Protein AF-A0A2D9CAM8-F1 (afdb_monomer_lite)

Radius of gyration: 28.85 Å; chains: 1; bounding box: 96×47×72 Å

Structure (mmCIF, N/CA/C/O backbone):
data_AF-A0A2D9CAM8-F1
#
_entry.id   AF-A0A2D9CAM8-F1
#
loop_
_atom_site.group_PDB
_atom_site.id
_atom_site.type_symbol
_atom_site.label_atom_id
_atom_site.label_alt_id
_atom_site.label_comp_id
_atom_site.label_asym_id
_atom_site.label_entity_id
_atom_site.label_seq_id
_atom_site.pdbx_PDB_ins_code
_atom_site.Cartn_x
_atom_site.Cartn_y
_atom_site.Cartn_z
_atom_site.occupancy
_atom_site.B_iso_or_equiv
_atom_site.auth_seq_id
_atom_site.auth_comp_id
_atom_site.auth_asym_id
_atom_site.auth_atom_id
_atom_site.pdbx_PDB_model_num
ATOM 1 N N . MET A 1 1 ? 64.393 22.269 -34.298 1.00 49.41 1 MET A N 1
ATOM 2 C CA . MET A 1 1 ? 63.301 21.479 -34.924 1.00 49.41 1 MET A CA 1
ATOM 3 C C . MET A 1 1 ? 62.735 20.365 -34.034 1.00 49.41 1 MET A C 1
ATOM 5 O O . MET A 1 1 ? 61.559 20.071 -34.178 1.00 49.41 1 MET A O 1
ATOM 9 N N . MET A 1 2 ? 63.486 19.793 -33.080 1.00 46.75 2 MET A N 1
ATOM 10 C CA . MET A 1 2 ? 62.991 18.720 -32.189 1.00 46.75 2 MET A CA 1
ATOM 11 C C . MET A 1 2 ? 61.914 19.136 -31.164 1.00 46.75 2 MET A C 1
ATOM 13 O O . MET A 1 2 ? 61.125 18.296 -30.751 1.00 46.75 2 MET A O 1
ATOM 17 N N . ILE A 1 3 ? 61.805 20.421 -30.805 1.00 45.69 3 ILE A N 1
ATOM 18 C CA . ILE A 1 3 ? 60.837 20.888 -29.790 1.00 45.69 3 ILE A CA 1
ATOM 19 C C . ILE A 1 3 ? 59.393 20.953 -30.338 1.00 45.69 3 ILE A C 1
ATOM 21 O O . ILE A 1 3 ? 58.445 20.751 -29.591 1.00 45.69 3 ILE A O 1
ATOM 25 N N . ARG A 1 4 ? 59.194 21.122 -31.656 1.00 45.12 4 ARG A N 1
ATOM 26 C CA . ARG A 1 4 ? 57.844 21.169 -32.261 1.00 45.12 4 ARG A CA 1
ATOM 27 C C . ARG A 1 4 ? 57.192 19.788 -32.444 1.00 45.12 4 ARG A C 1
ATOM 29 O O . ARG A 1 4 ? 55.976 19.712 -32.562 1.00 45.12 4 ARG A O 1
ATOM 36 N N . ALA A 1 5 ? 57.971 18.703 -32.432 1.00 48.00 5 ALA A N 1
ATOM 37 C CA . ALA A 1 5 ? 57.456 17.338 -32.597 1.00 48.00 5 ALA A CA 1
ATOM 38 C C . ALA A 1 5 ? 56.984 16.696 -31.276 1.00 48.00 5 ALA A C 1
ATOM 40 O O . ALA A 1 5 ? 56.148 15.797 -31.304 1.00 48.00 5 ALA A O 1
ATOM 41 N N . ALA A 1 6 ? 57.490 17.158 -30.126 1.00 47.38 6 ALA A N 1
ATOM 42 C CA . ALA A 1 6 ? 57.076 16.664 -28.811 1.00 47.38 6 ALA A CA 1
ATOM 43 C C . ALA A 1 6 ? 55.697 17.211 -28.390 1.00 47.38 6 ALA A C 1
ATOM 45 O O . ALA A 1 6 ? 54.882 16.473 -27.842 1.00 47.38 6 ALA A O 1
ATOM 46 N N . SER A 1 7 ? 55.388 18.469 -28.725 1.00 46.47 7 SER A N 1
ATOM 47 C CA . SER A 1 7 ? 54.111 19.108 -28.367 1.00 46.47 7 SER A CA 1
ATOM 48 C C . SER A 1 7 ? 52.905 18.561 -29.143 1.00 46.47 7 SER A C 1
ATOM 50 O O . SER A 1 7 ? 51.819 18.471 -28.581 1.00 46.47 7 SER A O 1
ATOM 52 N N . ALA A 1 8 ? 53.082 18.127 -30.396 1.00 50.31 8 ALA A N 1
ATOM 53 C CA . ALA A 1 8 ? 52.003 17.510 -31.178 1.00 50.31 8 ALA A CA 1
ATOM 54 C C . ALA A 1 8 ? 51.628 16.102 -30.671 1.00 50.31 8 ALA A C 1
ATOM 56 O O . ALA A 1 8 ? 50.484 15.681 -30.812 1.00 50.31 8 ALA A O 1
ATOM 57 N N . PHE A 1 9 ? 52.573 15.386 -30.048 1.00 50.69 9 PHE A N 1
ATOM 58 C CA . PHE A 1 9 ? 52.334 14.040 -29.522 1.00 50.69 9 PHE A CA 1
ATOM 59 C C . PHE A 1 9 ? 51.557 14.071 -28.197 1.00 50.69 9 PHE A C 1
ATOM 61 O O . PHE A 1 9 ? 50.652 13.265 -28.034 1.00 50.69 9 PHE A O 1
ATOM 68 N N . CYS A 1 10 ? 51.829 15.034 -27.303 1.00 50.12 10 CYS A N 1
ATOM 69 C CA . CYS A 1 10 ? 51.067 15.202 -26.054 1.00 50.12 10 CYS A CA 1
ATOM 70 C C . CYS A 1 10 ? 49.623 15.682 -26.271 1.00 50.12 10 CYS A C 1
ATOM 72 O O . CYS A 1 10 ? 48.741 15.307 -25.508 1.00 50.12 10 CYS A O 1
ATOM 74 N N . ILE A 1 11 ? 49.355 16.487 -27.306 1.00 51.56 11 ILE A N 1
ATOM 75 C CA . ILE A 1 11 ? 47.986 16.941 -27.610 1.00 51.56 11 ILE A CA 1
ATOM 76 C C . ILE A 1 11 ? 47.146 15.787 -28.186 1.00 51.56 11 ILE A C 1
ATOM 78 O O . ILE A 1 11 ? 45.967 15.669 -27.864 1.00 51.56 11 ILE A O 1
ATOM 82 N N . LEU A 1 12 ? 47.749 14.878 -28.962 1.00 49.72 12 LEU A N 1
ATOM 83 C CA . LEU A 1 12 ? 47.036 13.727 -29.524 1.00 49.72 12 LEU A CA 1
ATOM 84 C C . LEU A 1 12 ? 46.731 12.643 -28.471 1.00 49.72 12 LEU A C 1
ATOM 86 O O . LEU A 1 12 ? 45.663 12.041 -28.519 1.00 49.72 12 LEU A O 1
ATOM 90 N N . SER A 1 13 ? 47.612 12.416 -27.488 1.00 51.41 13 SER A N 1
ATOM 91 C CA . SER A 1 13 ? 47.347 11.459 -26.400 1.00 51.41 13 SER A CA 1
ATOM 92 C C . SER A 1 13 ? 46.344 11.968 -25.361 1.00 51.41 13 SER A C 1
ATOM 94 O O . SER A 1 13 ? 45.618 11.156 -24.796 1.00 51.41 13 SER A O 1
ATOM 96 N N . VAL A 1 14 ? 46.226 13.284 -25.148 1.00 51.97 14 VAL A N 1
ATOM 97 C CA . VAL A 1 14 ? 45.169 13.847 -24.285 1.00 51.97 14 VAL A CA 1
ATOM 98 C C . VAL A 1 14 ? 43.792 13.782 -24.964 1.00 51.97 14 VAL A C 1
ATOM 100 O O . VAL A 1 14 ? 42.801 13.521 -24.289 1.00 51.97 14 VAL A O 1
ATOM 103 N N . LEU A 1 15 ? 43.717 13.916 -26.294 1.00 51.22 15 LEU A N 1
ATOM 104 C CA . LEU A 1 15 ? 42.445 13.839 -27.029 1.00 51.22 15 LEU A CA 1
ATOM 105 C C . LEU A 1 15 ? 41.887 12.409 -27.158 1.00 51.22 15 LEU A C 1
ATOM 107 O O . LEU A 1 15 ? 40.673 12.247 -27.166 1.00 51.22 15 LEU A O 1
ATOM 111 N N . VAL A 1 16 ? 42.729 11.368 -27.194 1.00 52.03 16 VAL A N 1
ATOM 112 C CA . VAL A 1 16 ? 42.258 9.965 -27.286 1.00 52.03 16 VAL A CA 1
ATOM 113 C C . VAL A 1 16 ? 41.783 9.413 -25.932 1.00 52.03 16 VAL A C 1
ATOM 115 O O . VAL A 1 16 ? 40.911 8.549 -25.894 1.00 52.03 16 VAL A O 1
ATOM 118 N N . VAL A 1 17 ? 42.287 9.931 -24.805 1.00 52.22 17 VAL A N 1
ATOM 119 C CA . VAL A 1 17 ? 41.856 9.484 -23.464 1.00 52.22 17 VAL A CA 1
ATOM 120 C C . VAL A 1 17 ? 40.510 10.100 -23.055 1.00 52.22 17 VAL A C 1
ATOM 122 O O . VAL A 1 17 ? 39.760 9.471 -22.310 1.00 52.22 17 VAL A O 1
ATOM 125 N N . GLN A 1 18 ? 40.148 11.277 -23.578 1.00 50.28 18 GLN A N 1
ATOM 126 C CA . GLN A 1 18 ? 38.864 11.912 -23.245 1.00 50.28 18 GLN A CA 1
ATOM 127 C C . GLN A 1 18 ? 37.653 11.342 -23.999 1.00 50.28 18 GLN A C 1
ATOM 129 O O . GLN A 1 18 ? 36.524 11.602 -23.600 1.00 50.28 18 GLN A O 1
ATOM 134 N N . SER A 1 19 ? 37.857 10.510 -25.025 1.00 51.16 19 SER A N 1
ATOM 135 C CA . SER A 1 19 ? 36.758 9.857 -25.756 1.00 51.16 19 SER A CA 1
ATOM 136 C C . SER A 1 19 ? 36.404 8.457 -25.240 1.00 51.16 19 SER A C 1
ATOM 138 O O . SER A 1 19 ? 35.439 7.873 -25.717 1.00 51.16 19 SER A O 1
ATOM 140 N N . ALA A 1 20 ? 37.168 7.891 -24.297 1.00 50.09 20 ALA A N 1
ATOM 141 C CA . ALA A 1 20 ? 37.069 6.464 -23.964 1.00 50.09 20 ALA A CA 1
ATOM 142 C C . ALA A 1 20 ? 36.362 6.134 -22.635 1.00 50.09 20 ALA A C 1
ATOM 144 O O . ALA A 1 20 ? 36.172 4.958 -22.353 1.00 50.09 20 ALA A O 1
ATOM 145 N N . ASN A 1 21 ? 35.960 7.120 -21.821 1.00 46.91 21 ASN A N 1
ATOM 146 C CA . ASN A 1 21 ? 35.370 6.857 -20.491 1.00 46.91 21 ASN A CA 1
ATOM 147 C C . ASN A 1 21 ? 34.093 7.656 -20.166 1.00 46.91 21 ASN A C 1
ATOM 149 O O . ASN A 1 21 ? 33.600 7.576 -19.044 1.00 46.91 21 ASN A O 1
ATOM 153 N N . ALA A 1 22 ? 33.542 8.412 -21.121 1.00 43.28 22 ALA A N 1
ATOM 154 C CA . ALA A 1 22 ? 32.345 9.230 -20.894 1.00 43.28 22 ALA A CA 1
ATOM 155 C C . ALA A 1 22 ? 31.028 8.601 -21.398 1.00 43.28 22 ALA A C 1
ATOM 157 O O . ALA A 1 22 ? 29.986 9.229 -21.255 1.00 43.28 22 ALA A O 1
ATOM 158 N N . CYS A 1 23 ? 31.035 7.389 -21.975 1.00 44.12 23 CYS A N 1
ATOM 159 C CA . CYS A 1 23 ? 29.840 6.837 -22.646 1.00 44.12 23 CYS A CA 1
ATOM 160 C C . CYS A 1 23 ? 29.403 5.425 -22.213 1.00 44.12 23 CYS A C 1
ATOM 162 O O . CYS A 1 23 ? 28.539 4.859 -22.864 1.00 44.12 23 CYS A O 1
ATOM 164 N N . LEU A 1 24 ? 29.951 4.847 -21.139 1.00 45.38 24 LEU A N 1
ATOM 165 C CA . LEU A 1 24 ? 29.540 3.518 -20.641 1.00 45.38 24 LEU A CA 1
ATOM 166 C C . LEU A 1 24 ? 29.319 3.527 -19.122 1.00 45.38 24 LEU A C 1
ATOM 168 O O . LEU A 1 24 ? 29.818 2.683 -18.386 1.00 45.38 24 LEU A O 1
ATOM 172 N N . TRP A 1 25 ? 28.574 4.527 -18.654 1.00 47.81 25 TRP A N 1
ATOM 173 C CA . TRP A 1 25 ? 27.952 4.524 -17.327 1.00 47.81 25 TRP A CA 1
ATOM 174 C C . TRP A 1 25 ? 26.535 3.962 -17.438 1.00 47.81 25 TRP A C 1
ATOM 176 O O . TRP A 1 25 ? 25.585 4.575 -16.968 1.00 47.81 25 TRP A O 1
ATOM 186 N N . ASP A 1 26 ? 26.399 2.818 -18.106 1.00 55.91 26 ASP A N 1
ATOM 187 C CA . ASP A 1 26 ? 25.150 2.065 -18.119 1.00 55.91 26 ASP A CA 1
ATOM 188 C C . ASP A 1 26 ? 25.046 1.332 -16.776 1.00 55.91 26 ASP A C 1
ATOM 190 O O . ASP A 1 26 ? 25.515 0.207 -16.602 1.00 55.91 26 ASP A O 1
ATOM 194 N N . ARG A 1 27 ? 24.610 2.096 -15.772 1.00 54.41 27 ARG A N 1
ATOM 195 C CA . ARG A 1 27 ? 24.403 1.683 -14.380 1.00 54.41 27 ARG A CA 1
ATOM 196 C C . ARG A 1 27 ? 22.946 1.292 -14.122 1.00 54.41 27 ARG A C 1
ATOM 198 O O . ARG A 1 27 ? 22.591 1.009 -12.982 1.00 54.41 27 ARG A O 1
ATOM 205 N N . ASP A 1 28 ? 22.138 1.230 -15.175 1.00 67.88 28 ASP A N 1
ATOM 206 C CA . ASP A 1 28 ? 20.698 1.009 -15.114 1.00 67.88 28 ASP A CA 1
ATOM 207 C C . ASP A 1 28 ? 20.430 -0.507 -15.146 1.00 67.88 28 ASP A C 1
ATOM 209 O O . ASP A 1 28 ? 19.824 -1.052 -16.067 1.00 67.88 28 ASP A O 1
ATOM 213 N N . THR A 1 29 ? 20.987 -1.232 -14.169 1.00 85.44 29 THR A N 1
ATOM 214 C CA . THR A 1 29 ? 20.644 -2.646 -13.949 1.00 85.44 29 THR A CA 1
ATOM 215 C C . THR A 1 29 ? 19.586 -2.743 -12.867 1.00 85.44 29 THR A C 1
ATOM 217 O O . THR A 1 29 ? 19.612 -1.972 -11.908 1.00 85.44 29 THR A O 1
ATOM 220 N N . LEU A 1 30 ? 18.710 -3.747 -12.970 1.00 87.88 30 LEU A N 1
ATOM 221 C CA . LEU A 1 30 ? 17.675 -3.987 -11.963 1.00 87.88 30 LEU A CA 1
ATOM 222 C C . LEU A 1 30 ? 18.257 -4.077 -10.543 1.00 87.88 30 LEU A C 1
ATOM 224 O O . LEU A 1 30 ? 17.691 -3.527 -9.606 1.00 87.88 30 LEU A O 1
ATOM 228 N N . ALA A 1 31 ? 19.411 -4.734 -10.395 1.00 90.44 31 ALA A N 1
ATOM 229 C CA . ALA A 1 31 ? 20.080 -4.882 -9.107 1.00 90.44 31 ALA A CA 1
ATOM 230 C C . ALA A 1 31 ? 20.445 -3.535 -8.473 1.00 90.44 31 ALA A C 1
ATOM 232 O O . ALA A 1 31 ? 20.197 -3.336 -7.292 1.00 90.44 31 ALA A O 1
ATOM 233 N N . MET A 1 32 ? 21.007 -2.617 -9.262 1.00 89.44 32 MET A N 1
ATOM 234 C CA . MET A 1 32 ? 21.445 -1.311 -8.771 1.00 89.44 32 MET A CA 1
ATOM 235 C C . MET A 1 32 ? 20.269 -0.391 -8.453 1.00 89.44 32 MET A C 1
ATOM 237 O O . MET A 1 32 ? 20.281 0.267 -7.421 1.00 89.44 32 MET A O 1
ATOM 241 N N . GLU A 1 33 ? 19.247 -0.355 -9.310 1.00 91.31 33 GLU A N 1
ATOM 242 C CA . GLU A 1 33 ? 18.053 0.459 -9.050 1.00 91.31 33 GLU A CA 1
ATOM 243 C C . GLU A 1 33 ? 17.307 -0.036 -7.796 1.00 91.31 33 GLU A C 1
ATOM 245 O O . GLU A 1 33 ? 16.869 0.762 -6.969 1.00 91.31 33 GLU A O 1
ATOM 250 N N . ALA A 1 34 ? 17.222 -1.357 -7.591 1.00 93.44 34 ALA A N 1
ATOM 251 C CA . ALA A 1 34 ? 16.580 -1.943 -6.413 1.00 93.44 34 ALA A CA 1
ATOM 252 C C . ALA A 1 34 ? 17.290 -1.598 -5.086 1.00 93.44 34 ALA A C 1
ATOM 254 O O . ALA A 1 34 ? 16.644 -1.597 -4.038 1.00 93.44 34 ALA A O 1
ATOM 255 N N . GLU A 1 35 ? 18.587 -1.256 -5.100 1.00 92.81 35 GLU A N 1
ATOM 256 C CA . GLU A 1 35 ? 19.303 -0.797 -3.897 1.00 92.81 35 GLU A CA 1
ATOM 257 C C . GLU A 1 35 ? 18.756 0.539 -3.362 1.00 92.81 35 GLU A C 1
ATOM 259 O O . GLU A 1 35 ? 18.853 0.800 -2.161 1.00 92.81 35 GLU A O 1
ATOM 264 N N . HIS A 1 36 ? 18.156 1.376 -4.218 1.00 91.81 36 HIS A N 1
ATOM 265 C CA . HIS A 1 36 ? 17.555 2.649 -3.806 1.00 91.81 36 HIS A CA 1
ATOM 266 C C . HIS A 1 36 ? 16.250 2.460 -3.017 1.00 91.81 36 HIS A C 1
ATOM 268 O O . HIS A 1 36 ? 15.918 3.289 -2.166 1.00 91.81 36 HIS A O 1
ATOM 274 N N . PHE A 1 37 ? 15.527 1.363 -3.270 1.00 94.38 37 PHE A N 1
ATOM 275 C CA . PHE A 1 37 ? 14.205 1.097 -2.704 1.00 94.38 37 PHE A CA 1
ATOM 276 C C . PHE A 1 37 ? 14.120 -0.337 -2.160 1.00 94.38 37 PHE A C 1
ATOM 278 O O . PHE A 1 37 ? 13.608 -1.235 -2.836 1.00 94.38 37 PHE A O 1
ATOM 285 N N . PRO A 1 38 ? 14.594 -0.582 -0.924 1.00 94.06 38 PRO A N 1
ATOM 286 C CA .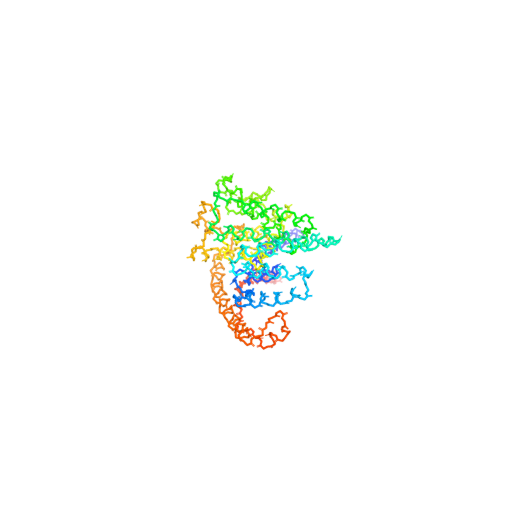 PRO A 1 38 ? 14.523 -1.905 -0.314 1.00 94.06 38 PRO A CA 1
ATOM 287 C C . PRO A 1 38 ? 13.097 -2.475 -0.346 1.00 94.06 38 PRO A C 1
ATOM 289 O O . PRO A 1 38 ? 12.151 -1.823 0.095 1.00 94.06 38 PRO A O 1
ATOM 292 N N . GLY A 1 39 ? 12.943 -3.694 -0.868 1.00 95.56 39 GLY A N 1
ATOM 293 C CA . GLY A 1 39 ? 11.651 -4.381 -0.961 1.00 95.56 39 GLY A CA 1
ATOM 294 C C . GLY A 1 39 ? 10.794 -4.013 -2.179 1.00 95.56 39 GLY A C 1
ATOM 295 O O . GLY A 1 39 ? 9.697 -4.551 -2.328 1.00 95.56 39 GLY A O 1
ATOM 296 N N . ILE A 1 40 ? 11.230 -3.105 -3.063 1.00 97.50 40 ILE A N 1
ATOM 297 C CA . ILE A 1 40 ? 10.395 -2.683 -4.200 1.00 97.50 40 ILE A CA 1
ATOM 298 C C . ILE A 1 40 ? 10.101 -3.829 -5.167 1.00 97.50 40 ILE A C 1
ATOM 300 O O . ILE A 1 40 ? 8.983 -3.953 -5.664 1.00 97.50 40 ILE A O 1
ATOM 304 N N . THR A 1 41 ? 11.075 -4.705 -5.407 1.00 97.88 41 THR A N 1
ATOM 305 C CA . THR A 1 41 ? 10.903 -5.853 -6.298 1.00 97.88 41 THR A CA 1
ATOM 306 C C . THR A 1 41 ? 9.894 -6.843 -5.739 1.00 97.88 41 THR A C 1
ATOM 308 O O . THR A 1 41 ? 9.063 -7.363 -6.479 1.00 97.88 41 THR A O 1
ATOM 311 N N . GLU A 1 42 ? 9.899 -7.045 -4.429 1.00 98.06 42 GLU A N 1
ATOM 312 C CA . GLU A 1 42 ? 8.947 -7.847 -3.680 1.00 98.06 42 GLU A CA 1
ATOM 313 C C . GLU A 1 42 ? 7.546 -7.233 -3.771 1.00 98.06 42 GLU A C 1
ATOM 315 O O . GLU A 1 42 ? 6.590 -7.926 -4.101 1.00 98.06 42 GLU A O 1
ATOM 320 N N . ILE A 1 43 ? 7.417 -5.917 -3.604 1.00 98.00 43 ILE A N 1
ATOM 321 C CA . ILE A 1 43 ? 6.141 -5.195 -3.731 1.00 98.00 43 ILE A CA 1
ATOM 322 C C . ILE A 1 43 ? 5.573 -5.271 -5.156 1.00 98.00 43 ILE A C 1
ATOM 324 O O . ILE A 1 43 ? 4.391 -5.578 -5.339 1.00 98.00 43 ILE A O 1
ATOM 328 N N . ILE A 1 44 ? 6.399 -5.043 -6.181 1.00 98.44 44 ILE A N 1
ATOM 329 C CA . ILE A 1 44 ? 5.977 -5.123 -7.589 1.00 98.44 44 ILE A CA 1
ATOM 330 C C . ILE A 1 44 ? 5.576 -6.550 -7.959 1.00 98.44 44 ILE A C 1
ATOM 332 O O . ILE A 1 44 ? 4.596 -6.762 -8.674 1.00 98.44 44 ILE A O 1
ATOM 336 N N . THR A 1 45 ? 6.310 -7.540 -7.450 1.00 98.25 45 THR A N 1
ATOM 337 C CA . THR A 1 45 ? 6.035 -8.951 -7.729 1.00 98.25 45 THR A CA 1
ATOM 338 C C . THR A 1 45 ? 4.994 -9.565 -6.794 1.00 98.25 45 THR A C 1
ATOM 340 O O . THR A 1 45 ? 4.652 -10.732 -6.966 1.00 98.25 45 THR A O 1
ATOM 343 N N . GLY A 1 46 ? 4.457 -8.829 -5.821 1.00 97.31 46 GLY A N 1
ATOM 344 C CA . GLY A 1 46 ? 3.445 -9.325 -4.881 1.00 97.31 46 GLY A CA 1
ATOM 345 C C . GLY A 1 46 ? 3.974 -10.214 -3.746 1.00 97.31 46 GLY A C 1
ATOM 346 O O . GLY A 1 46 ? 3.173 -10.871 -3.079 1.00 97.31 46 GLY A O 1
ATOM 347 N N . ARG A 1 47 ? 5.297 -10.264 -3.538 1.00 97.19 47 ARG A N 1
ATOM 348 C CA . ARG A 1 47 ? 5.978 -11.082 -2.524 1.00 97.19 47 ARG A CA 1
ATOM 349 C C . ARG A 1 47 ? 6.063 -10.345 -1.188 1.00 97.19 47 ARG A C 1
ATOM 351 O O . ARG A 1 47 ? 7.141 -10.029 -0.699 1.00 97.19 47 ARG A O 1
ATOM 358 N N . PHE A 1 48 ? 4.922 -10.035 -0.598 1.00 96.62 48 PHE A N 1
ATOM 359 C CA . PHE A 1 48 ? 4.867 -9.403 0.715 1.00 96.62 48 PHE A CA 1
ATOM 360 C C . PHE A 1 48 ? 3.738 -9.989 1.552 1.00 96.62 48 PHE A C 1
ATOM 362 O O . PHE A 1 48 ? 2.805 -10.619 1.042 1.00 96.62 48 PHE A O 1
ATOM 369 N N . ASP A 1 49 ? 3.850 -9.781 2.859 1.00 95.25 49 ASP A N 1
ATOM 370 C CA . ASP A 1 49 ? 2.971 -10.372 3.852 1.00 95.25 49 ASP A CA 1
ATOM 371 C C . ASP A 1 49 ? 1.515 -9.947 3.658 1.00 95.25 49 ASP A C 1
ATOM 373 O O . ASP A 1 49 ? 1.156 -8.771 3.726 1.00 95.25 49 ASP A O 1
ATOM 377 N N . ARG A 1 50 ? 0.657 -10.947 3.470 1.00 94.81 50 ARG A N 1
ATOM 378 C CA . ARG A 1 50 ? -0.798 -10.823 3.505 1.00 94.81 50 ARG A CA 1
ATOM 379 C C . ARG A 1 50 ? -1.332 -11.957 4.360 1.00 94.81 50 ARG A C 1
ATOM 381 O O . ARG A 1 50 ? -0.799 -13.065 4.317 1.00 94.81 50 ARG A O 1
ATOM 388 N N . PHE A 1 51 ? -2.342 -11.672 5.167 1.00 97.38 51 PHE A N 1
ATOM 389 C CA . PHE A 1 51 ? -2.957 -12.675 6.026 1.00 97.38 51 PHE A CA 1
ATOM 390 C C . PHE A 1 51 ? -4.257 -13.200 5.404 1.00 97.38 51 PHE A C 1
ATOM 392 O O . PHE A 1 51 ? -4.958 -12.444 4.729 1.00 97.38 51 PHE A O 1
ATOM 399 N N . PRO A 1 52 ? -4.588 -14.489 5.601 1.00 97.94 52 PRO A N 1
ATOM 400 C CA . PRO A 1 52 ? -5.852 -15.055 5.143 1.00 97.94 52 PRO A CA 1
ATOM 401 C C . PRO A 1 52 ? -7.036 -14.504 5.965 1.00 97.94 52 PRO A C 1
ATOM 403 O O . PRO A 1 52 ? -6.832 -14.099 7.108 1.00 97.94 52 PRO A O 1
ATOM 406 N N . PRO A 1 53 ? -8.285 -14.554 5.458 1.00 98.50 53 PRO A N 1
ATOM 407 C CA . PRO A 1 53 ? -9.467 -14.040 6.164 1.00 98.50 53 PRO A CA 1
ATOM 408 C C . PRO A 1 53 ? -9.615 -14.510 7.621 1.00 98.50 53 PRO A C 1
ATOM 410 O O . PRO A 1 53 ? -9.888 -13.692 8.497 1.00 98.50 53 PRO A O 1
ATOM 413 N N . LEU A 1 54 ? -9.329 -15.788 7.905 1.00 98.69 54 LEU A N 1
ATOM 414 C CA . LEU A 1 54 ? -9.429 -16.365 9.253 1.00 98.69 54 LEU A CA 1
ATOM 415 C C . LEU A 1 54 ? -8.587 -15.614 10.302 1.00 98.69 54 LEU A C 1
ATOM 417 O O . LEU A 1 54 ? -8.989 -15.514 11.457 1.00 98.69 54 LEU A O 1
ATOM 421 N N . TYR A 1 55 ? -7.448 -15.037 9.906 1.00 98.75 55 TYR A N 1
ATOM 422 C CA . TYR A 1 55 ? -6.635 -14.198 10.791 1.00 98.75 55 TYR A CA 1
ATOM 423 C C . TYR A 1 55 ? -7.437 -12.996 11.306 1.00 98.75 55 TYR A C 1
ATOM 425 O O . TYR A 1 55 ? -7.489 -12.723 12.503 1.00 98.75 55 TYR A O 1
ATOM 433 N N . TYR A 1 56 ? -8.115 -12.289 10.402 1.00 98.62 56 TYR A N 1
ATOM 434 C CA . TYR A 1 56 ? -8.891 -11.104 10.752 1.00 98.62 56 TYR A CA 1
ATOM 435 C C . TYR A 1 56 ? -10.152 -11.462 11.550 1.00 98.62 56 TYR A C 1
ATOM 437 O O . TYR A 1 56 ? -10.523 -10.724 12.461 1.00 98.62 56 TYR A O 1
ATOM 445 N N . GLU A 1 57 ? -10.775 -12.610 11.271 1.00 98.75 57 GLU A N 1
ATOM 446 C CA . GLU A 1 57 ? -11.895 -13.133 12.065 1.00 98.75 57 GLU A CA 1
ATOM 447 C C . GLU A 1 57 ? -11.471 -13.423 13.513 1.00 98.75 57 GLU A C 1
ATOM 449 O O . GLU A 1 57 ? -12.090 -12.922 14.454 1.00 98.75 57 GLU A O 1
ATOM 454 N N . MET A 1 58 ? -10.365 -14.147 13.708 1.00 98.62 58 MET A N 1
ATOM 455 C CA . MET A 1 58 ? -9.828 -14.439 15.041 1.00 98.62 58 MET A CA 1
ATOM 456 C C . MET A 1 58 ? -9.390 -13.169 15.782 1.00 98.62 58 MET A C 1
ATOM 458 O O . MET A 1 58 ? -9.629 -13.042 16.988 1.00 98.62 58 MET A O 1
ATOM 462 N N . ARG A 1 59 ? -8.803 -12.192 15.076 1.00 98.62 59 ARG A N 1
ATOM 463 C CA . ARG A 1 59 ? -8.495 -10.870 15.640 1.00 98.62 59 ARG A CA 1
ATOM 464 C C . ARG A 1 59 ? -9.752 -10.167 16.151 1.00 98.62 59 ARG A C 1
ATOM 466 O O . ARG A 1 59 ? -9.709 -9.627 17.256 1.00 98.62 59 ARG A O 1
ATOM 473 N N . LEU A 1 60 ? -10.852 -10.178 15.395 1.00 98.56 60 LEU A N 1
ATOM 474 C CA . LEU A 1 60 ? -12.121 -9.573 15.819 1.00 98.56 60 LEU A CA 1
ATOM 475 C C . LEU A 1 60 ? -12.676 -10.239 17.082 1.00 98.56 60 LEU A C 1
ATOM 477 O O . LEU A 1 60 ? -13.098 -9.543 18.004 1.00 98.56 60 LEU A O 1
ATOM 481 N N . GLU A 1 61 ? -12.632 -11.571 17.163 1.00 98.19 61 GLU A N 1
ATOM 482 C CA . GLU A 1 61 ? -13.058 -12.297 18.364 1.00 98.19 61 GLU A CA 1
ATOM 483 C C . GLU A 1 61 ? -12.207 -11.952 19.589 1.00 98.19 61 GLU A C 1
ATOM 485 O O . GLU A 1 61 ? -12.737 -11.762 20.687 1.00 98.19 61 GLU A O 1
ATOM 490 N N . ARG A 1 62 ? -10.882 -11.866 19.415 1.00 98.00 62 ARG A N 1
ATOM 491 C CA . ARG A 1 62 ? -9.957 -11.440 20.471 1.00 98.00 62 ARG A CA 1
ATOM 492 C C . ARG A 1 62 ? -10.297 -10.030 20.947 1.00 98.00 62 ARG A C 1
ATOM 494 O O . ARG A 1 62 ? -10.518 -9.841 22.140 1.00 98.00 62 ARG A O 1
ATOM 501 N N . VAL A 1 63 ? -10.381 -9.077 20.018 1.00 98.25 63 VAL A N 1
ATOM 502 C CA . VAL A 1 63 ? -10.677 -7.670 20.316 1.00 98.25 63 VAL A CA 1
ATOM 503 C C . VAL A 1 63 ? -12.001 -7.534 21.068 1.00 98.25 63 VAL A C 1
ATOM 505 O O . VAL A 1 63 ? -12.064 -6.824 22.070 1.00 98.25 63 VAL A O 1
ATOM 508 N N . ALA A 1 64 ? -13.048 -8.245 20.637 1.00 97.12 64 ALA A N 1
ATOM 509 C CA . ALA A 1 64 ? -14.345 -8.215 21.307 1.00 97.12 64 ALA A CA 1
ATOM 510 C C . ALA A 1 64 ? -14.245 -8.640 22.783 1.00 97.12 64 ALA A C 1
ATOM 512 O O . ALA A 1 64 ? -14.805 -7.962 23.641 1.00 97.12 64 ALA A O 1
ATOM 513 N N . ARG A 1 65 ? -13.490 -9.707 23.089 1.00 97.88 65 ARG A N 1
ATOM 514 C CA . ARG A 1 65 ? -13.255 -10.164 24.472 1.00 97.88 65 ARG A CA 1
ATOM 515 C C . ARG A 1 65 ? -12.429 -9.171 25.286 1.00 97.88 65 ARG A C 1
ATOM 517 O O . ARG A 1 65 ? -12.738 -8.921 26.446 1.00 97.88 65 ARG A O 1
ATOM 524 N N . GLU A 1 66 ? -11.371 -8.613 24.705 1.00 98.31 66 GLU A N 1
ATOM 525 C CA . GLU A 1 66 ? -10.489 -7.676 25.411 1.00 98.31 66 GLU A CA 1
ATOM 526 C C . GLU A 1 66 ? -11.235 -6.386 25.788 1.00 98.31 66 GLU A C 1
ATOM 528 O O . GLU A 1 66 ? -11.139 -5.931 26.934 1.00 98.31 66 GLU A O 1
ATOM 533 N N . LEU A 1 67 ? -12.084 -5.877 24.888 1.00 97.94 67 LEU A N 1
ATOM 534 C CA . LEU A 1 67 ? -12.923 -4.699 25.123 1.00 97.94 67 LEU A CA 1
ATOM 535 C C . LEU A 1 67 ? -13.967 -4.878 26.237 1.00 97.94 67 LEU A C 1
ATOM 537 O O . LEU A 1 67 ? -14.362 -3.881 26.840 1.00 97.94 67 LEU A O 1
ATOM 541 N N . GLU A 1 68 ? -14.386 -6.105 26.574 1.00 97.31 68 GLU A N 1
ATOM 542 C CA . GLU A 1 68 ? -15.246 -6.339 27.749 1.00 97.31 68 GLU A CA 1
ATOM 543 C C . GLU A 1 68 ? -14.555 -5.912 29.052 1.00 97.31 68 GLU A C 1
ATOM 545 O O . GLU A 1 68 ? -15.204 -5.447 29.991 1.00 97.31 68 GLU A O 1
ATOM 550 N N . SER A 1 69 ? -13.230 -6.060 29.108 1.00 97.50 69 SER A N 1
ATOM 551 C CA . SER A 1 69 ? -12.416 -5.744 30.285 1.00 97.50 69 SER A CA 1
ATOM 552 C C . SER A 1 69 ? -11.724 -4.382 30.202 1.00 97.50 69 SER A C 1
ATOM 554 O O . SER A 1 69 ? -11.495 -3.748 31.233 1.00 97.50 69 SER A O 1
ATOM 556 N N . ALA A 1 70 ? -11.426 -3.918 28.987 1.00 97.19 70 ALA A N 1
ATOM 557 C CA . ALA A 1 70 ? -10.696 -2.687 28.711 1.00 97.19 70 ALA A CA 1
ATOM 558 C C . ALA A 1 70 ? -11.423 -1.828 27.654 1.00 97.19 70 ALA A C 1
ATOM 560 O O . ALA A 1 70 ? -10.871 -1.553 26.590 1.00 97.19 70 ALA A O 1
ATOM 561 N N . PRO A 1 71 ? -12.656 -1.352 27.924 1.00 96.81 71 PRO A N 1
ATOM 562 C CA . PRO A 1 71 ? -13.463 -0.634 26.931 1.00 96.81 71 PRO A CA 1
ATOM 563 C C . PRO A 1 71 ? -12.863 0.712 26.498 1.00 96.81 71 PRO A C 1
ATOM 565 O O . PRO A 1 71 ? -13.275 1.264 25.479 1.00 96.81 71 PRO A O 1
ATOM 568 N N . SER A 1 72 ? -11.911 1.248 27.267 1.00 95.31 72 SER A N 1
ATOM 569 C CA . SER A 1 72 ? -11.187 2.485 26.965 1.00 95.31 72 SER A CA 1
ATOM 570 C C . SER A 1 72 ? -9.899 2.274 26.162 1.00 95.31 72 SER A C 1
ATOM 572 O O . SER A 1 72 ? -9.209 3.253 25.893 1.00 95.31 72 SER A O 1
ATOM 574 N N . ASP A 1 73 ? -9.534 1.036 25.814 1.00 96.62 73 ASP A N 1
ATOM 575 C CA . ASP A 1 73 ? -8.364 0.782 24.970 1.00 96.62 73 ASP A CA 1
ATOM 576 C C . ASP A 1 73 ? -8.693 1.109 23.508 1.00 96.62 73 ASP A C 1
ATOM 578 O O . ASP A 1 73 ? -9.305 0.329 22.777 1.00 96.62 73 ASP A O 1
ATOM 582 N N . LEU A 1 74 ? -8.300 2.311 23.089 1.00 97.12 74 LEU A N 1
ATOM 583 C CA . LEU A 1 74 ? -8.592 2.859 21.767 1.00 97.12 74 LEU A CA 1
ATOM 584 C C . LEU A 1 74 ? -7.905 2.093 20.625 1.00 97.12 74 LEU A C 1
ATOM 586 O O . LEU A 1 74 ? -8.422 2.106 19.508 1.00 97.12 74 LEU A O 1
ATOM 590 N N . SER A 1 75 ? -6.782 1.409 20.883 1.00 97.50 75 SER A N 1
ATOM 591 C CA . SER A 1 75 ? -6.070 0.651 19.843 1.00 97.50 75 SER A CA 1
ATOM 592 C C . SER A 1 75 ? -6.851 -0.583 19.400 1.00 97.50 75 SER A C 1
ATOM 594 O O . SER A 1 75 ? -6.796 -0.946 18.228 1.00 97.50 75 SER A O 1
ATOM 596 N N . LEU A 1 76 ? -7.637 -1.181 20.298 1.00 98.31 76 LEU A N 1
ATOM 597 C CA . LEU A 1 76 ? -8.487 -2.325 19.968 1.00 98.31 76 LEU A CA 1
ATOM 598 C C . LEU A 1 76 ? -9.563 -1.967 18.934 1.00 98.31 76 LEU A C 1
ATOM 600 O O . LEU A 1 76 ? -9.874 -2.769 18.057 1.00 98.31 76 LEU A O 1
ATOM 604 N N . TYR A 1 77 ? -10.093 -0.744 18.972 1.00 98.56 77 TYR A N 1
ATOM 605 C CA . TYR A 1 77 ? -11.057 -0.291 17.968 1.00 98.56 77 TYR A CA 1
ATOM 606 C C . TYR A 1 77 ? -10.417 -0.121 16.585 1.00 98.56 77 TYR A C 1
ATOM 608 O O . TYR A 1 77 ? -11.060 -0.423 15.580 1.00 98.56 77 TYR A O 1
ATOM 616 N N . ASP A 1 78 ? -9.159 0.329 16.525 1.00 98.31 78 ASP A N 1
ATOM 617 C CA . ASP A 1 78 ? -8.395 0.392 15.274 1.00 98.31 78 ASP A CA 1
ATOM 618 C C . ASP A 1 78 ? -8.141 -1.013 14.713 1.00 98.31 78 ASP A C 1
ATOM 620 O O . ASP A 1 78 ? -8.381 -1.251 13.530 1.00 98.31 78 ASP A O 1
ATOM 624 N N . ASP A 1 79 ? -7.734 -1.960 15.566 1.00 98.50 79 ASP A N 1
ATOM 625 C CA . ASP A 1 79 ? -7.531 -3.362 15.186 1.00 98.50 79 ASP A CA 1
ATOM 626 C C . ASP A 1 79 ? -8.809 -3.987 14.611 1.00 98.50 79 ASP A C 1
ATOM 628 O O . ASP A 1 79 ? -8.750 -4.670 13.584 1.00 98.50 79 ASP A O 1
ATOM 632 N N . ALA A 1 80 ? -9.964 -3.739 15.241 1.00 98.69 80 ALA A N 1
ATOM 633 C CA . ALA A 1 80 ? -11.252 -4.217 14.746 1.00 98.69 80 ALA A CA 1
ATOM 634 C C . ALA A 1 80 ? -11.667 -3.545 13.433 1.00 98.69 80 ALA A C 1
ATOM 636 O O . ALA A 1 80 ? -12.085 -4.239 12.508 1.00 98.69 80 ALA A O 1
ATOM 637 N N . GLY A 1 81 ? -11.519 -2.221 13.322 1.00 98.62 81 GLY A N 1
ATOM 638 C CA . GLY A 1 81 ? -11.827 -1.493 12.091 1.00 98.62 81 GLY A CA 1
ATOM 639 C C . GLY A 1 81 ? -11.014 -2.010 10.905 1.00 98.62 81 GLY A C 1
ATOM 640 O O . GLY A 1 81 ? -11.580 -2.374 9.877 1.00 98.62 81 GLY A O 1
ATOM 641 N N . VAL A 1 82 ? -9.693 -2.139 11.076 1.00 98.25 82 VAL A N 1
ATOM 642 C CA . VAL A 1 82 ? -8.798 -2.664 10.034 1.00 98.25 82 VAL A CA 1
ATOM 643 C C . VAL A 1 82 ? -9.124 -4.122 9.709 1.00 98.25 82 VAL A C 1
ATOM 645 O O . VAL A 1 82 ? -9.110 -4.500 8.542 1.00 98.25 82 VAL A O 1
ATOM 648 N N . ALA A 1 83 ? -9.439 -4.955 10.705 1.00 98.56 83 ALA A N 1
ATOM 649 C CA . ALA A 1 83 ? -9.843 -6.337 10.454 1.00 98.56 83 ALA A CA 1
ATOM 650 C C . ALA A 1 83 ? -11.140 -6.421 9.631 1.00 98.56 83 ALA A C 1
ATOM 652 O O . ALA A 1 83 ? -11.198 -7.183 8.668 1.00 98.56 83 ALA A O 1
ATOM 653 N N . CYS A 1 84 ? -12.154 -5.612 9.958 1.00 98.75 84 CYS A N 1
ATOM 654 C CA . CYS A 1 84 ? -13.386 -5.510 9.174 1.00 98.75 84 CYS A CA 1
ATOM 655 C C . CYS A 1 84 ? -13.108 -5.062 7.734 1.00 98.75 84 CYS A C 1
ATOM 657 O O . CYS A 1 84 ? -13.584 -5.701 6.798 1.00 98.75 84 CYS A O 1
ATOM 659 N N . ASP A 1 85 ? -12.295 -4.023 7.543 1.00 98.50 85 ASP A N 1
ATOM 660 C CA . ASP A 1 85 ? -11.931 -3.518 6.217 1.00 98.50 85 ASP A CA 1
ATOM 661 C C . ASP A 1 85 ? -11.211 -4.576 5.364 1.00 98.50 85 ASP A C 1
ATOM 663 O O . ASP A 1 85 ? -11.565 -4.798 4.207 1.00 98.50 85 ASP A O 1
ATOM 667 N N . ARG A 1 86 ? -10.277 -5.329 5.960 1.00 97.69 86 ARG A N 1
ATOM 668 C CA . ARG A 1 86 ? -9.568 -6.438 5.291 1.00 97.69 86 ARG A CA 1
ATOM 669 C C . ARG A 1 86 ? -10.463 -7.620 4.934 1.00 97.69 86 ARG A C 1
ATOM 671 O O . ARG A 1 86 ? -10.125 -8.380 4.030 1.00 97.69 86 ARG A O 1
ATOM 678 N N . LEU A 1 87 ? -11.594 -7.768 5.619 1.00 98.12 87 LEU A N 1
ATOM 679 C CA . LEU A 1 87 ? -12.636 -8.744 5.3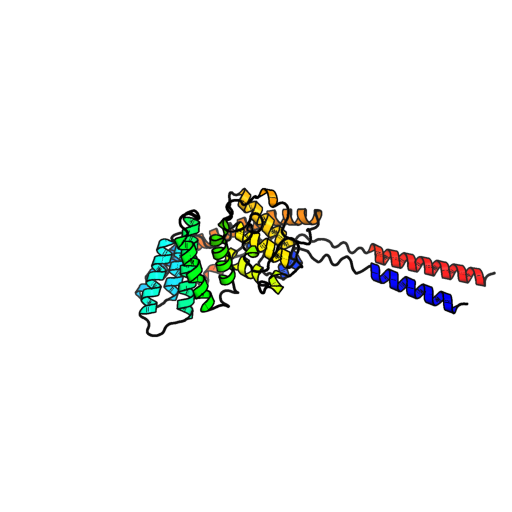03 1.00 98.12 87 LEU A CA 1
ATOM 680 C C . LEU A 1 87 ? -13.655 -8.218 4.274 1.00 98.12 87 LEU A C 1
ATOM 682 O O . LEU A 1 87 ? -14.613 -8.925 3.968 1.00 98.12 87 LEU A O 1
ATOM 686 N N . GLY A 1 88 ? -13.496 -6.989 3.767 1.00 97.50 88 GLY A N 1
ATOM 687 C CA . GLY A 1 88 ? -14.469 -6.336 2.883 1.00 97.50 88 GLY A CA 1
ATOM 688 C C . GLY A 1 88 ? -15.742 -5.864 3.599 1.00 97.50 88 GLY A C 1
ATOM 689 O O . GLY A 1 88 ? -16.741 -5.545 2.960 1.00 97.50 88 GLY A O 1
ATOM 690 N N . ARG A 1 89 ? -15.741 -5.828 4.938 1.00 98.56 89 ARG A N 1
ATOM 691 C CA . ARG A 1 89 ? -16.876 -5.429 5.790 1.00 98.56 89 ARG A CA 1
ATOM 692 C C . ARG A 1 89 ? -16.779 -3.937 6.118 1.00 98.56 89 ARG A C 1
ATOM 694 O O . ARG A 1 89 ? -16.695 -3.555 7.285 1.00 98.56 89 ARG A O 1
ATOM 701 N N . HIS A 1 90 ? -16.736 -3.093 5.087 1.00 98.50 90 HIS A N 1
ATOM 702 C CA . HIS A 1 90 ? -16.416 -1.665 5.228 1.00 98.50 90 HIS A CA 1
ATOM 703 C C . HIS A 1 90 ? -17.430 -0.887 6.082 1.00 98.50 90 HIS A C 1
ATOM 705 O O . HIS A 1 90 ? -17.031 -0.039 6.876 1.00 98.50 90 HIS A O 1
ATOM 711 N N . ASP A 1 91 ? -18.724 -1.211 5.999 1.00 98.75 91 ASP A N 1
ATOM 712 C CA . ASP A 1 91 ? -19.737 -0.596 6.870 1.00 98.75 91 ASP A CA 1
ATOM 713 C C . ASP A 1 91 ? -19.463 -0.887 8.350 1.00 98.75 91 ASP A C 1
ATOM 715 O O . ASP A 1 91 ? -19.486 0.016 9.184 1.00 98.75 91 ASP A O 1
ATOM 719 N N . GLU A 1 92 ? -19.104 -2.128 8.680 1.00 98.75 92 GLU A N 1
ATOM 720 C CA . GLU A 1 92 ? -18.750 -2.501 10.051 1.00 98.75 92 GLU A CA 1
ATOM 721 C C . GLU A 1 92 ? -17.434 -1.855 10.499 1.00 98.75 92 GLU A C 1
ATOM 723 O O . GLU A 1 92 ? -17.296 -1.484 11.665 1.00 98.75 92 GLU A O 1
ATOM 728 N N . ALA A 1 93 ? -16.478 -1.668 9.583 1.00 98.81 93 ALA A N 1
ATOM 729 C CA . ALA A 1 93 ? -15.246 -0.932 9.860 1.00 98.81 93 ALA A CA 1
ATOM 730 C C . ALA A 1 93 ? -15.546 0.522 10.275 1.00 98.81 93 ALA A C 1
ATOM 732 O O . ALA A 1 93 ? -15.007 1.019 11.267 1.00 98.81 93 ALA A O 1
ATOM 733 N N . ILE A 1 94 ? -16.468 1.180 9.565 1.00 98.81 94 ILE A N 1
ATOM 734 C CA . ILE A 1 94 ? -16.951 2.532 9.874 1.00 98.81 94 ILE A CA 1
ATOM 735 C C . ILE A 1 94 ? -17.709 2.553 11.212 1.00 98.81 94 ILE A C 1
ATOM 737 O O . ILE A 1 94 ? -17.495 3.449 12.031 1.00 98.81 94 ILE A O 1
ATOM 741 N N . GLU A 1 95 ? -18.543 1.549 11.498 1.00 98.75 95 GLU A N 1
ATOM 742 C CA . GLU A 1 95 ? -19.214 1.426 12.799 1.00 98.75 95 GLU A CA 1
ATOM 743 C C . GLU A 1 95 ? -18.220 1.283 13.963 1.00 98.75 95 GLU A C 1
ATOM 745 O O . GLU A 1 95 ? -18.427 1.865 15.033 1.00 98.75 95 GLU A O 1
ATOM 750 N N . TRP A 1 96 ? -17.117 0.549 13.780 1.00 98.75 96 TRP A N 1
ATOM 751 C CA . TRP A 1 96 ? -16.044 0.471 14.776 1.00 98.75 96 TRP A CA 1
ATOM 752 C C . TRP A 1 96 ? -15.379 1.823 15.023 1.00 98.75 96 TRP A C 1
ATOM 754 O O . TRP A 1 96 ? -15.106 2.162 16.178 1.00 98.75 96 TRP A O 1
ATOM 764 N N . MET A 1 97 ? -15.189 2.631 13.979 1.00 98.75 97 MET A N 1
ATOM 765 C CA . MET A 1 97 ? -14.693 4.000 14.130 1.00 98.75 97 MET A CA 1
ATOM 766 C C . MET A 1 97 ? -15.695 4.884 14.880 1.00 98.75 97 MET A C 1
ATOM 768 O O . MET A 1 97 ? -15.294 5.630 15.771 1.00 98.75 97 MET A O 1
ATOM 772 N N . ALA A 1 98 ? -17.001 4.745 14.637 1.00 98.69 98 ALA A N 1
ATOM 773 C CA . ALA A 1 98 ? -18.019 5.461 15.410 1.00 98.69 98 ALA A CA 1
ATOM 774 C C . ALA A 1 98 ? -17.994 5.088 16.907 1.00 98.69 98 ALA A C 1
ATOM 776 O O . ALA A 1 98 ? -18.114 5.961 17.771 1.00 98.69 98 ALA A O 1
ATOM 777 N N . LYS A 1 99 ? -17.774 3.806 17.239 1.00 98.25 99 LYS A N 1
ATOM 778 C CA . LYS A 1 99 ? -17.570 3.368 18.633 1.00 98.25 99 LYS A CA 1
ATOM 779 C C . LYS A 1 99 ? -16.299 3.980 19.229 1.00 98.25 99 LYS A C 1
ATOM 781 O O . LYS A 1 99 ? -16.355 4.500 20.342 1.00 98.25 99 LYS A O 1
ATOM 786 N N . LYS A 1 100 ? -15.187 3.980 18.481 1.00 97.81 100 LYS A N 1
ATOM 787 C CA . LYS A 1 100 ? -13.926 4.619 18.893 1.00 97.81 100 LYS A CA 1
ATOM 788 C C . LYS A 1 100 ? -14.131 6.099 19.213 1.00 97.81 100 LYS A C 1
ATOM 790 O O . LYS A 1 100 ? -13.707 6.548 20.273 1.00 97.81 100 LYS A O 1
ATOM 795 N N . ARG A 1 101 ? -14.824 6.837 18.338 1.00 97.62 101 ARG A N 1
ATOM 796 C CA . ARG A 1 101 ? -15.156 8.259 18.523 1.00 97.62 101 ARG A CA 1
ATOM 797 C C . ARG A 1 101 ? -15.893 8.500 19.837 1.00 97.62 101 ARG A C 1
ATOM 799 O O . ARG A 1 101 ? -15.483 9.360 20.606 1.00 97.62 101 ARG A O 1
ATOM 806 N N . ALA A 1 102 ? -16.917 7.698 20.133 1.00 97.31 102 ALA A N 1
ATOM 807 C CA . ALA A 1 102 ? -17.688 7.835 21.369 1.00 97.31 102 ALA A CA 1
ATOM 808 C C . ALA A 1 102 ? -16.829 7.638 22.633 1.00 97.31 102 ALA A C 1
ATOM 810 O O . ALA A 1 102 ? -17.029 8.334 23.627 1.00 97.31 102 ALA A O 1
ATOM 811 N N . VAL A 1 103 ? -15.865 6.711 22.596 1.00 96.69 103 VAL A N 1
ATOM 812 C CA . VAL A 1 103 ? -14.900 6.525 23.690 1.00 96.69 103 VAL A CA 1
ATOM 813 C C . VAL A 1 103 ? -13.944 7.709 23.770 1.00 96.69 103 VAL A C 1
ATOM 815 O O . VAL A 1 103 ? -13.743 8.241 24.857 1.00 96.69 103 VAL A O 1
ATOM 818 N N . LEU A 1 104 ? -13.399 8.155 22.638 1.00 95.69 104 LEU A N 1
ATOM 819 C CA . LEU A 1 104 ? -12.443 9.260 22.577 1.00 95.69 104 LEU A CA 1
ATOM 820 C C . LEU A 1 104 ? -13.059 10.582 23.073 1.00 95.69 104 LEU A C 1
ATOM 822 O O . LEU A 1 104 ? -12.412 11.303 23.822 1.00 95.69 104 LEU A O 1
ATOM 826 N N . ASP A 1 105 ? -14.334 10.849 22.763 1.00 95.06 105 ASP A N 1
ATOM 827 C CA . ASP A 1 105 ? -15.101 11.997 23.284 1.00 95.06 105 ASP A CA 1
ATOM 828 C C . ASP A 1 105 ? -15.328 11.953 24.800 1.00 95.06 105 ASP A C 1
ATOM 830 O O . ASP A 1 105 ? -15.503 12.991 25.440 1.00 95.06 105 ASP A O 1
ATOM 834 N N . ALA A 1 106 ? -15.377 10.754 25.381 1.00 94.75 106 ALA A N 1
ATOM 835 C CA . ALA A 1 106 ? -15.597 10.569 26.810 1.00 94.75 106 ALA A CA 1
ATOM 836 C C . ALA A 1 106 ? -14.307 10.706 27.635 1.00 94.75 106 ALA A C 1
ATOM 838 O O . ALA A 1 106 ? -14.375 10.847 28.860 1.00 94.75 106 ALA A O 1
ATOM 839 N N . LEU A 1 107 ? -13.137 10.653 26.992 1.00 91.94 107 LEU A N 1
ATOM 840 C CA . LEU A 1 107 ? -11.851 10.843 27.653 1.00 91.94 107 LEU A CA 1
ATOM 841 C C . LEU A 1 107 ? -11.614 12.334 27.921 1.00 91.94 107 LEU A C 1
ATOM 843 O O . LEU A 1 107 ? -11.901 13.197 27.099 1.00 91.94 107 LEU A O 1
ATOM 847 N N . ALA A 1 108 ? -11.089 12.647 29.108 1.00 81.00 108 ALA A N 1
ATOM 848 C CA . ALA A 1 108 ? -10.875 14.032 29.535 1.00 81.00 108 ALA A CA 1
ATOM 849 C C . ALA A 1 108 ? -9.744 14.740 28.767 1.00 81.00 108 ALA A C 1
ATOM 851 O O . ALA A 1 108 ? -9.715 15.969 28.721 1.00 81.00 108 ALA A O 1
ATOM 852 N N . GLU A 1 109 ? -8.818 13.975 28.187 1.00 81.69 109 GLU A N 1
ATOM 853 C CA . GLU A 1 109 ? -7.692 14.481 27.408 1.00 81.69 109 GLU A CA 1
ATOM 854 C C . GLU A 1 109 ? -7.737 13.872 26.007 1.00 81.69 109 GLU A C 1
ATOM 856 O O . GLU A 1 109 ? -7.835 12.655 25.850 1.00 81.69 109 GLU A O 1
ATOM 861 N N . ALA A 1 110 ? -7.684 14.738 24.995 1.00 67.12 110 ALA A N 1
ATOM 862 C CA . ALA A 1 110 ? -7.604 14.325 23.605 1.00 67.12 110 ALA A CA 1
ATOM 863 C C . ALA A 1 110 ? -6.183 13.832 23.310 1.00 67.12 110 ALA A C 1
ATOM 865 O O . ALA A 1 110 ? -5.229 14.611 23.363 1.00 67.12 110 ALA A O 1
ATOM 866 N N . ASP A 1 111 ? -6.048 12.547 22.995 1.00 86.56 111 ASP A N 1
ATOM 867 C CA . ASP A 1 111 ? -4.807 12.003 22.459 1.00 86.56 111 ASP A CA 1
ATOM 868 C C . ASP A 1 111 ? -4.753 12.270 20.949 1.00 86.56 111 ASP A C 1
ATOM 870 O O . ASP A 1 111 ? -5.509 11.682 20.169 1.00 86.56 111 ASP A O 1
ATOM 874 N N . ALA A 1 112 ? -3.860 13.177 20.549 1.00 92.75 112 ALA A N 1
ATOM 875 C CA . ALA A 1 112 ? -3.663 13.567 19.157 1.00 92.75 112 ALA A CA 1
ATOM 876 C C . ALA A 1 112 ? -3.296 12.377 18.257 1.00 92.75 112 ALA A C 1
ATOM 878 O O . ALA A 1 112 ? -3.697 12.355 17.096 1.00 92.75 112 ALA A O 1
ATOM 879 N N . GLU A 1 113 ? -2.594 11.371 18.787 1.00 94.44 113 GLU A N 1
ATOM 880 C CA . GLU A 1 113 ? -2.236 10.172 18.026 1.00 94.44 113 GLU A CA 1
ATOM 881 C C . GLU A 1 113 ? -3.470 9.303 17.755 1.00 94.44 113 GLU A C 1
ATOM 883 O O . GLU A 1 113 ? -3.673 8.806 16.645 1.00 94.44 113 GLU A O 1
ATOM 888 N N . HIS A 1 114 ? -4.354 9.144 18.742 1.00 95.75 114 HIS A N 1
ATOM 889 C CA . HIS A 1 114 ? -5.591 8.397 18.532 1.00 95.75 114 HIS A CA 1
ATOM 890 C C . HIS A 1 114 ? -6.588 9.131 17.634 1.00 95.75 114 HIS A C 1
ATOM 892 O O . HIS A 1 114 ? -7.285 8.454 16.869 1.00 95.75 114 HIS A O 1
ATOM 898 N N . GLU A 1 115 ? -6.635 10.466 17.698 1.00 97.06 115 GLU A N 1
ATOM 899 C CA . GLU A 1 115 ? -7.412 11.304 16.777 1.00 97.06 115 GLU A CA 1
ATOM 900 C C . GLU A 1 115 ? -6.897 11.150 15.341 1.00 97.06 115 GLU A C 1
ATOM 902 O O . GLU A 1 115 ? -7.675 10.856 14.434 1.00 97.06 115 GLU A O 1
ATOM 907 N N . TYR A 1 116 ? -5.576 11.234 15.149 1.00 97.25 116 TYR A N 1
ATOM 908 C CA . TYR A 1 116 ? -4.921 10.974 13.869 1.00 97.25 116 TYR A CA 1
ATOM 909 C C . TYR A 1 116 ? -5.307 9.598 13.303 1.00 97.25 116 TYR A C 1
ATOM 911 O O . TYR A 1 116 ? -5.838 9.510 12.194 1.00 97.25 116 TYR A O 1
ATOM 919 N N . ARG A 1 117 ? -5.115 8.521 14.080 1.00 97.12 117 ARG A N 1
ATOM 920 C CA . ARG A 1 117 ? -5.442 7.151 13.645 1.00 97.12 117 ARG A CA 1
ATOM 921 C C . ARG A 1 117 ? -6.927 6.983 13.333 1.00 97.12 117 ARG A C 1
ATOM 923 O O . ARG A 1 117 ? -7.267 6.262 12.401 1.00 97.12 117 ARG A O 1
ATOM 930 N N . TYR A 1 118 ? -7.809 7.632 14.098 1.00 98.19 118 TYR A N 1
ATOM 931 C CA . TYR A 1 118 ? -9.250 7.624 13.837 1.00 98.19 118 TYR A CA 1
ATOM 932 C C . TYR A 1 118 ? -9.571 8.244 12.471 1.00 98.19 118 TYR A C 1
ATOM 934 O O . TYR A 1 118 ? -10.247 7.605 11.667 1.00 98.19 118 TYR A O 1
ATOM 942 N N . LEU A 1 119 ? -9.048 9.440 12.185 1.00 98.44 119 LEU A N 1
ATOM 943 C CA . LEU A 1 119 ? -9.267 10.132 10.913 1.00 98.44 119 LEU A CA 1
ATOM 944 C C . LEU A 1 119 ? -8.671 9.355 9.731 1.00 98.44 119 LEU A C 1
ATOM 946 O O . LEU A 1 119 ? -9.351 9.156 8.723 1.00 98.44 119 LEU A O 1
ATOM 950 N N . ALA A 1 120 ? -7.438 8.857 9.873 1.00 98.06 120 ALA A N 1
ATOM 951 C CA . ALA A 1 120 ? -6.748 8.092 8.837 1.00 98.06 120 ALA A CA 1
ATOM 952 C C . ALA A 1 120 ? -7.480 6.780 8.496 1.00 98.06 120 ALA A C 1
ATOM 954 O O . ALA A 1 120 ? -7.728 6.486 7.323 1.00 98.06 120 ALA A O 1
ATOM 955 N N . ASN A 1 121 ? -7.877 6.008 9.514 1.00 98.44 121 ASN A N 1
ATOM 956 C CA . ASN A 1 121 ? -8.614 4.759 9.322 1.00 98.44 121 ASN A CA 1
ATOM 957 C C . ASN A 1 121 ? -10.005 5.016 8.742 1.00 98.44 121 ASN A C 1
ATOM 959 O O . ASN A 1 121 ? -10.370 4.394 7.748 1.00 98.44 121 ASN A O 1
ATOM 963 N N . LEU A 1 122 ? -10.765 5.961 9.305 1.00 98.81 122 LEU A N 1
ATOM 964 C CA . LEU A 1 122 ? -12.112 6.263 8.825 1.00 98.81 122 LEU A CA 1
ATOM 965 C C . LEU A 1 122 ? -12.094 6.741 7.367 1.00 98.81 122 LEU A C 1
ATOM 967 O O . LEU A 1 122 ? -12.869 6.240 6.555 1.00 98.81 122 LEU A O 1
ATOM 971 N N . GLY A 1 123 ? -11.175 7.646 7.010 1.00 98.62 123 GLY A N 1
ATOM 972 C CA . GLY A 1 123 ? -11.009 8.094 5.627 1.00 98.62 123 GLY A CA 1
ATOM 973 C C . GLY A 1 123 ? -10.664 6.943 4.678 1.00 98.62 123 GLY A C 1
ATOM 974 O O . GLY A 1 123 ? -11.249 6.830 3.602 1.00 98.62 123 GLY A O 1
ATOM 975 N N . THR A 1 124 ? -9.783 6.036 5.109 1.00 98.50 124 THR A N 1
ATOM 976 C CA . THR A 1 124 ? -9.428 4.826 4.350 1.00 98.50 124 THR A CA 1
ATOM 977 C C . THR A 1 124 ? -10.632 3.905 4.133 1.00 98.50 124 THR A C 1
ATOM 979 O O . THR A 1 124 ? -10.873 3.461 3.012 1.00 98.50 124 THR A O 1
ATOM 982 N N . PHE A 1 125 ? -11.439 3.662 5.167 1.00 98.75 125 PHE A N 1
ATOM 983 C CA . PHE A 1 125 ? -12.608 2.785 5.062 1.00 98.75 125 PHE A CA 1
ATOM 984 C C . PHE A 1 125 ? -13.682 3.360 4.135 1.00 98.75 125 PHE A C 1
ATOM 986 O O . PHE A 1 125 ? -14.290 2.608 3.375 1.00 98.75 125 PHE A O 1
ATOM 993 N N . HIS A 1 126 ? -13.879 4.683 4.134 1.00 98.81 126 HIS A N 1
ATOM 994 C CA . HIS A 1 126 ? -14.799 5.334 3.199 1.00 98.81 126 HIS A CA 1
ATOM 995 C C . HIS A 1 126 ? -14.367 5.146 1.741 1.00 98.81 126 HIS A C 1
ATOM 997 O O . HIS A 1 126 ? -15.176 4.709 0.923 1.00 98.81 126 HIS A O 1
ATOM 1003 N N . ILE A 1 127 ? -13.095 5.397 1.400 1.00 98.56 127 ILE A N 1
ATOM 1004 C CA . ILE A 1 127 ? -12.653 5.206 0.010 1.00 98.56 127 ILE A CA 1
ATOM 1005 C C . ILE A 1 127 ? -12.690 3.726 -0.403 1.00 98.56 127 ILE A C 1
ATOM 1007 O O . ILE A 1 127 ? -13.082 3.419 -1.526 1.00 98.56 127 ILE A O 1
ATOM 1011 N N . HIS A 1 128 ? -12.373 2.789 0.497 1.00 98.44 128 HIS A N 1
ATOM 1012 C CA . HIS A 1 128 ? -12.503 1.355 0.216 1.00 98.44 128 HIS A CA 1
ATOM 1013 C C . HIS A 1 128 ? -13.959 0.919 0.011 1.00 98.44 128 HIS A C 1
ATOM 1015 O O . HIS A 1 128 ? -14.242 0.127 -0.893 1.00 98.44 128 HIS A O 1
ATOM 1021 N N . ARG A 1 129 ? -14.904 1.462 0.790 1.00 98.50 129 ARG A N 1
ATOM 1022 C CA . ARG A 1 129 ? -16.337 1.221 0.581 1.00 98.50 129 ARG A CA 1
ATOM 1023 C C . ARG A 1 129 ? -16.788 1.699 -0.797 1.00 98.50 129 ARG A C 1
ATOM 1025 O O . ARG A 1 129 ? -17.447 0.948 -1.506 1.00 98.50 129 ARG A O 1
ATOM 1032 N N . TRP A 1 130 ? -16.373 2.895 -1.208 1.00 98.25 130 TRP A N 1
ATOM 1033 C CA . TRP A 1 130 ? -16.684 3.421 -2.539 1.00 98.25 130 TRP A CA 1
ATOM 1034 C C . TRP A 1 130 ? -16.114 2.543 -3.665 1.00 98.25 130 TRP A C 1
ATOM 1036 O O . TRP A 1 130 ? -16.829 2.182 -4.600 1.00 98.25 130 TRP A O 1
ATOM 1046 N N . LEU A 1 131 ? -14.846 2.130 -3.549 1.00 96.94 131 LEU A N 1
ATOM 1047 C CA . LEU A 1 131 ? -14.199 1.248 -4.526 1.00 96.94 131 LEU A CA 1
ATOM 1048 C C . LEU A 1 131 ? -14.901 -0.116 -4.622 1.00 96.94 131 LEU A C 1
ATOM 1050 O O . LEU A 1 131 ? -15.205 -0.580 -5.720 1.00 96.94 131 LEU A O 1
ATOM 1054 N N . SER A 1 132 ? -15.198 -0.750 -3.484 1.00 96.19 132 SER A N 1
ATOM 1055 C CA . SER A 1 132 ? -15.870 -2.061 -3.438 1.00 96.19 132 SER A CA 1
ATOM 1056 C C . SER A 1 132 ? -17.329 -2.014 -3.904 1.00 96.19 132 SER A C 1
ATOM 1058 O O . SER A 1 132 ? -17.828 -3.002 -4.442 1.00 96.19 132 SER A O 1
ATOM 1060 N N . ALA A 1 133 ? -17.992 -0.861 -3.773 1.00 96.44 133 ALA A N 1
ATOM 1061 C CA . ALA A 1 133 ? -19.319 -0.599 -4.328 1.00 96.44 133 ALA A CA 1
ATOM 1062 C C . ALA A 1 133 ? -19.314 -0.369 -5.854 1.00 96.44 133 ALA A C 1
ATOM 1064 O O . ALA A 1 133 ? -20.366 -0.116 -6.438 1.00 96.44 133 ALA A O 1
ATOM 1065 N N . GLY A 1 134 ? -18.155 -0.493 -6.511 1.00 94.94 134 GLY A N 1
ATOM 1066 C CA . GLY A 1 134 ? -18.013 -0.388 -7.962 1.00 94.94 134 GLY A CA 1
ATOM 1067 C C . GLY A 1 134 ? -17.496 0.962 -8.452 1.00 94.94 134 GLY A C 1
ATOM 1068 O O . GLY A 1 134 ? -17.566 1.207 -9.653 1.00 94.94 134 GLY A O 1
ATOM 1069 N N . ALA A 1 135 ? -16.972 1.811 -7.557 1.00 94.94 135 ALA A N 1
ATOM 1070 C CA . ALA A 1 135 ? -16.420 3.123 -7.896 1.00 94.94 135 ALA A CA 1
ATOM 1071 C C . ALA A 1 135 ? -17.425 4.015 -8.657 1.00 94.94 135 ALA A C 1
ATOM 1073 O O . ALA A 1 135 ? -17.090 4.639 -9.668 1.00 94.94 135 ALA A O 1
ATOM 1074 N N . ASP A 1 136 ? -18.676 4.040 -8.184 1.00 94.19 136 ASP A N 1
ATOM 1075 C CA . ASP A 1 136 ? -19.762 4.780 -8.825 1.00 94.19 136 ASP A CA 1
ATOM 1076 C C . ASP A 1 136 ? -19.486 6.289 -8.811 1.00 94.19 136 ASP A C 1
ATOM 1078 O O . ASP A 1 136 ? -19.408 6.923 -7.759 1.00 94.19 136 ASP A O 1
ATOM 1082 N N . ARG A 1 137 ? -19.339 6.871 -10.004 1.00 93.00 137 ARG A N 1
ATOM 1083 C CA . ARG A 1 137 ? -19.050 8.299 -10.181 1.00 93.00 137 ARG A CA 1
ATOM 1084 C C . ARG A 1 137 ? -20.267 9.193 -9.978 1.00 93.00 137 ARG A C 1
ATOM 1086 O O . ARG A 1 137 ? -20.102 10.396 -9.778 1.00 93.00 137 ARG A O 1
ATOM 1093 N N . GLU A 1 138 ? -21.475 8.634 -10.016 1.00 93.75 138 GLU A N 1
ATOM 1094 C CA . GLU A 1 138 ? -22.693 9.378 -9.692 1.00 93.75 138 GLU A CA 1
ATOM 1095 C C . GLU A 1 138 ? -22.821 9.616 -8.177 1.00 93.75 138 GLU A C 1
ATOM 1097 O O . GLU A 1 138 ? -23.421 10.613 -7.765 1.00 93.75 138 GLU A O 1
ATOM 1102 N N . ASP A 1 139 ? -22.197 8.762 -7.354 1.00 96.25 139 ASP A N 1
ATOM 1103 C CA . ASP A 1 139 ? -22.132 8.896 -5.896 1.00 96.25 139 ASP A CA 1
ATOM 1104 C C . ASP A 1 139 ? -20.685 8.968 -5.380 1.00 96.25 139 ASP A C 1
ATOM 1106 O O . ASP A 1 139 ? -20.054 7.980 -5.009 1.00 96.25 139 ASP A O 1
ATOM 1110 N N . MET A 1 140 ? -20.171 10.195 -5.299 1.00 97.12 140 MET A N 1
ATOM 1111 C CA . MET A 1 140 ? -18.823 10.487 -4.802 1.00 97.12 140 MET A CA 1
ATOM 1112 C C . MET A 1 140 ? -18.793 10.860 -3.313 1.00 97.12 140 MET A C 1
ATOM 1114 O O . MET A 1 140 ? -17.792 11.411 -2.847 1.00 97.12 140 MET A O 1
ATOM 1118 N N . ALA A 1 141 ? -19.872 10.622 -2.555 1.00 98.25 141 ALA A N 1
ATOM 1119 C CA . ALA A 1 141 ? -19.969 11.082 -1.168 1.00 98.25 141 ALA A CA 1
ATOM 1120 C C . ALA A 1 141 ? -18.863 10.487 -0.282 1.00 98.25 141 ALA A C 1
ATOM 1122 O O . ALA A 1 141 ? -18.217 11.212 0.477 1.00 98.25 141 ALA A O 1
ATOM 1123 N N . ASP A 1 142 ? -18.601 9.189 -0.430 1.00 98.56 142 ASP A N 1
ATOM 1124 C CA . ASP A 1 142 ? -17.546 8.495 0.307 1.00 98.56 142 ASP A CA 1
ATOM 1125 C C . ASP A 1 142 ? -16.145 8.957 -0.092 1.00 98.56 142 ASP A C 1
ATOM 1127 O O . ASP A 1 142 ? -15.314 9.202 0.779 1.00 98.56 142 ASP A O 1
ATOM 1131 N N . ALA A 1 143 ? -15.880 9.140 -1.388 1.00 98.25 143 ALA A N 1
ATOM 1132 C CA . ALA A 1 143 ? -14.592 9.648 -1.856 1.00 98.25 143 ALA A CA 1
ATOM 1133 C C . ALA A 1 143 ? -14.329 11.082 -1.354 1.00 98.25 143 ALA A C 1
ATOM 1135 O O . ALA A 1 143 ? -13.225 11.395 -0.905 1.00 98.25 143 ALA A O 1
ATOM 1136 N N . ALA A 1 144 ? -15.346 11.950 -1.368 1.00 98.56 144 ALA A N 1
ATOM 1137 C CA . ALA A 1 144 ? -15.240 13.314 -0.855 1.00 98.56 144 ALA A CA 1
ATOM 1138 C C . ALA A 1 144 ? -15.004 13.345 0.664 1.00 98.56 144 ALA A C 1
ATOM 1140 O O . ALA A 1 144 ? -14.143 14.086 1.137 1.00 98.56 144 ALA A O 1
ATOM 1141 N N . LEU A 1 145 ? -15.724 12.514 1.422 1.00 98.75 145 LEU A N 1
ATOM 1142 C CA . LEU A 1 145 ? -15.524 12.395 2.865 1.00 98.75 145 LEU A CA 1
ATOM 1143 C C . LEU A 1 145 ? -14.141 11.818 3.197 1.00 98.75 145 LEU A C 1
ATOM 1145 O O . LEU A 1 145 ? -13.462 12.328 4.087 1.00 98.75 145 LEU A O 1
ATOM 1149 N N . ALA A 1 146 ? -13.692 10.803 2.454 1.00 98.75 146 ALA A N 1
ATOM 1150 C CA . ALA A 1 146 ? -12.357 10.240 2.593 1.00 98.75 146 ALA A CA 1
ATOM 1151 C C . ALA A 1 146 ? -11.271 11.305 2.399 1.00 98.75 146 ALA A C 1
ATOM 1153 O O . ALA A 1 146 ? -10.380 11.412 3.240 1.00 98.75 146 ALA A O 1
ATOM 1154 N N . ARG A 1 147 ? -11.374 12.142 1.354 1.00 98.62 147 ARG A N 1
ATOM 1155 C CA . ARG A 1 147 ? -10.453 13.269 1.124 1.00 98.62 147 ARG A CA 1
ATOM 1156 C C . ARG A 1 147 ? -10.350 14.160 2.361 1.00 98.62 147 ARG A C 1
ATOM 1158 O O . ARG A 1 147 ? -9.248 14.419 2.836 1.00 98.62 147 ARG A O 1
ATOM 1165 N N . ASP A 1 148 ? -11.489 14.610 2.884 1.00 98.75 148 ASP A N 1
ATOM 1166 C CA . ASP A 1 148 ? -11.527 15.570 3.991 1.00 98.75 148 ASP A CA 1
ATOM 1167 C C . ASP A 1 148 ? -10.965 14.974 5.289 1.00 98.75 148 ASP A C 1
ATOM 1169 O O . ASP A 1 148 ? -10.296 15.669 6.055 1.00 98.75 148 ASP A O 1
ATOM 1173 N N . LEU A 1 149 ? -11.207 13.685 5.539 1.00 98.75 149 LEU A N 1
ATOM 1174 C CA . LEU A 1 149 ? -10.677 12.970 6.703 1.00 98.75 149 LEU A CA 1
ATOM 1175 C C . LEU A 1 149 ? -9.165 12.741 6.606 1.00 98.75 149 LEU A C 1
ATOM 1177 O O . LEU A 1 149 ? -8.448 13.005 7.569 1.00 98.75 149 LEU A O 1
ATOM 1181 N N . ILE A 1 150 ? -8.666 12.288 5.450 1.00 98.44 150 ILE A N 1
ATOM 1182 C CA . ILE A 1 150 ? -7.227 12.076 5.242 1.00 98.44 150 ILE A CA 1
ATOM 1183 C C . ILE A 1 150 ? -6.470 13.409 5.288 1.00 98.44 150 ILE A C 1
ATOM 1185 O O . ILE A 1 150 ? -5.402 13.475 5.894 1.00 98.44 150 ILE A O 1
ATOM 1189 N N . ALA A 1 151 ? -7.029 14.486 4.727 1.00 98.44 151 ALA A N 1
ATOM 1190 C CA . ALA A 1 151 ? -6.440 15.821 4.829 1.00 98.44 151 ALA A CA 1
ATOM 1191 C C . ALA A 1 151 ? -6.282 16.263 6.295 1.00 98.44 151 ALA A C 1
ATOM 1193 O O . ALA A 1 151 ? -5.193 16.668 6.698 1.00 98.44 151 ALA A O 1
ATOM 1194 N N . GLN A 1 152 ? -7.321 16.094 7.120 1.00 98.12 152 GLN A N 1
ATOM 1195 C CA . GLN A 1 152 ? -7.242 16.383 8.558 1.00 98.12 152 GLN A CA 1
ATOM 1196 C C . GLN A 1 152 ? -6.231 15.484 9.285 1.00 98.12 152 GLN A C 1
ATOM 1198 O O . GLN A 1 152 ? -5.512 15.951 10.165 1.00 98.12 152 GLN A O 1
ATOM 1203 N N . ALA A 1 153 ? -6.128 14.204 8.915 1.00 97.56 153 ALA A N 1
ATOM 1204 C CA . ALA A 1 153 ? -5.127 13.307 9.488 1.00 97.56 153 ALA A CA 1
ATOM 1205 C C . ALA A 1 153 ? -3.694 13.797 9.198 1.00 97.56 153 ALA A C 1
ATOM 1207 O O . ALA A 1 153 ? -2.859 13.834 10.102 1.00 97.56 153 ALA A O 1
ATOM 1208 N N . ILE A 1 154 ? -3.419 14.240 7.967 1.00 97.06 154 ILE A N 1
ATOM 1209 C CA . ILE A 1 154 ? -2.118 14.806 7.575 1.00 97.06 154 ILE A CA 1
ATOM 1210 C C . ILE A 1 154 ? -1.822 16.102 8.338 1.00 97.06 154 ILE A C 1
ATOM 1212 O O . ILE A 1 154 ? -0.681 16.324 8.734 1.00 97.06 154 ILE A O 1
ATOM 1216 N N . GLU A 1 155 ? -2.823 16.953 8.583 1.00 97.00 155 GLU A N 1
ATOM 1217 C CA . GLU A 1 155 ? -2.641 18.165 9.394 1.00 97.00 155 GLU A CA 1
ATOM 1218 C C . GLU A 1 155 ? -2.201 17.847 10.832 1.00 97.00 155 GLU A C 1
ATOM 1220 O O . GLU A 1 155 ? -1.395 18.585 11.403 1.00 97.00 155 GLU A O 1
ATOM 1225 N N . LEU A 1 156 ? -2.699 16.749 11.413 1.00 95.94 156 LEU A N 1
ATOM 1226 C CA . LEU A 1 156 ? -2.311 16.305 12.754 1.00 95.94 156 LEU A CA 1
ATOM 1227 C C . LEU A 1 156 ? -0.926 15.654 12.785 1.00 95.94 156 LEU A C 1
ATOM 1229 O O . LEU A 1 156 ? -0.167 15.888 13.727 1.00 95.94 156 LEU A O 1
ATOM 1233 N N . ASN A 1 157 ? -0.604 14.828 11.787 1.00 95.31 157 ASN A N 1
ATOM 1234 C CA . ASN A 1 157 ? 0.664 14.107 11.720 1.00 95.31 157 ASN A CA 1
ATOM 1235 C C . ASN A 1 157 ? 1.169 13.984 10.265 1.00 95.31 157 ASN A C 1
ATOM 1237 O O . ASN A 1 157 ? 0.933 12.966 9.609 1.00 95.31 157 ASN A O 1
ATOM 1241 N N . PRO A 1 158 ? 1.878 15.004 9.746 1.00 92.19 158 PRO A N 1
ATOM 1242 C CA . PRO A 1 158 ? 2.285 15.055 8.339 1.00 92.19 158 PRO A CA 1
ATOM 1243 C C . PRO A 1 158 ? 3.391 14.054 7.975 1.00 92.19 158 PRO A C 1
ATOM 1245 O O . PRO A 1 158 ? 3.548 13.723 6.802 1.00 92.19 158 PRO A O 1
ATOM 1248 N N . ASP A 1 159 ? 4.140 13.569 8.969 1.00 87.94 159 ASP A N 1
ATOM 1249 C CA . ASP A 1 159 ? 5.264 12.641 8.792 1.00 87.94 159 ASP A CA 1
ATOM 1250 C C . ASP A 1 159 ? 4.871 11.175 9.077 1.00 87.94 159 ASP A C 1
ATOM 1252 O O . ASP A 1 159 ? 5.728 10.283 9.109 1.00 87.94 159 ASP A O 1
ATOM 1256 N N . ALA A 1 160 ? 3.582 10.903 9.306 1.00 86.38 160 ALA A N 1
ATOM 1257 C CA . ALA A 1 160 ? 3.098 9.558 9.585 1.00 86.38 160 ALA A CA 1
ATOM 1258 C C . ALA A 1 160 ? 3.342 8.593 8.411 1.00 86.38 160 ALA A C 1
ATOM 1260 O O . ALA A 1 160 ? 3.443 8.996 7.254 1.00 86.38 160 ALA A O 1
ATOM 1261 N N . HIS A 1 161 ? 3.495 7.302 8.740 1.00 77.62 161 HIS A N 1
ATOM 1262 C CA . HIS A 1 161 ? 3.668 6.183 7.799 1.00 77.62 161 HIS A CA 1
ATOM 1263 C C . HIS A 1 161 ? 4.577 6.466 6.586 1.00 77.62 161 HIS A C 1
ATOM 1265 O O . HIS A 1 161 ? 4.301 6.008 5.476 1.00 77.62 161 HIS A O 1
ATOM 1271 N N . PHE A 1 162 ? 5.683 7.187 6.801 1.00 82.44 162 PHE A N 1
ATOM 1272 C CA . PHE A 1 162 ? 6.652 7.534 5.754 1.00 82.44 162 PHE A CA 1
ATOM 1273 C C . PHE A 1 162 ? 6.039 8.342 4.594 1.00 82.44 162 PHE A C 1
ATOM 1275 O O . PHE A 1 162 ? 6.431 8.171 3.442 1.00 82.44 162 PHE A O 1
ATOM 1282 N N . GLY A 1 163 ? 5.057 9.199 4.892 1.00 84.56 163 GLY A N 1
ATOM 1283 C CA . GLY A 1 163 ? 4.412 10.083 3.921 1.00 84.56 163 GLY A CA 1
ATOM 1284 C C . GLY A 1 163 ? 3.343 9.410 3.057 1.00 84.56 163 GLY A C 1
ATOM 1285 O O . GLY A 1 163 ? 2.822 10.043 2.139 1.00 84.56 163 GLY A O 1
ATOM 1286 N N . ARG A 1 164 ? 2.978 8.149 3.329 1.00 94.00 164 ARG A N 1
ATOM 1287 C CA . ARG A 1 164 ? 1.968 7.395 2.563 1.00 94.00 164 ARG A CA 1
ATOM 1288 C C . ARG A 1 164 ? 0.645 8.153 2.423 1.00 94.00 164 ARG A C 1
ATOM 1290 O O . ARG A 1 164 ? 0.076 8.178 1.333 1.00 94.00 164 ARG A O 1
ATOM 1297 N N . GLU A 1 165 ? 0.158 8.774 3.494 1.00 95.00 165 GLU A N 1
ATOM 1298 C CA . GLU A 1 165 ? -1.148 9.447 3.534 1.00 95.00 165 GLU A CA 1
ATOM 1299 C C . GLU A 1 165 ? -1.226 10.588 2.520 1.00 95.00 165 GLU A C 1
ATOM 1301 O O . GLU A 1 165 ? -2.271 10.796 1.910 1.00 95.00 165 GLU A O 1
ATOM 1306 N N . ARG A 1 166 ? -0.112 11.282 2.261 1.00 95.62 166 ARG A N 1
ATOM 1307 C CA . ARG A 1 166 ? -0.034 12.320 1.226 1.00 95.62 166 ARG A CA 1
ATOM 1308 C C . ARG A 1 166 ? -0.361 11.762 -0.157 1.00 95.62 166 ARG A C 1
ATOM 1310 O O . ARG A 1 166 ? -1.063 12.403 -0.932 1.00 95.62 166 ARG A O 1
ATOM 1317 N N . TYR A 1 167 ? 0.128 10.564 -0.462 1.00 96.62 167 TYR A N 1
ATOM 1318 C CA . TYR A 1 167 ? -0.123 9.899 -1.740 1.00 96.62 167 TYR A CA 1
ATOM 1319 C C . TYR A 1 167 ? -1.509 9.257 -1.793 1.00 96.62 167 TYR A C 1
ATOM 1321 O O . TYR A 1 167 ? -2.111 9.207 -2.864 1.00 96.62 167 TYR A O 1
ATOM 1329 N N . GLN A 1 168 ? -2.053 8.837 -0.648 1.00 97.50 168 GLN A N 1
ATOM 1330 C CA . GLN A 1 168 ? -3.460 8.451 -0.540 1.00 97.50 168 GLN A CA 1
ATOM 1331 C C . GLN A 1 168 ? -4.381 9.640 -0.833 1.00 97.50 168 GLN A C 1
ATOM 1333 O O . GLN A 1 168 ? -5.303 9.509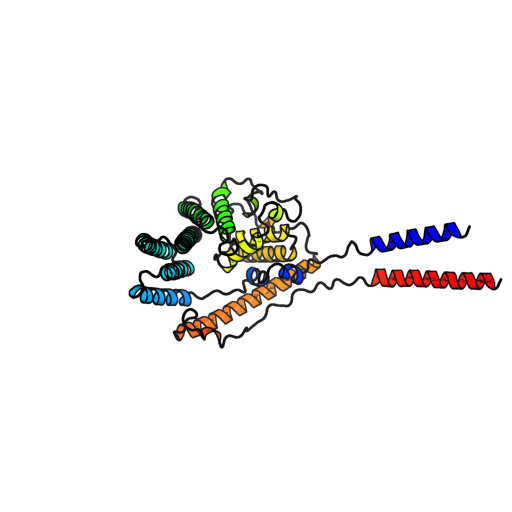 -1.634 1.00 97.50 168 GLN A O 1
ATOM 1338 N N . LEU A 1 169 ? -4.107 10.806 -0.237 1.00 97.56 169 LEU A N 1
ATOM 1339 C CA . LEU A 1 169 ? -4.849 12.035 -0.505 1.00 97.56 169 LEU A CA 1
ATOM 1340 C C . LEU A 1 169 ? -4.756 12.413 -1.985 1.00 97.56 169 LEU A C 1
ATOM 1342 O O . LEU A 1 169 ? -5.788 12.624 -2.611 1.00 97.56 169 LEU A O 1
ATOM 1346 N N . LEU A 1 170 ? -3.550 12.398 -2.562 1.00 96.56 170 LEU A N 1
ATOM 1347 C CA . LEU A 1 170 ? -3.333 12.680 -3.984 1.00 96.56 170 LEU A CA 1
ATOM 1348 C C . LEU A 1 170 ? -4.147 11.742 -4.892 1.00 96.56 170 LEU A C 1
ATOM 1350 O O . LEU A 1 170 ? -4.728 12.185 -5.881 1.00 96.56 170 LEU A O 1
ATOM 1354 N N . ALA A 1 171 ? -4.221 10.450 -4.555 1.00 97.31 171 ALA A N 1
ATOM 1355 C CA . ALA A 1 171 ? -5.028 9.484 -5.295 1.00 97.31 171 ALA A CA 1
ATOM 1356 C C . ALA A 1 171 ? -6.534 9.782 -5.184 1.00 97.31 171 ALA A C 1
ATOM 1358 O O . ALA A 1 171 ? -7.238 9.734 -6.190 1.00 97.31 171 ALA A O 1
ATOM 1359 N N . ILE A 1 172 ? -7.033 10.131 -3.992 1.00 97.81 172 ILE A N 1
ATOM 1360 C CA . ILE A 1 172 ? -8.445 10.495 -3.788 1.00 97.81 172 ILE A CA 1
ATOM 1361 C C . ILE A 1 172 ? -8.788 11.795 -4.530 1.00 97.81 172 ILE A C 1
ATOM 1363 O O . ILE A 1 172 ? -9.824 11.884 -5.187 1.00 97.81 172 ILE A O 1
ATOM 1367 N N . GLU A 1 173 ? -7.919 12.802 -4.467 1.00 96.38 173 GLU A N 1
ATOM 1368 C CA . GLU A 1 173 ? -8.098 14.065 -5.189 1.00 96.38 173 GLU A CA 1
ATOM 1369 C C . GLU A 1 173 ? -8.121 13.849 -6.702 1.00 96.38 173 GLU A C 1
ATOM 1371 O O . GLU A 1 173 ? -8.991 14.386 -7.386 1.00 96.38 173 GLU A O 1
ATOM 1376 N N . TRP A 1 174 ? -7.237 12.993 -7.218 1.00 95.06 174 TRP A N 1
ATOM 1377 C CA . TRP A 1 174 ? -7.257 12.582 -8.618 1.00 95.06 174 TRP A CA 1
ATOM 1378 C C . TRP A 1 174 ? -8.575 11.894 -9.007 1.00 95.06 174 TRP A C 1
ATOM 1380 O O . TRP A 1 174 ? -9.178 12.261 -10.016 1.00 95.06 174 TRP A O 1
ATOM 1390 N N . ILE A 1 175 ? -9.067 10.956 -8.188 1.00 94.88 175 ILE A N 1
ATOM 1391 C CA . ILE A 1 175 ? -10.352 10.266 -8.400 1.00 94.88 175 ILE A CA 1
ATOM 1392 C C . ILE A 1 175 ? -11.514 11.263 -8.521 1.00 94.88 175 ILE A C 1
ATOM 1394 O O . ILE A 1 175 ? -12.385 11.091 -9.382 1.00 94.88 175 ILE A O 1
ATOM 1398 N N . LEU A 1 176 ? -11.518 12.297 -7.673 1.00 94.69 176 LEU A N 1
ATOM 1399 C CA . LEU A 1 176 ? -12.538 13.349 -7.640 1.00 94.69 176 LEU A CA 1
ATOM 1400 C C . LEU A 1 176 ? -12.418 14.340 -8.806 1.00 94.69 176 LEU A C 1
ATOM 1402 O O . LEU A 1 176 ? -13.415 14.937 -9.207 1.00 94.69 176 LEU A O 1
ATOM 1406 N N . ALA A 1 177 ? -11.210 14.540 -9.331 1.00 91.81 177 ALA A N 1
ATOM 1407 C CA . ALA A 1 177 ? -10.936 15.517 -10.378 1.00 91.81 177 ALA A CA 1
ATOM 1408 C C . ALA A 1 177 ? -11.012 14.942 -11.797 1.00 91.81 177 ALA A C 1
ATOM 1410 O O . ALA A 1 177 ? -11.038 15.718 -12.748 1.00 91.81 177 ALA A O 1
ATOM 1411 N N . VAL A 1 178 ? -11.030 13.615 -11.965 1.00 83.25 178 VAL A N 1
ATOM 1412 C CA . VAL A 1 178 ? -10.735 12.984 -13.261 1.00 83.25 178 VAL A CA 1
ATOM 1413 C C . VAL A 1 178 ? -11.615 13.447 -14.424 1.00 83.25 178 VAL A C 1
ATOM 1415 O O . VAL A 1 178 ? -11.092 13.666 -15.513 1.00 83.25 178 VAL A O 1
ATOM 1418 N N . ASP A 1 179 ? -12.907 13.692 -14.193 1.00 82.12 179 ASP A N 1
ATOM 1419 C CA . ASP A 1 179 ? -13.845 14.131 -15.240 1.00 82.12 179 ASP A CA 1
ATOM 1420 C C . ASP A 1 179 ? -13.569 15.570 -15.715 1.00 82.12 179 ASP A C 1
ATOM 1422 O O . ASP A 1 179 ? -14.107 16.030 -16.722 1.00 82.12 179 ASP A O 1
ATOM 1426 N N . GLN A 1 180 ? -12.734 16.301 -14.976 1.00 80.94 180 GLN A N 1
ATOM 1427 C CA . GLN A 1 180 ? -12.307 17.664 -15.281 1.00 80.94 180 GLN A CA 1
ATOM 1428 C C . GLN A 1 180 ? -10.935 17.699 -15.965 1.00 80.94 180 GLN A C 1
ATOM 1430 O O . GLN A 1 180 ? -10.492 18.772 -16.379 1.00 80.94 180 GLN A O 1
ATOM 1435 N N . LEU A 1 181 ? -10.242 16.559 -16.066 1.00 77.44 181 LEU A N 1
ATOM 1436 C CA . LEU A 1 181 ? -8.904 16.495 -16.640 1.00 77.44 181 LEU A CA 1
ATOM 1437 C C . LEU A 1 181 ? -8.976 16.466 -18.165 1.00 77.44 181 LEU A C 1
ATOM 1439 O O . LEU A 1 181 ? -9.720 15.691 -18.763 1.00 77.44 181 LEU A O 1
ATOM 1443 N N . GLU A 1 182 ? -8.161 17.303 -18.805 1.00 70.88 182 GLU A N 1
ATOM 1444 C CA . GLU A 1 182 ? -8.007 17.276 -20.257 1.00 70.88 182 GLU A CA 1
ATOM 1445 C C . GLU A 1 182 ? -7.432 15.922 -20.712 1.00 70.88 182 GLU A C 1
ATOM 1447 O O . GLU A 1 182 ? -6.546 15.345 -20.068 1.00 70.88 182 GLU A O 1
ATOM 1452 N N . TYR A 1 183 ? -7.939 15.421 -21.843 1.00 66.38 183 TYR A N 1
ATOM 1453 C CA . TYR A 1 183 ? -7.518 14.151 -22.433 1.00 66.38 183 TYR A CA 1
ATOM 1454 C C . TYR A 1 183 ? -5.989 14.100 -22.597 1.00 66.38 183 TYR A C 1
ATOM 1456 O O . TYR A 1 183 ? -5.383 15.010 -23.163 1.00 66.38 183 TYR A O 1
ATOM 1464 N N . GLY A 1 184 ? -5.368 13.032 -22.091 1.00 62.81 184 GLY A N 1
ATOM 1465 C CA . GLY A 1 184 ? -3.918 12.803 -22.141 1.00 62.81 184 GLY A CA 1
ATOM 1466 C C . GLY A 1 184 ? -3.117 13.365 -20.958 1.00 62.81 184 GLY A C 1
ATOM 1467 O O . GLY A 1 184 ? -2.080 12.801 -20.626 1.00 62.81 184 GLY A O 1
ATOM 1468 N N . LEU A 1 185 ? -3.598 14.399 -20.256 1.00 57.09 185 LEU A N 1
ATOM 1469 C CA . LEU A 1 185 ? -2.935 14.919 -19.046 1.00 57.09 185 LEU A CA 1
ATOM 1470 C C . LEU A 1 185 ? -3.391 14.201 -17.766 1.00 57.09 185 LEU A C 1
ATOM 1472 O O . LEU A 1 185 ? -2.718 14.280 -16.749 1.00 57.09 185 LEU A O 1
ATOM 1476 N N . GLY A 1 186 ? -4.514 13.478 -17.790 1.00 60.50 186 GLY A N 1
ATOM 1477 C CA . GLY A 1 186 ? -5.118 12.893 -16.586 1.00 60.50 186 GLY A CA 1
ATOM 1478 C C . GLY A 1 186 ? -4.830 11.417 -16.299 1.00 60.50 186 GLY A C 1
ATOM 1479 O O . GLY A 1 186 ? -5.292 10.921 -15.276 1.00 60.50 186 GLY A O 1
ATOM 1480 N N . GLN A 1 187 ? -4.086 10.715 -17.162 1.00 77.12 187 GLN A N 1
ATOM 1481 C CA . GLN A 1 187 ? -3.972 9.245 -17.108 1.00 77.12 187 GLN A CA 1
ATOM 1482 C C . GLN A 1 187 ? -3.248 8.707 -15.857 1.00 77.12 187 GLN A C 1
ATOM 1484 O O . GLN A 1 187 ? -3.436 7.555 -15.486 1.00 77.12 187 GLN A O 1
ATOM 1489 N N . SER A 1 188 ? -2.421 9.521 -15.197 1.00 85.69 188 SER A N 1
ATOM 1490 C CA . SER A 1 188 ? -1.724 9.162 -13.959 1.00 85.69 188 SER A CA 1
ATOM 1491 C C . SER A 1 188 ? -2.048 10.172 -12.869 1.00 85.69 188 SER A C 1
ATOM 1493 O O . SER A 1 188 ? -2.040 11.380 -13.121 1.00 85.69 188 SER A O 1
ATOM 1495 N N . LEU A 1 189 ? -2.240 9.693 -11.637 1.00 89.69 189 LEU A N 1
ATOM 1496 C CA . LEU A 1 189 ? -2.455 10.562 -10.478 1.00 89.69 189 LEU A CA 1
ATOM 1497 C C . LEU A 1 189 ? -1.254 11.489 -10.201 1.00 89.69 189 LEU A C 1
ATOM 1499 O O . LEU A 1 189 ? -1.421 12.552 -9.611 1.00 89.69 189 LEU A O 1
ATOM 1503 N N . MET A 1 190 ? -0.056 11.155 -10.704 1.00 89.75 190 MET A N 1
ATOM 1504 C CA . MET A 1 190 ? 1.120 12.035 -10.627 1.00 89.75 190 MET A CA 1
ATOM 1505 C C . MET A 1 190 ? 0.907 13.374 -11.349 1.00 89.75 190 MET A C 1
ATOM 1507 O O . MET A 1 190 ? 1.477 14.382 -10.939 1.00 89.75 190 MET A O 1
ATOM 1511 N N . HIS A 1 191 ? 0.054 13.432 -12.377 1.00 85.38 191 HIS A N 1
ATOM 1512 C CA . HIS A 1 191 ? -0.236 14.678 -13.095 1.00 85.38 191 HIS A CA 1
ATOM 1513 C C . HIS A 1 191 ? -1.113 15.662 -12.309 1.00 85.38 191 HIS A C 1
ATOM 1515 O O . HIS A 1 191 ? -1.274 16.803 -12.733 1.00 85.38 191 HIS A O 1
ATOM 1521 N N . GLN A 1 192 ? -1.654 15.261 -11.153 1.00 87.19 192 GLN A N 1
ATOM 1522 C CA . GLN A 1 192 ? -2.287 16.211 -10.233 1.00 87.19 192 GLN A CA 1
ATOM 1523 C C . GLN A 1 192 ? -1.270 17.111 -9.527 1.00 87.19 192 GLN A C 1
ATOM 1525 O O . GLN A 1 192 ? -1.645 18.148 -8.984 1.00 87.19 192 GLN A O 1
ATOM 1530 N N . ILE A 1 193 ? 0.014 16.743 -9.528 1.00 90.12 193 ILE A N 1
ATOM 1531 C CA . ILE A 1 193 ? 1.054 17.528 -8.871 1.00 90.12 193 ILE A CA 1
ATOM 1532 C C . ILE A 1 193 ? 1.240 18.853 -9.635 1.00 90.12 193 ILE A C 1
ATOM 1534 O O . ILE A 1 193 ? 1.643 18.840 -10.803 1.00 90.12 193 ILE A O 1
ATOM 1538 N N . PRO A 1 194 ? 1.002 20.021 -9.002 1.00 88.88 194 PRO A N 1
ATOM 1539 C CA . PRO A 1 194 ? 1.125 21.303 -9.684 1.00 88.88 194 PRO A CA 1
ATOM 1540 C C . PRO A 1 194 ? 2.530 21.524 -10.252 1.00 88.88 194 PRO A C 1
ATOM 1542 O O . PRO A 1 194 ? 3.528 21.457 -9.536 1.00 88.88 194 PRO A O 1
ATOM 1545 N N . GLY A 1 195 ? 2.604 21.828 -11.549 1.00 86.50 195 GLY A N 1
ATOM 1546 C CA . GLY A 1 195 ? 3.871 22.039 -12.251 1.00 86.50 195 GLY A CA 1
ATOM 1547 C C . GLY A 1 195 ? 4.589 20.756 -12.676 1.00 86.50 195 GLY A C 1
ATOM 1548 O O . GLY A 1 195 ? 5.731 20.847 -13.131 1.00 86.50 195 GLY A O 1
ATOM 1549 N N . TYR A 1 196 ? 3.947 19.592 -12.534 1.00 87.31 196 TYR A N 1
ATOM 1550 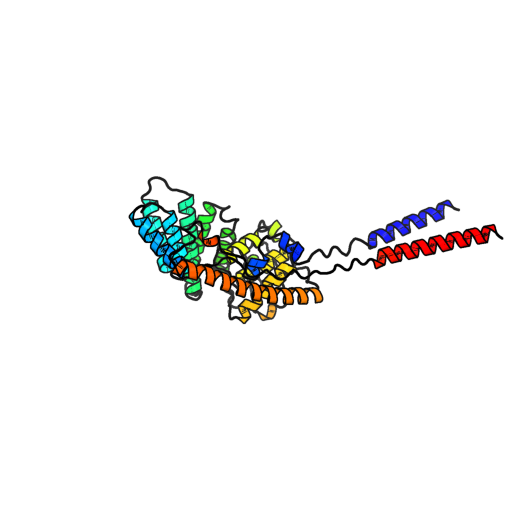C CA . TYR A 1 196 ? 4.400 18.341 -13.130 1.00 87.31 196 TYR A CA 1
ATOM 1551 C C . TYR A 1 196 ? 3.802 18.179 -14.535 1.00 87.31 196 TYR A C 1
ATOM 1553 O O . TYR A 1 196 ? 2.639 17.828 -14.704 1.00 87.31 196 TYR A O 1
ATOM 1561 N N . ASP A 1 197 ? 4.604 18.476 -15.554 1.00 76.38 197 ASP A N 1
ATOM 1562 C CA . ASP A 1 197 ? 4.263 18.401 -16.972 1.00 76.38 197 ASP A CA 1
ATOM 1563 C C . ASP A 1 197 ? 5.043 17.264 -17.662 1.00 76.38 197 ASP A C 1
ATOM 1565 O O . ASP A 1 197 ? 6.183 17.420 -18.106 1.00 76.38 197 ASP A O 1
ATOM 1569 N N . TYR A 1 198 ? 4.433 16.082 -17.768 1.00 66.62 198 TYR A N 1
ATOM 1570 C CA . TYR A 1 198 ? 4.982 14.972 -18.555 1.00 66.62 198 TYR A CA 1
ATOM 1571 C C . TYR A 1 198 ? 4.257 14.927 -19.913 1.00 66.62 198 TYR A C 1
ATOM 1573 O O . TYR A 1 198 ? 3.029 14.969 -19.907 1.00 66.62 198 TYR A O 1
ATOM 1581 N N . PRO A 1 199 ? 4.941 14.907 -21.083 1.00 55.06 199 PRO A N 1
ATOM 1582 C CA . PRO A 1 199 ? 6.196 14.212 -21.367 1.00 55.06 199 PRO A CA 1
ATOM 1583 C C . PRO A 1 199 ? 7.222 15.121 -22.083 1.00 55.06 199 PRO A C 1
ATOM 1585 O O . PRO A 1 199 ? 7.173 15.324 -23.297 1.00 55.06 199 PRO A O 1
ATOM 1588 N N . GLY A 1 200 ? 8.190 15.681 -21.346 1.00 55.38 200 GLY A N 1
ATOM 1589 C CA . GLY A 1 200 ? 9.227 16.537 -21.955 1.00 55.38 200 GLY A CA 1
ATOM 1590 C C . GLY A 1 200 ? 10.231 17.213 -21.009 1.00 55.38 200 GLY A C 1
ATOM 1591 O O . GLY A 1 200 ? 11.285 17.658 -21.480 1.00 55.38 200 GLY A O 1
ATOM 1592 N N . GLY A 1 201 ? 9.996 17.205 -19.683 1.00 55.34 201 GLY A N 1
ATOM 1593 C CA . GLY A 1 201 ? 10.816 17.861 -18.637 1.00 55.34 201 GLY A CA 1
ATOM 1594 C C . GLY A 1 201 ? 11.799 16.965 -17.849 1.00 55.34 201 GLY A C 1
ATOM 1595 O O . GLY A 1 201 ? 11.580 15.762 -17.717 1.00 55.34 201 GLY A O 1
ATOM 1596 N N . THR A 1 202 ? 12.941 17.551 -17.472 1.00 61.62 202 THR A N 1
ATOM 1597 C CA . THR A 1 202 ? 14.175 17.009 -16.848 1.00 61.62 202 THR A CA 1
ATOM 1598 C C . THR A 1 202 ? 13.989 15.898 -15.798 1.00 61.62 202 THR A C 1
ATOM 1600 O O . THR A 1 202 ? 13.041 15.942 -15.031 1.00 61.62 202 THR A O 1
ATOM 1603 N N . ARG A 1 203 ? 14.925 14.924 -15.734 1.00 81.25 203 ARG A N 1
ATOM 1604 C CA . ARG A 1 203 ? 15.003 13.904 -14.656 1.00 81.25 203 ARG A CA 1
ATOM 1605 C C . ARG A 1 203 ? 14.977 14.597 -13.289 1.00 81.25 203 ARG A C 1
ATOM 1607 O O . ARG A 1 203 ? 15.696 15.580 -13.114 1.00 81.25 203 ARG A O 1
ATOM 1614 N N . GLY A 1 204 ? 14.220 14.047 -12.343 1.00 87.75 204 GLY A N 1
ATOM 1615 C CA . GLY A 1 204 ? 14.110 14.543 -10.973 1.00 87.75 204 GLY A CA 1
ATOM 1616 C C . GLY A 1 204 ? 13.115 15.688 -10.795 1.00 87.75 204 GLY A C 1
ATOM 1617 O O . GLY A 1 204 ? 13.231 16.430 -9.818 1.00 87.75 204 GLY A O 1
ATOM 1618 N N . LYS A 1 205 ? 12.146 15.854 -11.706 1.00 90.62 205 LYS A N 1
ATOM 1619 C CA . LYS A 1 205 ? 11.140 16.915 -11.605 1.00 90.62 205 LYS A CA 1
ATOM 1620 C C . LYS A 1 205 ? 10.273 16.746 -10.360 1.00 90.62 205 LYS A C 1
ATOM 1622 O O . LYS A 1 205 ? 9.971 17.739 -9.702 1.00 90.62 205 LYS A O 1
ATOM 1627 N N . LEU A 1 206 ? 9.916 15.515 -9.993 1.00 91.88 206 LEU A N 1
ATOM 1628 C CA . LEU A 1 206 ? 9.176 15.252 -8.757 1.00 91.88 206 LEU A CA 1
ATOM 1629 C C . LEU A 1 206 ? 9.983 15.698 -7.540 1.00 91.88 206 LEU A C 1
ATOM 1631 O O . LEU A 1 206 ? 9.450 16.381 -6.671 1.00 91.88 206 LEU A O 1
ATOM 1635 N N . THR A 1 207 ? 11.284 15.405 -7.506 1.00 93.88 207 THR A N 1
ATOM 1636 C CA . THR A 1 207 ? 12.176 15.872 -6.436 1.00 93.88 207 THR A CA 1
ATOM 1637 C C . THR A 1 207 ? 12.225 17.399 -6.361 1.00 93.88 207 THR A C 1
ATOM 1639 O O . THR A 1 207 ? 12.113 17.949 -5.268 1.00 93.88 207 THR A O 1
ATOM 1642 N N . GLU A 1 208 ? 12.325 18.098 -7.497 1.00 93.56 208 GLU A N 1
ATOM 1643 C CA . GLU A 1 208 ? 12.270 19.570 -7.549 1.00 93.56 208 GLU A CA 1
ATOM 1644 C C . GLU A 1 208 ? 10.953 20.137 -6.994 1.00 93.56 208 GLU A C 1
ATOM 1646 O O . GLU A 1 208 ? 10.950 21.203 -6.379 1.00 93.56 208 GLU A O 1
ATOM 1651 N N . LEU A 1 209 ? 9.843 19.422 -7.195 1.00 93.81 209 LEU A N 1
ATOM 1652 C CA . LEU A 1 209 ? 8.508 19.791 -6.718 1.00 93.81 209 LEU A CA 1
ATOM 1653 C C . LEU A 1 209 ? 8.223 19.323 -5.277 1.00 93.81 209 LEU A C 1
ATOM 1655 O O . LEU A 1 209 ? 7.134 19.571 -4.763 1.00 93.81 209 LEU A O 1
ATOM 1659 N N . GLY A 1 210 ? 9.174 18.657 -4.612 1.00 94.50 210 GLY A N 1
ATOM 1660 C CA . GLY A 1 210 ? 9.008 18.152 -3.245 1.00 94.50 210 GLY A CA 1
ATOM 1661 C C . GLY A 1 210 ? 8.235 16.832 -3.140 1.00 94.50 210 GLY A C 1
ATOM 1662 O O . GLY A 1 210 ? 7.603 16.582 -2.116 1.00 94.50 210 GLY A O 1
ATOM 1663 N N . TYR A 1 211 ? 8.264 16.011 -4.190 1.00 94.94 211 TYR A N 1
ATOM 1664 C CA . TYR A 1 211 ? 7.659 14.672 -4.293 1.00 94.94 211 TYR A CA 1
ATOM 1665 C C . TYR A 1 211 ? 8.712 13.592 -4.614 1.00 94.94 211 TYR A C 1
ATOM 1667 O O . TYR A 1 211 ? 8.432 12.589 -5.267 1.00 94.94 211 TYR A O 1
ATOM 1675 N N . GLY A 1 212 ? 9.965 13.797 -4.193 1.00 94.19 212 GLY A N 1
ATOM 1676 C CA . GLY A 1 212 ? 11.040 12.808 -4.379 1.00 94.19 212 GLY A CA 1
ATOM 1677 C C . GLY A 1 212 ? 10.825 11.502 -3.595 1.00 94.19 212 GLY A C 1
ATOM 1678 O O . GLY A 1 212 ? 11.482 10.505 -3.863 1.00 94.19 212 GLY A O 1
ATOM 1679 N N . ASP A 1 213 ? 9.893 11.499 -2.648 1.00 95.38 213 ASP A N 1
ATOM 1680 C CA . ASP A 1 213 ? 9.446 10.361 -1.839 1.00 95.38 213 ASP A CA 1
ATOM 1681 C C . ASP A 1 213 ? 8.264 9.589 -2.466 1.00 95.38 213 ASP A C 1
ATOM 1683 O O . ASP A 1 213 ? 7.727 8.664 -1.853 1.00 95.38 213 ASP A O 1
ATOM 1687 N N . ALA A 1 214 ? 7.850 9.943 -3.691 1.00 95.75 214 ALA A N 1
ATOM 1688 C CA . ALA A 1 214 ? 6.712 9.316 -4.364 1.00 95.75 214 ALA A CA 1
ATOM 1689 C C . ALA A 1 214 ? 6.816 7.793 -4.505 1.00 95.75 214 ALA A C 1
ATOM 1691 O O . ALA A 1 214 ? 5.821 7.122 -4.212 1.00 95.75 214 ALA A O 1
ATOM 1692 N N . PRO A 1 215 ? 7.972 7.203 -4.872 1.00 96.38 215 PRO A N 1
ATOM 1693 C CA . PRO A 1 215 ? 8.088 5.751 -4.920 1.00 96.38 215 PRO A CA 1
ATOM 1694 C C . PRO A 1 215 ? 7.771 5.087 -3.574 1.00 96.38 215 PRO A C 1
ATOM 1696 O O . PRO A 1 215 ? 6.988 4.141 -3.533 1.00 96.38 215 PRO A O 1
ATOM 1699 N N . GLN A 1 216 ? 8.298 5.614 -2.463 1.00 96.25 216 GLN A N 1
ATOM 1700 C CA . GLN A 1 216 ? 8.074 5.074 -1.120 1.00 96.25 216 GLN A CA 1
ATOM 1701 C C . GLN A 1 216 ? 6.606 5.186 -0.698 1.00 96.25 216 GLN A C 1
ATOM 1703 O O . GLN A 1 216 ? 6.032 4.219 -0.195 1.00 96.25 216 GLN A O 1
ATOM 1708 N N . GLY A 1 217 ? 5.979 6.339 -0.940 1.00 95.88 217 GLY A N 1
ATOM 1709 C CA . GLY A 1 217 ? 4.569 6.545 -0.622 1.00 95.88 217 GLY A CA 1
ATOM 1710 C C . GLY A 1 217 ? 3.643 5.597 -1.388 1.00 95.88 217 GLY A C 1
ATOM 1711 O O . GLY A 1 217 ? 2.776 4.955 -0.791 1.00 95.88 217 GLY A O 1
ATOM 1712 N N . LEU A 1 218 ? 3.872 5.436 -2.695 1.00 97.38 218 LEU A N 1
ATOM 1713 C CA . LEU A 1 218 ? 3.099 4.537 -3.560 1.00 97.38 218 LEU A CA 1
ATOM 1714 C C . LEU A 1 218 ? 3.346 3.055 -3.223 1.00 97.38 218 LEU A C 1
ATOM 1716 O O . LEU A 1 218 ? 2.395 2.274 -3.173 1.00 97.38 218 LEU A O 1
ATOM 1720 N N . MET A 1 219 ? 4.586 2.669 -2.896 1.00 97.38 219 MET A N 1
ATOM 1721 C CA . MET A 1 219 ? 4.905 1.348 -2.327 1.00 97.38 219 MET A CA 1
ATOM 1722 C C . MET A 1 219 ? 4.112 1.089 -1.036 1.00 97.38 219 MET A C 1
ATOM 1724 O O . MET A 1 219 ? 3.585 -0.008 -0.840 1.00 97.38 219 MET A O 1
ATOM 1728 N N . GLY A 1 220 ? 3.972 2.107 -0.182 1.00 96.19 220 GLY A N 1
ATOM 1729 C CA . GLY A 1 220 ? 3.151 2.057 1.026 1.00 96.19 220 GLY A CA 1
ATOM 1730 C C . GLY A 1 220 ? 1.664 1.826 0.739 1.00 96.19 220 GLY A C 1
ATOM 1731 O O . GLY A 1 220 ? 1.028 1.034 1.437 1.00 96.19 220 GLY A O 1
ATOM 1732 N N . LEU A 1 221 ? 1.101 2.449 -0.302 1.00 96.94 221 LEU A N 1
ATOM 1733 C CA . LEU A 1 221 ? -0.283 2.188 -0.725 1.00 96.94 221 LEU A CA 1
ATOM 1734 C C . LEU A 1 221 ? -0.469 0.743 -1.200 1.00 96.94 221 LEU A C 1
ATOM 1736 O O . LEU A 1 221 ? -1.455 0.101 -0.843 1.00 96.94 221 LEU A O 1
ATOM 1740 N N . ILE A 1 222 ? 0.493 0.207 -1.951 1.00 97.44 222 ILE A N 1
ATOM 1741 C CA . ILE A 1 222 ? 0.450 -1.173 -2.448 1.00 97.44 222 ILE A CA 1
ATOM 1742 C C . ILE A 1 222 ? 0.499 -2.166 -1.280 1.00 97.44 222 ILE A C 1
ATOM 1744 O O . ILE A 1 222 ? -0.417 -2.973 -1.113 1.00 97.44 222 ILE A O 1
ATOM 1748 N N . ALA A 1 223 ? 1.547 -2.099 -0.456 1.00 95.75 223 ALA A N 1
ATOM 1749 C CA . ALA A 1 223 ? 1.805 -3.105 0.573 1.00 95.75 223 ALA A CA 1
ATOM 1750 C C . ALA A 1 223 ? 0.888 -2.958 1.797 1.00 95.75 223 ALA A C 1
ATOM 1752 O O . ALA A 1 223 ? 0.438 -3.952 2.364 1.00 95.75 223 ALA A O 1
ATOM 1753 N N . LEU A 1 224 ? 0.591 -1.720 2.207 1.00 92.62 224 LEU A N 1
ATOM 1754 C CA . LEU A 1 224 ? -0.138 -1.431 3.445 1.00 92.62 224 LEU A CA 1
ATOM 1755 C C . LEU A 1 224 ? -1.536 -0.860 3.191 1.00 92.62 224 LEU A C 1
ATOM 1757 O O . LEU A 1 224 ? -2.426 -1.091 4.001 1.00 92.62 224 LEU A O 1
ATOM 1761 N N . GLY A 1 225 ? -1.753 -0.147 2.086 1.00 89.19 225 GLY A N 1
ATOM 1762 C CA . GLY A 1 225 ? -3.018 0.528 1.752 1.00 89.19 225 GLY A CA 1
ATOM 1763 C C . GLY A 1 225 ? -3.999 -0.290 0.906 1.00 89.19 225 GLY A C 1
ATOM 1764 O O . GLY A 1 225 ? -4.955 0.270 0.395 1.00 89.19 225 GLY A O 1
ATOM 1765 N N . ASN A 1 226 ? -3.770 -1.597 0.732 1.00 92.69 226 ASN A N 1
ATOM 1766 C CA . ASN A 1 226 ? -4.619 -2.491 -0.071 1.00 92.69 226 ASN A CA 1
ATOM 1767 C C . ASN A 1 226 ? -4.653 -2.193 -1.588 1.00 92.69 226 ASN A C 1
ATOM 1769 O O . ASN A 1 226 ? -5.481 -2.751 -2.298 1.00 92.69 226 ASN A O 1
ATOM 1773 N N . ALA A 1 227 ? -3.723 -1.392 -2.119 1.00 96.69 227 ALA A N 1
ATOM 1774 C CA . ALA A 1 227 ? -3.682 -1.031 -3.541 1.00 96.69 227 ALA A CA 1
ATOM 1775 C C . ALA A 1 227 ? -2.900 -2.026 -4.428 1.00 96.69 227 ALA A C 1
ATOM 1777 O O . ALA A 1 227 ? -2.465 -1.685 -5.524 1.00 96.69 227 ALA A O 1
ATOM 1778 N N . TRP A 1 228 ? -2.692 -3.265 -3.980 1.00 97.19 228 TRP A N 1
ATOM 1779 C CA . TRP A 1 228 ? -1.842 -4.259 -4.659 1.00 97.19 228 TRP A CA 1
ATOM 1780 C C . TRP A 1 228 ? -2.434 -4.892 -5.924 1.00 97.19 228 TRP A C 1
ATOM 1782 O O . TRP A 1 228 ? -1.740 -5.615 -6.652 1.00 97.19 228 TRP A O 1
ATOM 1792 N N . GLU A 1 229 ? -3.696 -4.588 -6.207 1.00 96.56 229 GLU A N 1
ATOM 1793 C CA . GLU A 1 229 ? -4.361 -4.874 -7.482 1.00 96.56 229 GLU A CA 1
ATOM 1794 C C . GLU A 1 229 ? -4.725 -3.594 -8.248 1.00 96.56 229 GLU A C 1
ATOM 1796 O O . GLU A 1 229 ? -5.372 -3.660 -9.289 1.00 96.56 229 GLU A O 1
ATOM 1801 N N . SER A 1 230 ? -4.299 -2.418 -7.771 1.00 96.81 230 SER A N 1
ATOM 1802 C CA . SER A 1 230 ? -4.617 -1.149 -8.425 1.00 96.81 230 SER A CA 1
ATOM 1803 C C . SER A 1 230 ? -3.710 -0.907 -9.628 1.00 96.81 230 SER A C 1
ATOM 1805 O O . SER A 1 230 ? -2.512 -0.651 -9.488 1.00 96.81 230 SER A O 1
ATOM 1807 N N . VAL A 1 231 ? -4.314 -0.922 -10.817 1.00 95.19 231 VAL A N 1
ATOM 1808 C CA . VAL A 1 231 ? -3.683 -0.510 -12.078 1.00 95.19 231 VAL A CA 1
ATOM 1809 C C . VAL A 1 231 ? -3.080 0.893 -11.943 1.00 95.19 231 VAL A C 1
ATOM 1811 O O . VAL A 1 231 ? -1.913 1.097 -12.275 1.00 95.19 231 VAL A O 1
ATOM 1814 N N . ASP A 1 232 ? -3.843 1.837 -11.390 1.00 95.06 232 ASP A N 1
ATOM 1815 C CA . ASP A 1 232 ? -3.472 3.255 -11.318 1.00 95.06 232 ASP A CA 1
ATOM 1816 C C . ASP A 1 232 ? -2.297 3.523 -10.376 1.00 95.06 232 ASP A C 1
ATOM 1818 O O . ASP A 1 232 ? -1.431 4.338 -10.688 1.00 95.06 232 ASP A O 1
ATOM 1822 N N . VAL A 1 233 ? -2.222 2.820 -9.240 1.00 97.19 233 VAL A N 1
ATOM 1823 C CA . VAL A 1 233 ? -1.119 3.003 -8.282 1.00 97.19 233 VAL A CA 1
ATOM 1824 C C . VAL A 1 233 ? 0.188 2.431 -8.830 1.00 97.19 233 VAL A C 1
ATOM 1826 O O . VAL A 1 233 ? 1.226 3.083 -8.712 1.00 97.19 233 VAL A O 1
ATOM 1829 N N . TYR A 1 234 ? 0.164 1.268 -9.494 1.00 96.88 234 TYR A N 1
ATOM 1830 C CA . TYR A 1 234 ? 1.361 0.761 -10.180 1.00 96.88 234 TYR A CA 1
ATOM 1831 C C . TYR A 1 234 ? 1.766 1.642 -11.363 1.00 96.88 234 TYR A C 1
ATOM 1833 O O . TYR A 1 234 ? 2.959 1.858 -11.582 1.00 96.88 234 TYR A O 1
ATOM 1841 N N . TYR A 1 235 ? 0.796 2.181 -12.105 1.00 93.88 235 TYR A N 1
ATOM 1842 C CA . TYR A 1 235 ? 1.067 3.114 -13.194 1.00 93.88 235 TYR A CA 1
ATOM 1843 C C . TYR A 1 235 ? 1.717 4.399 -12.665 1.00 93.88 235 TYR A C 1
ATOM 1845 O O . TYR A 1 235 ? 2.769 4.806 -13.151 1.00 93.88 235 TYR A O 1
ATOM 1853 N N . ALA A 1 236 ? 1.183 4.984 -11.591 1.00 94.31 236 ALA A N 1
ATOM 1854 C CA . ALA A 1 236 ? 1.784 6.128 -10.913 1.00 94.31 236 ALA A CA 1
ATOM 1855 C C . ALA A 1 236 ? 3.199 5.831 -10.387 1.00 94.31 236 ALA A C 1
ATOM 1857 O O . ALA A 1 236 ? 4.093 6.670 -10.524 1.00 94.31 236 ALA A O 1
ATOM 1858 N N . LEU A 1 237 ? 3.430 4.630 -9.841 1.00 95.94 237 LEU A N 1
ATOM 1859 C CA . LEU A 1 237 ? 4.750 4.207 -9.369 1.00 95.94 237 LEU A CA 1
ATOM 1860 C C . LEU A 1 237 ? 5.755 4.120 -10.525 1.00 95.94 237 LEU A C 1
ATOM 1862 O O . LEU A 1 237 ? 6.889 4.573 -10.375 1.00 95.94 237 LEU A O 1
ATOM 1866 N N . ALA A 1 238 ? 5.331 3.630 -11.694 1.00 93.81 238 ALA A N 1
ATOM 1867 C CA . ALA A 1 238 ? 6.165 3.625 -12.894 1.00 93.81 238 ALA A CA 1
ATOM 1868 C C . ALA A 1 238 ? 6.617 5.046 -13.281 1.00 93.81 238 ALA A C 1
ATOM 1870 O O . ALA A 1 238 ? 7.800 5.268 -13.542 1.00 93.81 238 ALA A O 1
ATOM 1871 N N . PHE A 1 239 ? 5.706 6.029 -13.254 1.00 91.00 239 PHE A N 1
ATOM 1872 C CA . PHE A 1 239 ? 6.051 7.437 -13.507 1.00 91.00 239 PHE A CA 1
ATOM 1873 C C . PHE A 1 239 ? 7.046 7.982 -12.485 1.00 91.00 239 PHE A C 1
ATOM 1875 O O . PHE A 1 239 ? 8.023 8.625 -12.869 1.00 91.00 239 PHE A O 1
ATOM 1882 N N . ALA A 1 240 ? 6.816 7.713 -11.199 1.00 93.38 240 ALA A N 1
ATOM 1883 C CA . ALA A 1 240 ? 7.683 8.197 -10.135 1.00 93.38 240 ALA A CA 1
ATOM 1884 C C . ALA A 1 240 ? 9.118 7.658 -10.268 1.00 93.38 240 ALA A C 1
ATOM 1886 O O . ALA A 1 240 ? 10.078 8.423 -10.182 1.00 93.38 240 ALA A O 1
ATOM 1887 N N . LEU A 1 241 ? 9.267 6.364 -10.555 1.00 93.56 241 LEU A N 1
ATOM 1888 C CA . LEU A 1 241 ? 10.565 5.720 -10.779 1.00 93.56 241 LEU A CA 1
ATOM 1889 C C . LEU A 1 241 ? 11.244 6.226 -12.058 1.00 93.56 241 LEU A C 1
ATOM 1891 O O . LEU A 1 241 ? 12.426 6.572 -12.054 1.00 93.56 241 LEU A O 1
ATOM 1895 N N . GLY A 1 242 ? 10.487 6.346 -13.151 1.00 90.75 242 GLY A N 1
ATOM 1896 C CA . GLY A 1 242 ? 10.992 6.876 -14.417 1.00 90.75 242 GLY A CA 1
ATOM 1897 C C . GLY A 1 242 ? 11.476 8.326 -14.316 1.00 90.75 242 GLY A C 1
ATOM 1898 O O . GLY A 1 242 ? 12.496 8.677 -14.916 1.00 90.75 242 GLY A O 1
ATOM 1899 N N . ASP A 1 243 ? 10.798 9.168 -13.525 1.00 90.31 243 ASP A N 1
ATOM 1900 C CA . ASP A 1 243 ? 11.237 10.540 -13.234 1.00 90.31 243 ASP A CA 1
ATOM 1901 C C . ASP A 1 243 ? 12.576 10.563 -12.486 1.00 90.31 243 ASP A C 1
ATOM 1903 O O . ASP A 1 243 ? 13.449 11.377 -12.801 1.00 90.31 243 ASP A O 1
ATOM 1907 N N . GLN A 1 244 ? 12.778 9.628 -11.555 1.00 91.00 244 GLN A N 1
ATOM 1908 C CA . GLN A 1 244 ? 14.032 9.467 -10.815 1.00 91.00 244 GLN A CA 1
ATOM 1909 C C . GLN A 1 244 ? 15.122 8.767 -11.626 1.00 91.00 244 GLN A C 1
ATOM 1911 O O . GLN A 1 244 ? 16.292 8.814 -11.242 1.00 91.00 244 GLN A O 1
ATOM 1916 N N . GLY A 1 245 ? 14.776 8.252 -12.807 1.00 89.12 245 GLY A N 1
ATOM 1917 C CA . GLY A 1 245 ? 15.650 7.569 -13.754 1.00 89.12 245 GLY A CA 1
ATOM 1918 C C . GLY A 1 245 ? 15.942 6.116 -13.399 1.00 89.12 245 GLY A C 1
ATOM 1919 O O . GLY A 1 245 ? 16.921 5.585 -13.914 1.00 89.12 245 GLY A O 1
ATOM 1920 N N . ASP A 1 246 ? 15.107 5.505 -12.562 1.00 91.56 246 ASP A N 1
ATOM 1921 C CA . ASP A 1 246 ? 15.080 4.069 -12.294 1.00 91.56 246 ASP A CA 1
ATOM 1922 C C . ASP A 1 246 ? 14.194 3.389 -13.360 1.00 91.56 246 ASP A C 1
ATOM 1924 O O . ASP A 1 246 ? 13.043 2.995 -13.132 1.00 91.56 246 ASP A O 1
ATOM 1928 N N . ASN A 1 247 ? 14.692 3.374 -14.603 1.00 89.75 247 ASN A N 1
ATOM 1929 C CA . ASN A 1 247 ? 13.904 2.992 -15.778 1.00 89.75 247 ASN A CA 1
ATOM 1930 C C . ASN A 1 247 ? 13.597 1.485 -15.810 1.00 89.75 247 ASN A C 1
ATOM 1932 O O . ASN A 1 247 ? 12.581 1.086 -16.386 1.00 89.75 247 ASN A O 1
ATOM 1936 N N . VAL A 1 248 ? 14.441 0.641 -15.209 1.00 92.06 248 VAL A N 1
ATOM 1937 C CA . VAL A 1 248 ? 14.204 -0.809 -15.148 1.00 92.06 248 VAL A CA 1
ATOM 1938 C C . VAL A 1 248 ? 13.101 -1.134 -14.141 1.00 92.06 248 VAL A C 1
ATOM 1940 O O . VAL A 1 248 ? 12.210 -1.926 -14.452 1.00 92.06 248 VAL A O 1
ATOM 1943 N N . LEU A 1 249 ? 13.097 -0.490 -12.972 1.00 94.75 249 LEU A N 1
ATOM 1944 C CA . LEU A 1 249 ? 12.014 -0.587 -11.991 1.00 94.75 249 LEU A CA 1
ATOM 1945 C C . LEU A 1 249 ? 10.701 -0.010 -12.538 1.00 94.75 249 LEU A C 1
ATOM 1947 O O . LEU A 1 249 ? 9.640 -0.606 -12.332 1.00 94.75 249 LEU A O 1
ATOM 1951 N N . SER A 1 250 ? 10.760 1.099 -13.284 1.00 93.31 250 SER A N 1
ATOM 1952 C CA . SER A 1 250 ? 9.598 1.630 -14.014 1.00 93.31 250 SER A CA 1
ATOM 1953 C C . SER A 1 250 ? 9.033 0.594 -14.997 1.00 93.31 250 SER A C 1
ATOM 1955 O O . SER A 1 250 ? 7.833 0.313 -14.987 1.00 93.31 250 SER A O 1
ATOM 1957 N N . GLU A 1 251 ? 9.887 -0.074 -15.783 1.00 92.38 251 GLU A N 1
ATOM 1958 C CA . GLU A 1 251 ? 9.452 -1.143 -16.691 1.00 92.38 251 GLU A CA 1
ATOM 1959 C C . GLU A 1 251 ? 8.834 -2.338 -15.943 1.00 92.38 251 GLU A C 1
ATOM 1961 O O . GLU A 1 251 ? 7.840 -2.895 -16.413 1.00 92.38 251 GLU A O 1
ATOM 1966 N N . LEU A 1 252 ? 9.357 -2.718 -14.771 1.00 95.56 252 LEU A N 1
ATOM 1967 C CA . LEU A 1 252 ? 8.738 -3.753 -13.934 1.00 95.56 252 LEU A CA 1
ATOM 1968 C C . LEU A 1 252 ? 7.333 -3.355 -13.463 1.00 95.56 252 LEU A C 1
ATOM 1970 O O . LEU A 1 252 ? 6.419 -4.180 -13.514 1.00 95.56 252 LEU A O 1
ATOM 1974 N N . CYS A 1 253 ? 7.133 -2.100 -13.058 1.00 95.75 253 CYS A N 1
ATOM 1975 C CA . CYS A 1 253 ? 5.804 -1.594 -12.713 1.00 95.75 253 CYS A CA 1
ATOM 1976 C C . CYS A 1 253 ? 4.857 -1.669 -13.916 1.00 95.75 253 CYS A C 1
ATOM 1978 O O . CYS A 1 253 ? 3.729 -2.131 -13.779 1.00 95.75 253 CYS A O 1
ATOM 1980 N N . MET A 1 254 ? 5.328 -1.322 -15.116 1.00 93.38 254 MET A N 1
ATOM 1981 C CA . MET A 1 254 ? 4.535 -1.433 -16.347 1.00 93.38 254 MET A CA 1
ATOM 1982 C C . MET A 1 254 ? 4.220 -2.883 -16.735 1.00 93.38 254 MET A C 1
ATOM 1984 O O . MET A 1 254 ? 3.157 -3.165 -17.290 1.00 93.38 254 MET A O 1
ATOM 1988 N N . LEU A 1 255 ? 5.115 -3.832 -16.443 1.00 94.75 255 LEU A N 1
ATOM 1989 C CA . LEU A 1 255 ? 4.817 -5.261 -16.569 1.00 94.75 255 LEU A CA 1
ATOM 1990 C C . LEU A 1 255 ? 3.708 -5.690 -15.604 1.00 94.75 255 LEU A C 1
ATOM 1992 O O . LEU A 1 255 ? 2.806 -6.412 -16.025 1.00 94.75 255 LEU A O 1
ATOM 1996 N N . ARG A 1 256 ? 3.728 -5.195 -14.362 1.00 96.88 256 ARG A N 1
ATOM 1997 C CA . ARG A 1 256 ? 2.665 -5.440 -13.379 1.00 96.88 256 ARG A CA 1
ATOM 1998 C C . ARG A 1 256 ? 1.334 -4.796 -13.776 1.00 96.88 256 ARG A C 1
ATOM 2000 O O . ARG A 1 256 ? 0.304 -5.449 -13.663 1.00 96.88 256 ARG A O 1
ATOM 2007 N N . VAL A 1 257 ? 1.347 -3.571 -14.305 1.00 94.88 257 VAL A N 1
ATOM 2008 C CA . VAL A 1 257 ? 0.160 -2.913 -14.881 1.00 94.88 257 VAL A CA 1
ATOM 2009 C C . VAL A 1 257 ? -0.457 -3.787 -15.975 1.00 94.88 257 VAL A C 1
ATOM 2011 O O . VAL A 1 257 ? -1.644 -4.090 -15.913 1.00 94.88 257 VAL A O 1
ATOM 2014 N N . ARG A 1 258 ? 0.346 -4.249 -16.945 1.00 93.38 258 ARG A N 1
ATOM 2015 C CA . ARG A 1 258 ? -0.139 -5.129 -18.023 1.00 93.38 258 ARG A CA 1
ATOM 2016 C C . ARG A 1 258 ? -0.723 -6.435 -17.491 1.00 93.38 258 ARG A C 1
ATOM 2018 O O . ARG A 1 258 ? -1.810 -6.803 -17.914 1.00 93.38 258 ARG A O 1
ATOM 2025 N N . GLU A 1 259 ? -0.047 -7.090 -16.545 1.00 95.88 259 GLU A N 1
ATOM 2026 C CA . GLU A 1 259 ? -0.553 -8.310 -15.897 1.00 95.88 259 GLU A CA 1
ATOM 2027 C C . GLU A 1 259 ? -1.937 -8.080 -15.263 1.00 95.88 259 GLU A C 1
ATOM 2029 O O . GLU A 1 259 ? -2.839 -8.894 -15.447 1.00 95.88 259 GLU A O 1
ATOM 2034 N N . LEU A 1 260 ? -2.123 -6.966 -14.544 1.00 95.81 260 LEU A N 1
ATOM 2035 C CA . LEU A 1 260 ? -3.397 -6.628 -13.904 1.00 95.81 260 LEU A CA 1
ATOM 2036 C C . LEU A 1 260 ? -4.507 -6.368 -14.927 1.00 95.81 260 LEU A C 1
ATOM 2038 O O . LEU A 1 260 ? -5.611 -6.881 -14.766 1.00 95.81 260 LEU A O 1
ATOM 2042 N N . VAL A 1 261 ? -4.219 -5.622 -15.994 1.00 93.25 261 VAL A N 1
ATOM 2043 C CA . VAL A 1 261 ? -5.196 -5.339 -17.059 1.00 93.25 261 VAL A CA 1
ATOM 2044 C C . VAL A 1 261 ? -5.574 -6.613 -17.814 1.00 93.25 261 VAL A C 1
ATOM 2046 O O . VAL A 1 261 ? -6.753 -6.862 -18.056 1.00 93.25 261 VAL A O 1
ATOM 2049 N N . GLU A 1 262 ? -4.600 -7.467 -18.141 1.00 93.12 262 GLU A N 1
ATOM 2050 C CA . GLU A 1 262 ? -4.843 -8.775 -18.768 1.00 93.12 262 GLU A CA 1
ATOM 2051 C C . GLU A 1 262 ? -5.699 -9.693 -17.877 1.00 93.12 262 GLU A C 1
ATOM 2053 O O . GLU A 1 262 ? -6.470 -10.507 -18.389 1.00 93.12 262 GLU A O 1
ATOM 2058 N N . ALA A 1 263 ? -5.616 -9.531 -16.552 1.00 95.62 263 ALA A N 1
ATOM 2059 C CA . ALA A 1 263 ? -6.464 -10.212 -15.574 1.00 95.62 263 ALA A CA 1
ATOM 2060 C C . ALA A 1 263 ? -7.861 -9.574 -15.395 1.00 95.62 263 ALA A C 1
ATOM 2062 O O . ALA A 1 263 ? -8.658 -10.072 -14.601 1.00 95.62 263 ALA A O 1
ATOM 2063 N N . GLY A 1 264 ? -8.182 -8.507 -16.135 1.00 94.38 264 GLY A N 1
ATOM 2064 C CA . GLY A 1 264 ? -9.465 -7.799 -16.069 1.00 94.38 264 GLY A CA 1
ATOM 2065 C C . GLY A 1 264 ? -9.496 -6.618 -15.096 1.00 94.38 264 GLY A C 1
ATOM 2066 O O . GLY A 1 264 ? -10.571 -6.078 -14.841 1.00 94.38 264 GLY A O 1
ATOM 2067 N N . GLY A 1 265 ? -8.345 -6.214 -14.554 1.00 93.44 265 GLY A N 1
ATOM 2068 C CA . GLY A 1 265 ? -8.212 -4.992 -13.770 1.00 93.44 265 GLY A CA 1
ATOM 2069 C C . GLY A 1 265 ? -8.543 -3.756 -14.605 1.00 93.44 265 GLY A C 1
ATOM 2070 O O . GLY A 1 265 ? -8.166 -3.659 -15.773 1.00 93.44 265 GLY A O 1
ATOM 2071 N N . VAL A 1 266 ? -9.239 -2.803 -13.989 1.00 91.94 266 VAL A N 1
ATOM 2072 C CA . VAL A 1 266 ? -9.658 -1.547 -14.618 1.00 91.94 266 VAL A CA 1
ATOM 2073 C C . VAL A 1 266 ? -9.009 -0.359 -13.918 1.00 91.94 266 VAL A C 1
ATOM 2075 O O . VAL A 1 266 ? -8.758 -0.383 -12.715 1.00 91.94 266 VAL A O 1
ATOM 2078 N N . SER A 1 267 ? -8.715 0.671 -14.697 1.00 92.81 267 SER A N 1
ATOM 2079 C CA . SER A 1 267 ? -8.277 1.978 -14.229 1.00 92.81 267 SER A CA 1
ATOM 2080 C C . SER A 1 267 ? -9.503 2.732 -13.745 1.00 92.81 267 SER A C 1
ATOM 2082 O O . SER A 1 267 ? -10.591 2.612 -14.312 1.00 92.81 267 SER A O 1
ATOM 2084 N N . LEU A 1 268 ? -9.320 3.544 -12.711 1.00 92.69 268 LEU A N 1
ATOM 2085 C CA . LEU A 1 268 ? -10.329 4.499 -12.280 1.00 92.69 268 LEU A CA 1
ATOM 2086 C C . LEU A 1 268 ? -10.448 5.681 -13.257 1.00 92.69 268 LEU A C 1
ATOM 2088 O O . LEU A 1 268 ? -11.407 6.443 -13.152 1.00 92.69 268 LEU A O 1
ATOM 2092 N N . TYR A 1 269 ? -9.531 5.837 -14.217 1.00 89.62 269 TYR A N 1
ATOM 2093 C CA . TYR A 1 269 ? -9.650 6.795 -15.314 1.00 89.62 269 TYR A CA 1
ATOM 2094 C C . TYR A 1 269 ? -10.613 6.256 -16.397 1.00 89.62 269 TYR A C 1
ATOM 2096 O O . TYR A 1 269 ? -10.308 5.227 -17.002 1.00 89.62 269 TYR A O 1
ATOM 2104 N N . PRO A 1 270 ? -11.758 6.918 -16.674 1.00 82.75 270 PRO A N 1
ATOM 2105 C CA . PRO A 1 270 ? -12.823 6.359 -17.523 1.00 82.75 270 PRO A CA 1
ATOM 2106 C C . PRO A 1 270 ? -12.412 5.995 -18.957 1.00 82.75 270 PRO A C 1
ATOM 2108 O O . PRO A 1 270 ? -12.900 5.008 -19.502 1.00 82.75 270 PRO A O 1
ATOM 2111 N N . ASP A 1 271 ? -11.495 6.764 -19.548 1.00 81.00 271 ASP A N 1
ATOM 2112 C CA . ASP A 1 271 ? -11.058 6.612 -20.942 1.00 81.00 271 ASP A CA 1
ATOM 2113 C C . ASP A 1 271 ? -9.608 6.114 -21.030 1.00 81.00 271 ASP A C 1
ATOM 2115 O O . ASP A 1 271 ? -8.835 6.545 -21.889 1.00 81.00 271 ASP A O 1
ATOM 2119 N N . PHE A 1 272 ? -9.188 5.263 -20.091 1.00 82.75 272 PHE A N 1
ATOM 2120 C CA . PHE A 1 272 ? -7.807 4.794 -20.065 1.00 82.75 272 PHE A CA 1
ATOM 2121 C C . PHE A 1 272 ? -7.557 3.862 -21.255 1.00 82.75 272 PHE A C 1
ATOM 2123 O O . PHE A 1 272 ? -8.011 2.716 -21.269 1.00 82.75 272 PHE A O 1
ATOM 2130 N N . ASP A 1 273 ? -6.830 4.349 -22.263 1.00 78.12 273 ASP A N 1
ATOM 2131 C CA . ASP A 1 273 ? -6.455 3.536 -23.416 1.00 78.12 273 ASP A CA 1
ATOM 2132 C C . ASP A 1 273 ? -5.190 2.725 -23.122 1.00 78.12 273 ASP A C 1
ATOM 2134 O O . ASP A 1 273 ? -4.052 3.189 -23.216 1.00 78.12 273 ASP A O 1
ATOM 2138 N N . TYR A 1 274 ? -5.400 1.454 -22.794 1.00 71.62 274 TYR A N 1
ATOM 2139 C CA . TYR A 1 274 ? -4.323 0.505 -22.536 1.00 71.62 274 TYR A CA 1
ATOM 2140 C C . TYR A 1 274 ? -3.466 0.187 -23.767 1.00 71.62 274 TYR A C 1
ATOM 2142 O O . TYR A 1 274 ? -2.367 -0.350 -23.611 1.00 71.62 274 TYR A O 1
ATOM 2150 N N . LEU A 1 275 ? -3.925 0.510 -24.982 1.00 60.66 275 LEU A N 1
ATOM 2151 C CA . LEU A 1 275 ? -3.133 0.339 -26.202 1.00 60.66 275 LEU A CA 1
ATOM 2152 C C . LEU A 1 275 ? -1.938 1.306 -26.250 1.00 60.66 275 LEU A C 1
ATOM 2154 O O . LEU A 1 275 ? -0.980 1.043 -26.976 1.00 60.66 275 LEU A O 1
ATOM 2158 N N . GLU A 1 276 ? -1.933 2.365 -25.432 1.00 62.19 276 GLU A N 1
ATOM 2159 C CA . GLU A 1 276 ? -0.807 3.299 -25.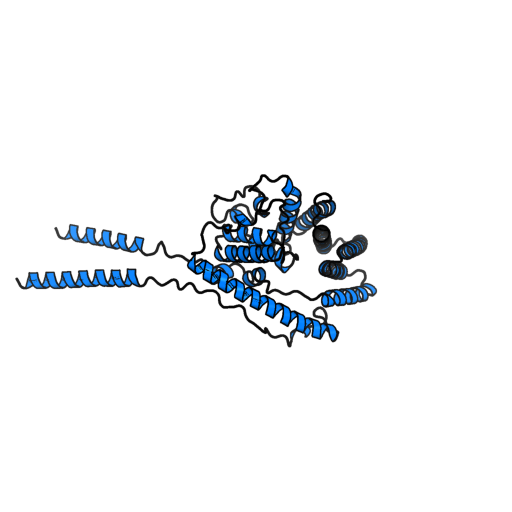297 1.00 62.19 276 GLU A CA 1
ATOM 2160 C C . GLU A 1 276 ? 0.261 2.838 -24.275 1.00 62.19 276 GLU A C 1
ATOM 2162 O O . GLU A 1 276 ? 1.321 3.458 -24.164 1.00 62.19 276 GLU A O 1
ATOM 2167 N N . LEU A 1 277 ? 0.070 1.699 -23.584 1.00 65.31 277 LEU A N 1
ATOM 2168 C CA . LEU A 1 277 ? 1.031 1.129 -22.613 1.00 65.31 277 LEU A CA 1
ATOM 2169 C C . LEU A 1 277 ? 2.357 0.625 -23.232 1.00 65.31 277 LEU A C 1
ATOM 2171 O O . LEU A 1 277 ? 3.195 0.044 -22.528 1.00 65.31 277 LEU A O 1
ATOM 2175 N N . GLU A 1 278 ? 2.573 0.787 -24.541 1.00 60.66 278 GLU A N 1
ATOM 2176 C CA . GLU A 1 278 ? 3.812 0.355 -25.205 1.00 60.66 278 GLU A CA 1
ATOM 2177 C C . GLU A 1 278 ? 5.040 1.174 -24.776 1.00 60.66 278 GLU A C 1
ATOM 2179 O O . GLU A 1 278 ? 6.171 0.674 -24.838 1.00 60.66 278 GLU A O 1
ATOM 2184 N N . MET A 1 279 ? 4.837 2.393 -24.270 1.00 61.25 279 MET A N 1
ATOM 2185 C CA . MET A 1 279 ? 5.906 3.233 -23.741 1.00 61.25 279 MET A CA 1
ATOM 2186 C C . MET A 1 279 ? 5.868 3.248 -22.214 1.00 61.25 279 MET A C 1
ATOM 2188 O O . MET A 1 279 ? 4.972 3.830 -21.609 1.00 61.25 279 MET A O 1
ATOM 2192 N N . ALA A 1 280 ? 6.870 2.631 -21.579 1.00 60.16 280 ALA A N 1
ATOM 2193 C CA . ALA A 1 280 ? 7.103 2.890 -20.166 1.00 60.16 280 ALA A CA 1
ATOM 2194 C C . ALA A 1 280 ? 7.399 4.390 -19.981 1.00 60.16 280 ALA A C 1
ATOM 2196 O O . ALA A 1 280 ? 8.169 4.951 -20.772 1.00 60.16 280 ALA A O 1
ATOM 2197 N N . PRO A 1 281 ? 6.809 5.046 -18.971 1.00 60.47 281 PRO A N 1
ATOM 2198 C CA . PRO A 1 281 ? 7.140 6.422 -18.642 1.00 60.47 281 PRO A CA 1
ATOM 2199 C C . PRO A 1 281 ? 8.601 6.460 -18.176 1.00 60.47 281 PRO A C 1
ATOM 2201 O O . PRO A 1 281 ? 8.943 6.016 -17.083 1.00 60.47 281 PRO A O 1
ATOM 2204 N N . GLY A 1 282 ? 9.494 6.923 -19.049 1.00 58.47 282 GLY A N 1
ATOM 2205 C CA . GLY A 1 282 ? 10.931 6.948 -18.803 1.00 58.47 282 GLY A CA 1
ATOM 2206 C C . GLY A 1 282 ? 11.689 7.615 -19.948 1.00 58.47 282 GLY A C 1
ATOM 2207 O O . GLY A 1 282 ? 11.393 7.415 -21.124 1.00 58.47 282 GLY A O 1
ATOM 2208 N N . ARG A 1 283 ? 12.679 8.449 -19.608 1.00 62.03 283 ARG A N 1
ATOM 2209 C CA . ARG A 1 283 ? 13.533 9.145 -20.595 1.00 62.03 283 ARG A CA 1
ATOM 2210 C C . ARG A 1 283 ? 14.631 8.248 -21.162 1.00 62.03 283 ARG A C 1
ATOM 2212 O O . ARG A 1 283 ? 15.130 8.513 -22.254 1.00 62.03 283 ARG A O 1
ATOM 2219 N N . GLY A 1 284 ? 15.036 7.238 -20.396 1.00 64.75 284 GLY A N 1
ATOM 2220 C CA . GLY A 1 284 ? 15.990 6.220 -20.803 1.00 64.75 284 GLY A CA 1
ATOM 2221 C C . GLY A 1 284 ? 15.219 4.959 -21.144 1.00 64.75 284 GLY A C 1
ATOM 2222 O O . GLY A 1 284 ? 14.657 4.319 -20.264 1.00 64.75 284 GLY A O 1
ATOM 2223 N N . GLY A 1 285 ? 15.151 4.610 -22.426 1.00 70.75 285 GLY A N 1
ATOM 2224 C CA . GLY A 1 285 ? 14.637 3.299 -22.791 1.00 70.75 285 GLY A CA 1
ATOM 2225 C C . GLY A 1 285 ? 15.560 2.228 -22.218 1.00 70.75 285 GLY A C 1
ATOM 2226 O O . GLY A 1 285 ? 16.775 2.305 -22.395 1.00 70.75 285 GLY A O 1
ATOM 2227 N N . VAL A 1 286 ? 14.991 1.219 -21.561 1.00 79.38 286 VAL A N 1
ATOM 2228 C CA . VAL A 1 286 ? 15.724 -0.016 -21.272 1.00 79.38 286 VAL A CA 1
ATOM 2229 C C . VAL A 1 286 ? 16.138 -0.625 -22.613 1.00 79.38 286 VAL A C 1
ATOM 2231 O O . VAL A 1 286 ? 15.305 -0.751 -23.518 1.00 79.38 286 VAL A O 1
ATOM 2234 N N . GLU A 1 287 ? 17.419 -0.972 -22.767 1.00 81.44 287 GLU A N 1
ATOM 2235 C CA . GLU A 1 287 ? 17.916 -1.601 -23.996 1.00 81.44 287 GLU A CA 1
ATOM 2236 C C . GLU A 1 287 ? 17.049 -2.809 -24.365 1.00 81.44 287 GLU A C 1
ATOM 2238 O O . GLU A 1 287 ? 16.703 -3.609 -23.500 1.00 81.44 287 GLU A O 1
ATOM 2243 N N . HIS A 1 288 ? 16.697 -2.954 -25.647 1.00 83.50 288 HIS A N 1
ATOM 2244 C CA . HIS A 1 288 ? 15.712 -3.945 -26.087 1.00 83.50 288 HIS A CA 1
ATOM 2245 C C . HIS A 1 288 ? 16.043 -5.379 -25.646 1.00 83.50 288 HIS A C 1
ATOM 2247 O O . HIS A 1 288 ? 15.147 -6.090 -25.201 1.00 83.50 288 HIS A O 1
ATOM 2253 N N . GLU A 1 289 ? 17.309 -5.798 -25.746 1.00 83.50 289 GLU A N 1
ATOM 2254 C CA . GLU A 1 289 ? 17.741 -7.129 -25.296 1.00 83.50 289 GLU A CA 1
ATOM 2255 C C . GLU A 1 289 ? 17.576 -7.274 -23.778 1.00 83.50 289 GLU A C 1
ATOM 2257 O O . GLU A 1 289 ? 16.906 -8.194 -23.313 1.00 83.50 289 GLU A O 1
ATOM 2262 N N . TYR A 1 290 ? 18.058 -6.299 -23.002 1.00 88.12 290 TYR A N 1
ATOM 2263 C CA . TYR A 1 290 ? 17.909 -6.314 -21.546 1.00 88.12 290 TYR A CA 1
ATOM 2264 C C . TYR A 1 290 ? 16.438 -6.245 -21.103 1.00 88.12 290 TYR A C 1
ATOM 2266 O O . TYR A 1 290 ? 16.049 -6.867 -20.119 1.00 88.12 290 TYR A O 1
ATOM 2274 N N . LYS A 1 291 ? 15.577 -5.566 -21.869 1.00 88.81 291 LYS A N 1
ATOM 2275 C CA . LYS A 1 291 ? 14.128 -5.529 -21.644 1.00 88.81 291 LYS A CA 1
ATOM 2276 C C . LYS A 1 291 ? 13.503 -6.926 -21.726 1.00 88.81 291 LYS A C 1
ATOM 2278 O O . LYS A 1 291 ? 12.577 -7.226 -20.971 1.00 88.81 291 LYS A O 1
ATOM 2283 N N . GLN A 1 292 ? 13.997 -7.793 -22.614 1.00 91.31 292 GLN A N 1
ATOM 2284 C CA . GLN A 1 292 ? 13.543 -9.185 -22.696 1.00 91.31 292 GLN A CA 1
ATOM 2285 C C . GLN A 1 292 ? 13.985 -9.989 -21.469 1.00 91.31 292 GLN A C 1
ATOM 2287 O O . GLN A 1 292 ? 13.169 -10.725 -20.914 1.00 91.31 292 GLN A O 1
ATOM 2292 N N . ASP A 1 293 ? 15.220 -9.792 -21.003 1.00 92.94 293 ASP A N 1
ATOM 2293 C CA . ASP A 1 293 ? 15.730 -10.438 -19.788 1.00 92.94 293 ASP A CA 1
ATOM 2294 C C . ASP A 1 293 ? 14.946 -10.003 -18.542 1.00 92.94 293 ASP A C 1
ATOM 2296 O O . ASP A 1 293 ? 14.532 -10.843 -17.744 1.00 92.94 293 ASP A O 1
ATOM 2300 N N . VAL A 1 294 ? 14.665 -8.703 -18.404 1.00 93.44 294 VAL A N 1
ATOM 2301 C CA . VAL A 1 294 ? 13.835 -8.137 -17.325 1.00 93.44 294 VAL A CA 1
ATOM 2302 C C . VAL A 1 294 ? 12.420 -8.715 -17.363 1.00 93.44 294 VAL A C 1
ATOM 2304 O O . VAL A 1 294 ? 11.879 -9.093 -16.325 1.00 93.44 294 VAL A O 1
ATOM 2307 N N . ARG A 1 295 ? 11.826 -8.860 -18.554 1.00 94.81 295 ARG A N 1
ATOM 2308 C CA . ARG A 1 295 ? 10.505 -9.484 -18.717 1.00 94.81 295 ARG A CA 1
ATOM 2309 C C . ARG A 1 295 ? 10.511 -10.959 -18.321 1.00 94.81 295 ARG A C 1
ATOM 2311 O O . ARG A 1 295 ? 9.599 -11.407 -17.631 1.00 94.81 295 ARG A O 1
ATOM 2318 N N . ALA A 1 296 ? 11.527 -11.708 -18.745 1.00 96.19 296 ALA A N 1
ATOM 2319 C CA . ALA A 1 296 ? 11.677 -13.114 -18.386 1.00 96.19 296 ALA A CA 1
ATOM 2320 C C . ALA A 1 296 ? 11.880 -13.285 -16.873 1.00 96.19 296 ALA A C 1
ATOM 2322 O O . ALA A 1 296 ? 11.272 -14.170 -16.268 1.00 96.19 296 ALA A O 1
ATOM 2323 N N . TRP A 1 297 ? 12.683 -12.410 -16.263 1.00 97.19 297 TRP A N 1
ATOM 2324 C CA . TRP A 1 297 ? 12.874 -12.350 -14.819 1.00 97.19 297 TRP A CA 1
ATOM 2325 C C . TRP A 1 297 ? 11.562 -12.046 -14.087 1.00 97.19 297 TRP A C 1
ATOM 2327 O O . TRP A 1 297 ? 11.214 -12.775 -13.162 1.00 97.19 297 TRP A O 1
ATOM 2337 N N . PHE A 1 298 ? 10.794 -11.044 -14.533 1.00 97.75 298 PHE A N 1
ATOM 2338 C CA . PHE A 1 298 ? 9.523 -10.663 -13.907 1.00 97.75 298 PHE A CA 1
ATOM 2339 C C . PHE A 1 298 ? 8.537 -11.831 -13.862 1.00 97.75 298 PHE A C 1
ATOM 2341 O O . PHE A 1 298 ? 7.966 -12.104 -12.812 1.00 97.75 298 PHE A O 1
ATOM 2348 N N . VAL A 1 299 ? 8.379 -12.569 -14.966 1.00 98.00 299 VAL A N 1
ATOM 2349 C CA . VAL A 1 299 ? 7.492 -13.745 -15.017 1.00 98.00 299 VAL A CA 1
ATOM 2350 C C . VAL A 1 299 ? 7.922 -14.812 -14.006 1.00 98.00 299 VAL A C 1
ATOM 2352 O O . VAL A 1 299 ? 7.079 -15.361 -13.298 1.00 98.00 299 VAL A O 1
ATOM 2355 N N . GLN A 1 300 ? 9.227 -15.086 -13.897 1.00 98.06 300 GLN A N 1
ATOM 2356 C CA . GLN A 1 300 ? 9.749 -16.047 -12.919 1.00 98.06 300 GLN A CA 1
ATOM 2357 C C . GLN A 1 300 ? 9.535 -15.563 -11.480 1.00 98.06 300 GLN A C 1
ATOM 2359 O O . GLN A 1 300 ? 9.082 -16.337 -10.642 1.00 98.06 300 GLN A O 1
ATOM 2364 N N . ALA A 1 301 ? 9.812 -14.288 -11.200 1.00 98.12 301 ALA A N 1
ATOM 2365 C CA . ALA A 1 301 ? 9.642 -13.697 -9.876 1.00 98.12 301 ALA A CA 1
ATOM 2366 C C . ALA A 1 301 ? 8.164 -13.634 -9.457 1.00 98.12 301 ALA A C 1
ATOM 2368 O O . ALA A 1 301 ? 7.838 -13.882 -8.300 1.00 98.12 301 ALA A O 1
ATOM 2369 N N . ARG A 1 302 ? 7.246 -13.369 -10.397 1.00 98.00 302 ARG A N 1
ATOM 2370 C CA . ARG A 1 302 ? 5.796 -13.415 -10.158 1.00 98.00 302 ARG A CA 1
ATOM 2371 C C . ARG A 1 302 ? 5.307 -14.816 -9.815 1.00 98.00 302 ARG A C 1
ATOM 2373 O O . ARG A 1 302 ? 4.554 -14.961 -8.855 1.00 98.00 302 ARG A O 1
ATOM 2380 N N . ALA A 1 303 ? 5.740 -15.831 -10.563 1.00 98.12 303 ALA A N 1
ATOM 2381 C CA . ALA A 1 303 ? 5.392 -17.221 -10.267 1.00 98.12 303 ALA A CA 1
ATOM 2382 C C . ALA A 1 303 ? 5.911 -17.644 -8.883 1.00 98.12 303 ALA A C 1
ATOM 2384 O O . ALA A 1 303 ? 5.156 -18.163 -8.066 1.00 98.12 303 ALA A O 1
ATOM 2385 N N . GLU A 1 304 ? 7.171 -17.326 -8.590 1.00 98.06 304 GLU A N 1
ATOM 2386 C CA . GLU A 1 304 ? 7.810 -17.604 -7.303 1.00 98.06 304 GLU A CA 1
ATOM 2387 C C . GLU A 1 304 ? 7.094 -16.913 -6.129 1.00 98.06 304 GLU A C 1
ATOM 2389 O O . GLU A 1 304 ? 6.811 -17.544 -5.114 1.00 98.06 304 GLU A O 1
ATOM 2394 N N . SER A 1 305 ? 6.726 -15.642 -6.290 1.00 97.88 305 SER A N 1
ATOM 2395 C CA . SER A 1 305 ? 5.960 -14.867 -5.310 1.00 97.88 305 SER A CA 1
ATOM 2396 C C . SER A 1 305 ? 4.579 -15.467 -5.020 1.00 97.88 305 SER A C 1
ATOM 2398 O O . SER A 1 305 ? 4.124 -15.501 -3.869 1.00 97.88 305 SER A O 1
ATOM 2400 N N . THR A 1 306 ? 3.908 -15.976 -6.057 1.00 97.44 306 THR A N 1
ATOM 2401 C CA . THR A 1 306 ? 2.642 -16.700 -5.911 1.00 97.44 306 THR A CA 1
ATOM 2402 C C . THR A 1 306 ? 2.837 -17.987 -5.107 1.00 97.44 306 THR A C 1
ATOM 2404 O O . THR A 1 306 ? 2.093 -18.205 -4.149 1.00 97.44 306 THR A O 1
ATOM 2407 N N . ASP A 1 307 ? 3.851 -18.793 -5.430 1.00 97.88 307 ASP A N 1
ATOM 2408 C CA . ASP A 1 307 ? 4.160 -20.031 -4.701 1.00 97.88 307 ASP A CA 1
ATOM 2409 C C . ASP A 1 307 ? 4.500 -19.754 -3.228 1.00 97.88 307 ASP A C 1
ATOM 2411 O O . ASP A 1 307 ? 3.982 -20.418 -2.325 1.00 97.88 307 ASP A O 1
ATOM 2415 N N . TRP A 1 308 ? 5.305 -18.720 -2.971 1.00 97.94 308 TRP A N 1
ATOM 2416 C CA . TRP A 1 308 ? 5.642 -18.276 -1.621 1.00 97.94 308 TRP A CA 1
ATOM 2417 C C . TRP A 1 308 ? 4.410 -17.837 -0.827 1.00 97.94 308 TRP A C 1
ATOM 2419 O O . TRP A 1 308 ? 4.219 -18.273 0.309 1.00 97.94 308 TRP A O 1
ATOM 2429 N N . THR A 1 309 ? 3.536 -17.024 -1.432 1.00 97.25 309 THR A N 1
ATOM 2430 C CA . THR A 1 309 ? 2.305 -16.544 -0.781 1.00 97.25 309 THR A CA 1
ATOM 2431 C C . THR A 1 309 ? 1.397 -17.718 -0.413 1.00 97.25 309 THR A C 1
ATOM 2433 O O . THR A 1 309 ? 0.849 -17.755 0.690 1.00 97.25 309 THR A O 1
ATOM 2436 N N . LEU A 1 310 ? 1.250 -18.699 -1.311 1.00 97.25 310 LEU A N 1
ATOM 2437 C CA . LEU A 1 310 ? 0.461 -19.905 -1.058 1.00 97.25 310 LEU A CA 1
ATOM 2438 C C . LEU A 1 310 ? 1.048 -20.731 0.093 1.00 97.25 310 LEU A C 1
ATOM 2440 O O . LEU A 1 310 ? 0.305 -21.128 0.991 1.00 97.25 310 LEU A O 1
ATOM 2444 N N . ALA A 1 311 ? 2.365 -20.950 0.103 1.00 98.00 311 ALA A N 1
ATOM 2445 C CA . ALA A 1 311 ? 3.042 -21.685 1.169 1.00 98.00 311 ALA A CA 1
ATOM 2446 C C . ALA A 1 311 ? 2.915 -20.978 2.530 1.00 98.00 311 ALA A C 1
ATOM 2448 O O . ALA A 1 311 ? 2.568 -21.617 3.526 1.00 98.00 311 ALA A O 1
ATOM 2449 N N . ARG A 1 312 ? 3.130 -19.656 2.569 1.00 97.94 312 ARG A N 1
ATOM 2450 C CA . ARG A 1 312 ? 2.997 -18.846 3.788 1.00 97.94 312 ARG A CA 1
ATOM 2451 C C . ARG A 1 312 ? 1.568 -18.868 4.314 1.00 97.94 312 ARG A C 1
ATOM 2453 O O . ARG A 1 312 ? 1.359 -19.088 5.502 1.00 97.94 312 ARG A O 1
ATOM 2460 N N . ASN A 1 313 ? 0.574 -18.695 3.444 1.00 97.94 313 ASN A N 1
ATOM 2461 C CA . ASN A 1 313 ? -0.828 -18.739 3.857 1.00 97.94 313 ASN A CA 1
ATOM 2462 C C . ASN A 1 313 ? -1.248 -20.125 4.344 1.00 97.94 313 ASN A C 1
ATOM 2464 O O . ASN A 1 313 ? -2.005 -20.204 5.306 1.00 97.94 313 ASN A O 1
ATOM 2468 N N . ALA A 1 314 ? -0.744 -21.203 3.739 1.00 98.31 314 ALA A N 1
ATOM 2469 C CA . ALA A 1 314 ? -0.989 -22.556 4.231 1.00 98.31 314 ALA A CA 1
ATOM 2470 C C . ALA A 1 314 ? -0.417 -22.755 5.645 1.00 98.31 314 ALA A C 1
ATOM 2472 O O . ALA A 1 314 ? -1.126 -23.251 6.515 1.00 98.31 314 ALA A O 1
ATOM 2473 N N . TYR A 1 315 ? 0.817 -22.300 5.892 1.00 98.50 315 TYR A N 1
ATOM 2474 C CA . TYR A 1 315 ? 1.432 -22.333 7.223 1.00 98.50 315 TYR A CA 1
ATOM 2475 C C . TYR A 1 315 ? 0.635 -21.527 8.254 1.00 98.50 315 TYR A C 1
ATOM 2477 O O . TYR A 1 315 ? 0.372 -22.007 9.355 1.00 98.50 315 TYR A O 1
ATOM 2485 N N . VAL A 1 316 ? 0.231 -20.306 7.892 1.00 98.50 316 VAL A N 1
ATOM 2486 C CA . VAL A 1 316 ? -0.581 -19.456 8.767 1.00 98.50 316 VAL A CA 1
ATOM 2487 C C . VAL A 1 316 ? -1.915 -20.134 9.075 1.00 98.50 316 VAL A C 1
ATOM 2489 O O . VAL A 1 316 ? -2.279 -20.226 10.240 1.00 98.50 316 VAL A O 1
ATOM 2492 N N . LEU A 1 317 ? -2.634 -20.626 8.061 1.00 98.62 317 LEU A N 1
ATOM 2493 C CA . LEU A 1 317 ? -3.947 -21.254 8.235 1.00 98.62 317 LEU A CA 1
ATOM 2494 C C . LEU A 1 317 ? -3.899 -22.491 9.132 1.00 98.62 317 LEU A C 1
ATOM 2496 O O . LEU A 1 317 ? -4.766 -22.632 9.988 1.00 98.62 317 LEU A O 1
ATOM 2500 N N . ASP A 1 318 ? -2.899 -23.356 8.960 1.00 98.56 318 ASP A N 1
ATOM 2501 C CA . ASP A 1 318 ? -2.705 -24.549 9.794 1.00 98.56 318 ASP A CA 1
ATOM 2502 C C . ASP A 1 318 ? -2.630 -24.174 11.284 1.00 98.56 318 ASP A C 1
ATOM 2504 O O . ASP A 1 318 ? -3.409 -24.652 12.106 1.00 98.56 318 ASP A O 1
ATOM 2508 N N . ARG A 1 319 ? -1.797 -23.182 11.612 1.00 98.62 319 ARG A N 1
ATOM 2509 C CA . ARG A 1 319 ? -1.640 -22.684 12.986 1.00 98.62 319 ARG A CA 1
ATOM 2510 C C . ARG A 1 319 ? -2.864 -21.945 13.519 1.00 98.62 319 ARG A C 1
ATOM 2512 O O . ARG A 1 319 ? -3.199 -22.096 14.693 1.00 98.62 319 ARG A O 1
ATOM 2519 N N . LEU A 1 320 ? -3.543 -21.163 12.677 1.00 98.56 320 LEU A N 1
ATOM 2520 C CA . LEU A 1 320 ? -4.807 -20.521 13.051 1.00 98.56 320 LEU A CA 1
ATOM 2521 C C . LEU A 1 320 ? -5.871 -21.573 13.407 1.00 98.56 320 LEU A C 1
ATOM 2523 O O . LEU A 1 320 ? -6.597 -21.404 14.385 1.00 98.56 320 LEU A O 1
ATOM 2527 N N . HIS A 1 321 ? -5.938 -22.688 12.670 1.00 98.50 321 HIS A N 1
ATOM 2528 C CA . HIS A 1 321 ? -6.846 -23.798 12.976 1.00 98.50 321 HIS A CA 1
ATOM 2529 C C . HIS A 1 321 ? -6.513 -24.517 14.290 1.00 98.50 321 HIS A C 1
ATOM 2531 O O . HIS A 1 321 ? -7.430 -24.991 14.963 1.00 98.50 321 HIS A O 1
ATOM 2537 N N . ASP A 1 322 ? -5.245 -24.514 14.699 1.00 98.12 322 ASP A N 1
ATOM 2538 C CA . ASP A 1 322 ? -4.802 -24.981 16.018 1.00 98.12 322 ASP A CA 1
ATOM 2539 C C . ASP A 1 322 ? -5.066 -23.964 17.151 1.00 98.12 322 ASP A C 1
ATOM 2541 O O . ASP A 1 322 ? -4.760 -24.221 18.318 1.00 98.12 322 ASP A O 1
ATOM 2545 N N . GLY A 1 323 ? -5.665 -22.811 16.835 1.00 97.69 323 GLY A N 1
ATOM 2546 C CA . GLY A 1 323 ? -5.992 -21.753 17.792 1.00 97.69 323 GLY A CA 1
ATOM 2547 C C . GLY A 1 323 ? -4.818 -20.837 18.145 1.00 97.69 323 GLY A C 1
ATOM 2548 O O . GLY A 1 323 ? -4.947 -20.010 19.050 1.00 97.69 323 GLY A O 1
ATOM 2549 N N . LEU A 1 324 ? -3.687 -20.959 17.447 1.00 98.19 324 LEU A N 1
ATOM 2550 C CA . LEU A 1 324 ? -2.550 -20.049 17.577 1.00 98.19 324 LEU A CA 1
ATOM 2551 C C . LEU A 1 324 ? -2.817 -18.784 16.760 1.00 98.19 324 LEU A C 1
ATOM 2553 O O . LEU A 1 324 ? -3.484 -18.838 15.732 1.00 98.19 324 LEU A O 1
ATOM 2557 N N . HIS A 1 325 ? -2.287 -17.636 17.180 1.00 98.31 325 HIS A N 1
ATOM 2558 C CA . HIS A 1 325 ? -2.494 -16.379 16.457 1.00 98.31 325 HIS A CA 1
ATOM 2559 C C . HIS A 1 325 ? -1.244 -15.489 16.512 1.00 98.31 325 HIS A C 1
ATOM 2561 O O . HIS A 1 325 ? -0.720 -15.292 17.610 1.00 98.31 325 HIS A O 1
ATOM 2567 N N . PRO A 1 326 ? -0.788 -14.888 15.390 1.00 97.38 326 PRO A N 1
ATOM 2568 C CA . PRO A 1 326 ? 0.432 -14.071 15.366 1.00 97.38 326 PRO A CA 1
ATOM 2569 C C . PRO A 1 326 ? 0.424 -12.896 16.353 1.00 97.38 326 PRO A C 1
ATOM 2571 O O . PRO A 1 326 ? 1.466 -12.515 16.869 1.00 97.38 326 PRO A O 1
ATOM 2574 N N . ASP A 1 327 ? -0.752 -12.324 16.627 1.00 96.62 327 ASP A N 1
ATOM 2575 C CA . ASP A 1 327 ? -0.883 -11.185 17.551 1.00 96.62 327 ASP A CA 1
ATOM 2576 C C . ASP A 1 327 ? -0.699 -11.566 19.030 1.00 96.62 327 ASP A C 1
ATOM 2578 O O . ASP A 1 327 ? -0.489 -10.689 19.864 1.00 96.62 327 ASP A O 1
ATOM 2582 N N . THR A 1 328 ? -0.835 -12.848 19.384 1.00 96.94 328 THR A N 1
ATOM 2583 C CA . THR A 1 328 ? -0.853 -13.302 20.788 1.00 96.94 328 THR A CA 1
ATOM 2584 C C . THR A 1 328 ? 0.151 -14.404 21.090 1.00 96.94 328 THR A C 1
ATOM 2586 O O . THR A 1 328 ? 0.424 -14.669 22.259 1.00 96.94 328 THR A O 1
ATOM 2589 N N . ASP A 1 329 ? 0.689 -15.056 20.062 1.00 97.88 32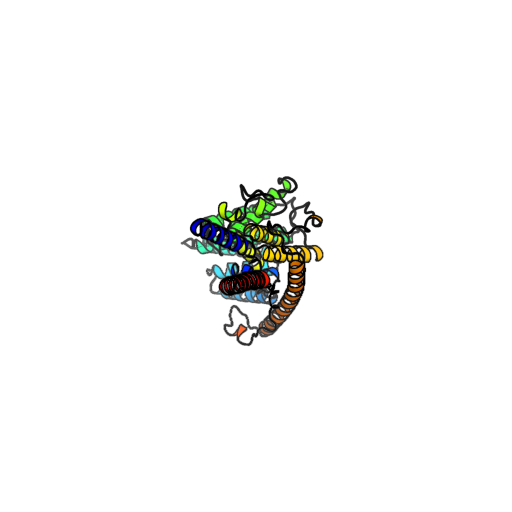9 ASP A N 1
ATOM 2590 C CA . ASP A 1 329 ? 1.682 -16.110 20.194 1.00 97.88 329 ASP A CA 1
ATOM 2591 C C . ASP A 1 329 ? 3.048 -15.622 19.681 1.00 97.88 329 ASP A C 1
ATOM 2593 O O . ASP A 1 329 ? 3.262 -15.541 18.468 1.00 97.88 329 ASP A O 1
ATOM 2597 N N . PRO A 1 330 ? 4.000 -15.306 20.578 1.00 97.12 330 PRO A N 1
ATOM 2598 C CA . PRO A 1 330 ? 5.326 -14.853 20.172 1.00 97.12 330 PRO A CA 1
ATOM 2599 C C . PRO A 1 330 ? 6.138 -15.929 19.434 1.00 97.12 330 PRO A C 1
ATOM 2601 O O . PRO A 1 330 ? 7.082 -15.571 18.738 1.00 97.12 330 PRO A O 1
ATOM 2604 N N . ALA A 1 331 ? 5.779 -17.211 19.565 1.00 97.75 331 ALA A N 1
ATOM 2605 C CA . ALA A 1 331 ? 6.438 -18.335 18.901 1.00 97.75 331 ALA A CA 1
ATOM 2606 C C . ALA A 1 331 ? 5.748 -18.736 17.583 1.00 97.75 331 ALA A C 1
ATOM 2608 O O . ALA A 1 331 ? 6.118 -19.736 16.963 1.00 97.75 331 ALA A O 1
ATOM 2609 N N . PHE A 1 332 ? 4.748 -17.969 17.120 1.00 98.31 332 PHE A N 1
ATOM 2610 C CA . PHE A 1 332 ? 3.954 -18.311 15.934 1.00 98.31 332 PHE A CA 1
ATOM 2611 C C . PHE A 1 332 ? 4.822 -18.606 14.699 1.00 98.31 332 PHE A C 1
ATOM 2613 O O . PHE A 1 332 ? 4.482 -19.470 13.890 1.00 98.31 332 PHE A O 1
ATOM 2620 N N . TRP A 1 333 ? 5.952 -17.911 14.558 1.00 97.81 333 TRP A N 1
ATOM 2621 C CA . TRP A 1 333 ? 6.844 -17.993 13.399 1.00 97.81 333 TRP A CA 1
ATOM 2622 C C . TRP A 1 333 ? 8.110 -18.829 13.623 1.00 97.81 333 TRP A C 1
ATOM 2624 O O . TRP A 1 333 ? 8.909 -18.932 12.698 1.00 97.81 333 TRP A O 1
ATOM 2634 N N . ASP A 1 334 ? 8.303 -19.433 14.799 1.00 97.81 334 ASP A N 1
ATOM 2635 C CA . ASP A 1 334 ? 9.571 -20.094 15.158 1.00 97.81 334 ASP A CA 1
ATOM 2636 C C . ASP A 1 334 ? 9.944 -21.244 14.203 1.00 97.81 334 ASP A C 1
ATOM 2638 O O . ASP A 1 334 ? 11.124 -21.457 13.916 1.00 97.81 334 ASP A O 1
ATOM 2642 N N . ASP A 1 335 ? 8.939 -21.943 13.664 1.00 97.00 335 ASP A N 1
ATOM 2643 C CA . ASP A 1 335 ? 9.120 -23.052 12.719 1.00 97.00 335 ASP A CA 1
ATOM 2644 C C . ASP A 1 335 ? 8.964 -22.629 11.244 1.00 97.00 335 ASP A C 1
ATOM 2646 O O . ASP A 1 335 ? 9.051 -23.474 10.348 1.00 97.00 335 ASP A O 1
ATOM 2650 N N . TRP A 1 336 ? 8.692 -21.348 10.958 1.00 97.19 336 TRP A N 1
ATOM 2651 C CA . TRP A 1 336 ? 8.570 -20.877 9.578 1.00 97.19 336 TRP A CA 1
ATOM 2652 C C . TRP A 1 336 ? 9.944 -20.784 8.921 1.00 97.19 336 TRP A C 1
ATOM 2654 O O . TRP A 1 336 ? 10.892 -20.198 9.452 1.00 97.19 336 TRP A O 1
ATOM 2664 N N . HIS A 1 337 ? 10.037 -21.323 7.710 1.00 96.06 337 HIS A N 1
ATOM 2665 C CA . HIS A 1 337 ? 11.223 -21.232 6.876 1.00 96.06 337 HIS A CA 1
ATOM 2666 C C . HIS A 1 337 ? 10.818 -20.838 5.462 1.00 96.06 337 HIS A C 1
ATOM 2668 O O . HIS A 1 337 ? 9.872 -21.393 4.903 1.00 96.06 337 HIS A O 1
ATOM 2674 N N . GLU A 1 338 ? 11.572 -19.911 4.873 1.00 94.12 338 GLU A N 1
ATOM 2675 C CA . GLU A 1 338 ? 11.394 -19.507 3.481 1.00 94.12 338 GLU A CA 1
ATOM 2676 C C . GLU A 1 338 ? 11.494 -20.730 2.558 1.00 94.12 338 GLU A C 1
ATOM 2678 O O . GLU A 1 338 ? 12.524 -21.406 2.494 1.00 94.12 338 GLU A O 1
ATOM 2683 N N . THR A 1 339 ? 10.403 -21.034 1.858 1.00 92.06 339 THR A N 1
ATOM 2684 C CA . THR A 1 339 ? 10.280 -22.229 1.008 1.00 92.06 339 THR A CA 1
ATOM 2685 C C . THR A 1 339 ? 10.893 -22.035 -0.375 1.00 92.06 339 THR A C 1
ATOM 2687 O O . THR A 1 339 ? 11.282 -23.003 -1.030 1.00 92.06 339 THR A O 1
ATOM 2690 N N . THR A 1 340 ? 10.998 -20.783 -0.812 1.00 94.06 340 THR A N 1
ATOM 2691 C CA . THR A 1 340 ? 11.497 -20.367 -2.122 1.00 94.06 340 THR A CA 1
ATOM 2692 C C . THR A 1 340 ? 12.285 -19.061 -1.992 1.00 94.06 340 THR A C 1
ATOM 2694 O O . THR A 1 340 ? 12.251 -18.391 -0.957 1.00 94.06 340 THR A O 1
ATOM 2697 N N . SER A 1 341 ? 13.042 -18.700 -3.028 1.00 93.62 341 SER A N 1
ATOM 2698 C CA . SER A 1 341 ? 13.766 -17.427 -3.089 1.00 93.62 341 SER A CA 1
ATOM 2699 C C . SER A 1 341 ? 13.563 -16.774 -4.453 1.00 93.62 341 SER A C 1
ATOM 2701 O O . SER A 1 341 ? 13.546 -17.502 -5.453 1.00 93.62 341 SER A O 1
ATOM 2703 N N . PRO A 1 342 ? 13.487 -15.431 -4.520 1.00 93.56 342 PRO A N 1
ATOM 2704 C CA . PRO A 1 342 ? 13.377 -14.723 -5.787 1.00 93.56 342 PRO A CA 1
ATOM 2705 C C . PRO A 1 342 ? 14.488 -15.120 -6.772 1.00 93.56 342 PRO A C 1
ATOM 2707 O O . PRO A 1 342 ? 15.628 -15.374 -6.356 1.00 93.56 342 PRO A O 1
ATOM 2710 N N . PRO A 1 343 ? 14.200 -15.159 -8.085 1.00 96.00 343 PRO A N 1
ATOM 2711 C CA . PRO A 1 343 ? 15.228 -15.407 -9.084 1.00 96.00 343 PRO A CA 1
ATOM 2712 C C . PRO A 1 343 ? 16.290 -14.306 -9.033 1.00 96.00 343 PRO A C 1
ATOM 2714 O O . PRO A 1 343 ? 15.992 -13.133 -8.797 1.00 96.00 343 PRO A O 1
ATOM 2717 N N . LYS A 1 344 ? 17.545 -14.676 -9.303 1.00 95.62 344 LYS A N 1
ATOM 2718 C CA . LYS A 1 344 ? 18.638 -13.702 -9.402 1.00 95.62 344 LYS A CA 1
ATOM 2719 C C . LYS A 1 344 ? 18.313 -12.653 -10.458 1.00 95.62 344 LYS A C 1
ATOM 2721 O O . LYS A 1 344 ? 17.811 -13.002 -11.525 1.00 95.62 344 LYS A O 1
ATOM 2726 N N . PHE A 1 345 ? 18.642 -11.397 -10.171 1.00 93.81 345 PHE A N 1
ATOM 2727 C CA . PHE A 1 345 ? 18.473 -10.322 -11.138 1.00 93.81 345 PHE A CA 1
ATOM 2728 C C . PHE A 1 345 ? 19.232 -10.620 -12.435 1.00 93.81 345 PHE A C 1
ATOM 2730 O O . PHE A 1 345 ? 20.313 -11.217 -12.387 1.00 93.81 345 PHE A O 1
ATOM 2737 N N . PRO A 1 346 ? 18.685 -10.211 -13.593 1.00 90.19 346 PRO A N 1
ATOM 2738 C CA . PRO A 1 346 ? 19.379 -10.362 -14.854 1.00 90.19 346 PRO A CA 1
ATOM 2739 C C . PRO A 1 346 ? 20.652 -9.515 -14.807 1.00 90.19 346 PRO A C 1
ATOM 2741 O O . PRO A 1 346 ? 20.611 -8.283 -14.720 1.00 90.19 346 PRO A O 1
ATOM 2744 N N . GLU A 1 347 ? 21.795 -10.195 -14.830 1.00 83.69 347 GLU A N 1
ATOM 2745 C CA . GLU A 1 347 ? 23.095 -9.553 -14.925 1.00 83.69 347 GLU A CA 1
ATOM 2746 C C . GLU A 1 347 ? 23.278 -9.082 -16.362 1.00 83.69 347 GLU A C 1
ATOM 2748 O O . GLU A 1 347 ? 23.501 -9.880 -17.275 1.00 83.69 347 GLU A O 1
ATOM 2753 N N . LYS A 1 348 ? 23.243 -7.767 -16.574 1.00 71.31 348 LYS A N 1
ATOM 2754 C CA . LYS A 1 348 ? 23.859 -7.226 -17.773 1.00 71.31 348 LYS A CA 1
ATOM 2755 C C . LYS A 1 348 ? 25.354 -7.379 -17.554 1.00 71.31 348 LYS A C 1
ATOM 2757 O O . LYS A 1 348 ? 25.943 -6.648 -16.757 1.00 71.31 348 LYS A O 1
ATOM 2762 N N . PHE A 1 349 ? 25.983 -8.341 -18.229 1.00 58.97 349 PHE A N 1
ATOM 2763 C CA . PHE A 1 349 ? 27.425 -8.265 -18.407 1.00 58.97 349 PHE A CA 1
ATOM 2764 C C . PHE A 1 349 ? 27.628 -6.961 -19.173 1.00 58.97 349 PHE A C 1
ATOM 2766 O O . PHE A 1 349 ? 27.467 -6.918 -20.392 1.00 58.97 349 PHE A O 1
ATOM 2773 N N . ALA A 1 350 ? 27.931 -5.878 -18.451 1.00 54.44 350 ALA A N 1
ATOM 2774 C CA . ALA A 1 350 ? 28.609 -4.737 -19.015 1.00 54.44 350 ALA A CA 1
ATOM 2775 C C . ALA A 1 350 ? 29.894 -5.358 -19.520 1.00 54.44 350 ALA A C 1
ATOM 2777 O O . ALA A 1 350 ? 30.835 -5.557 -18.751 1.00 54.44 350 ALA A O 1
ATOM 2778 N N . GLY A 1 351 ? 29.863 -5.841 -20.764 1.00 48.38 351 GLY A N 1
ATOM 2779 C CA . GLY A 1 351 ? 31.015 -6.383 -21.426 1.00 48.38 351 GLY A CA 1
ATOM 2780 C C . GLY A 1 351 ? 32.002 -5.263 -21.276 1.00 48.38 351 GLY A C 1
ATOM 2781 O O . GLY A 1 351 ? 31.832 -4.216 -21.900 1.00 48.38 351 GLY A O 1
ATOM 2782 N N . ILE A 1 352 ? 32.949 -5.428 -20.347 1.00 48.50 352 ILE A N 1
ATOM 2783 C CA . ILE A 1 352 ? 34.070 -4.528 -20.235 1.00 48.50 352 ILE A CA 1
ATOM 2784 C C . ILE A 1 352 ? 34.552 -4.565 -21.661 1.00 48.50 352 ILE A C 1
ATOM 2786 O O . ILE A 1 352 ? 34.956 -5.625 -22.153 1.00 48.50 352 ILE A O 1
ATOM 2790 N N . ILE A 1 353 ? 34.380 -3.465 -22.385 1.00 50.31 353 ILE A N 1
ATOM 2791 C CA . ILE A 1 353 ? 34.982 -3.364 -23.685 1.00 50.31 353 ILE A CA 1
ATOM 2792 C C . ILE A 1 353 ? 36.456 -3.284 -23.292 1.00 50.31 353 ILE A C 1
ATOM 2794 O O . ILE A 1 353 ? 36.996 -2.221 -23.030 1.00 50.31 353 ILE A O 1
ATOM 2798 N N . VAL A 1 354 ? 37.097 -4.441 -23.109 1.00 51.94 354 VAL A N 1
ATOM 2799 C CA . VAL A 1 354 ? 38.539 -4.569 -22.897 1.00 51.94 354 VAL A CA 1
ATOM 2800 C C . VAL A 1 354 ? 39.227 -4.194 -24.215 1.00 51.94 354 VAL A C 1
ATOM 2802 O O . VAL A 1 354 ? 40.422 -3.911 -24.258 1.00 51.94 354 VAL A O 1
ATOM 2805 N N . TYR A 1 355 ? 38.459 -4.128 -25.309 1.00 53.97 355 TYR A N 1
ATOM 2806 C CA . TYR A 1 355 ? 38.955 -3.862 -26.640 1.00 53.97 355 TYR A CA 1
ATOM 2807 C C . TYR A 1 355 ? 39.529 -2.455 -26.860 1.00 53.97 355 TYR A C 1
ATOM 2809 O O . TYR A 1 355 ? 40.578 -2.427 -27.483 1.00 53.97 355 TYR A O 1
ATOM 2817 N N . PRO A 1 356 ? 39.034 -1.299 -26.366 1.00 56.81 356 PRO A N 1
ATOM 2818 C CA . PRO A 1 356 ? 39.653 -0.018 -26.674 1.00 56.81 356 PRO A CA 1
ATOM 2819 C C . PRO A 1 356 ? 40.974 0.113 -25.926 1.00 56.81 356 PRO A C 1
ATOM 2821 O O . PRO A 1 356 ? 41.956 0.521 -26.520 1.00 56.81 356 PRO A O 1
ATOM 2824 N N . THR A 1 357 ? 41.056 -0.296 -24.659 1.00 61.62 357 THR A N 1
ATOM 2825 C CA . THR A 1 357 ? 42.293 -0.211 -23.874 1.00 61.62 357 THR A CA 1
ATOM 2826 C C . THR A 1 357 ? 43.341 -1.200 -24.360 1.00 61.62 357 THR A C 1
ATOM 2828 O O . THR A 1 357 ? 44.470 -0.783 -24.599 1.00 61.62 357 THR A O 1
ATOM 2831 N N . ALA A 1 358 ? 43.003 -2.473 -24.591 1.00 66.06 358 ALA A N 1
ATOM 2832 C CA . ALA A 1 358 ? 43.962 -3.439 -25.134 1.00 66.06 358 ALA A CA 1
ATOM 2833 C C . ALA A 1 358 ? 44.394 -3.083 -26.568 1.00 66.06 358 ALA A C 1
ATOM 2835 O O . ALA A 1 358 ? 45.573 -3.205 -26.898 1.00 66.06 358 ALA A O 1
ATOM 2836 N N . PHE A 1 359 ? 43.478 -2.585 -27.406 1.00 72.88 359 PHE A N 1
ATOM 2837 C CA . PHE A 1 359 ? 43.780 -2.145 -28.771 1.00 72.88 359 PHE A CA 1
ATOM 2838 C C . PHE A 1 359 ? 44.594 -0.845 -28.796 1.00 72.88 359 PHE A C 1
ATOM 2840 O O . PHE A 1 359 ? 45.558 -0.749 -29.550 1.00 72.88 359 PHE A O 1
ATOM 2847 N N . VAL A 1 360 ? 44.295 0.126 -27.926 1.00 77.31 360 VAL A N 1
ATOM 2848 C CA . VAL A 1 360 ? 45.106 1.341 -27.740 1.00 77.31 360 VAL A CA 1
ATOM 2849 C C . VAL A 1 360 ? 46.491 0.976 -27.206 1.00 77.31 360 VAL A C 1
ATOM 2851 O O . VAL A 1 360 ? 47.482 1.473 -27.733 1.00 77.31 360 VAL A O 1
ATOM 2854 N N . ILE A 1 361 ? 46.599 0.064 -26.233 1.00 81.88 361 ILE A N 1
ATOM 2855 C CA . ILE A 1 361 ? 47.886 -0.449 -25.738 1.00 81.88 361 ILE A CA 1
ATOM 2856 C C . ILE A 1 361 ? 48.666 -1.133 -26.872 1.00 81.88 361 ILE A C 1
ATOM 2858 O O . ILE A 1 361 ? 49.853 -0.855 -27.038 1.00 81.88 361 ILE A O 1
ATOM 2862 N N . LEU A 1 362 ? 48.014 -1.959 -27.698 1.00 82.94 362 LEU A N 1
ATOM 2863 C CA . LEU A 1 362 ? 48.621 -2.603 -28.871 1.00 82.94 362 LEU A CA 1
ATOM 2864 C C . LEU A 1 362 ? 49.102 -1.589 -29.916 1.00 82.94 362 LEU A C 1
ATOM 2866 O O . LEU A 1 362 ? 50.218 -1.720 -30.416 1.00 82.94 362 LEU A O 1
ATOM 2870 N N . ILE A 1 363 ? 48.307 -0.560 -30.223 1.00 85.00 363 ILE A N 1
ATOM 2871 C CA . ILE A 1 363 ? 48.686 0.511 -31.157 1.00 85.00 363 ILE A CA 1
ATOM 2872 C C . ILE A 1 363 ? 49.880 1.299 -30.614 1.00 85.00 363 ILE A C 1
ATOM 2874 O O . ILE A 1 363 ? 50.850 1.529 -31.341 1.00 85.00 363 ILE A O 1
ATOM 2878 N N . LEU A 1 364 ? 49.843 1.691 -29.338 1.00 86.94 364 LEU A N 1
ATOM 2879 C CA . LEU A 1 364 ? 50.941 2.411 -28.692 1.00 86.94 364 LEU A CA 1
ATOM 2880 C C . LEU A 1 364 ? 52.221 1.565 -28.671 1.00 86.94 364 LEU A C 1
ATOM 2882 O O . LEU A 1 364 ? 53.302 2.079 -28.969 1.00 86.94 364 LEU A O 1
ATOM 2886 N N . PHE A 1 365 ? 52.104 0.265 -28.395 1.00 90.75 365 PHE A N 1
ATOM 2887 C CA . PHE A 1 365 ? 53.222 -0.672 -28.424 1.00 90.75 365 PHE A CA 1
ATOM 2888 C C . PHE A 1 365 ? 53.799 -0.834 -29.838 1.00 90.75 365 PHE A C 1
ATOM 2890 O O . PHE A 1 365 ? 55.009 -0.709 -30.025 1.00 90.75 365 PHE A O 1
ATOM 2897 N N . ALA A 1 366 ? 52.953 -1.025 -30.856 1.00 90.12 366 ALA A N 1
ATOM 2898 C CA . ALA A 1 366 ? 53.380 -1.118 -32.252 1.00 90.12 366 ALA A CA 1
ATOM 2899 C C . ALA A 1 366 ? 54.100 0.160 -32.719 1.00 90.12 366 ALA A C 1
ATOM 2901 O O . ALA A 1 366 ? 55.136 0.092 -33.387 1.00 90.12 366 ALA A O 1
ATOM 2902 N N . PHE A 1 367 ? 53.607 1.333 -32.311 1.00 90.56 367 PHE A N 1
ATOM 2903 C CA . PHE A 1 367 ? 54.233 2.617 -32.623 1.00 90.56 367 PHE A CA 1
ATOM 2904 C C . PHE A 1 367 ? 55.602 2.780 -31.942 1.00 90.56 367 PHE A C 1
ATOM 2906 O O . PHE A 1 367 ? 56.555 3.270 -32.560 1.00 90.56 367 PHE A O 1
ATOM 2913 N N . LEU A 1 368 ? 55.727 2.332 -30.687 1.00 91.00 368 LEU A N 1
ATOM 2914 C CA . LEU A 1 368 ? 56.992 2.314 -29.949 1.00 91.00 368 LEU A CA 1
ATOM 2915 C C . LEU A 1 368 ? 58.021 1.410 -30.644 1.00 91.00 368 LEU A C 1
ATOM 2917 O O . LEU A 1 368 ? 59.144 1.846 -30.908 1.00 91.00 368 LEU A O 1
ATOM 2921 N N . VAL A 1 369 ? 57.625 0.183 -31.002 1.00 91.00 369 VAL A N 1
ATOM 2922 C CA . VAL A 1 369 ? 58.477 -0.782 -31.713 1.00 91.00 369 VAL A CA 1
ATOM 2923 C C . VAL A 1 369 ? 58.945 -0.205 -33.048 1.00 91.00 369 VAL A C 1
ATOM 2925 O O . VAL A 1 369 ? 60.145 -0.208 -33.330 1.00 91.00 369 VAL A O 1
ATOM 2928 N N . PHE A 1 370 ? 58.038 0.372 -33.840 1.00 91.56 370 PHE A N 1
ATOM 2929 C CA . PHE A 1 370 ? 58.386 0.991 -35.120 1.00 91.56 370 PHE A CA 1
ATOM 2930 C C . PHE A 1 370 ? 59.413 2.123 -34.963 1.00 91.56 370 PHE A C 1
ATOM 2932 O O . PHE A 1 370 ? 60.372 2.207 -35.736 1.00 91.56 370 PHE A O 1
ATOM 2939 N N . ARG A 1 371 ? 59.276 2.974 -33.934 1.00 87.44 371 ARG A N 1
ATOM 2940 C CA . ARG A 1 371 ? 60.265 4.027 -33.649 1.00 87.44 371 ARG A CA 1
ATOM 2941 C C . ARG A 1 371 ? 61.629 3.471 -33.258 1.00 87.44 371 ARG A C 1
ATOM 2943 O O . ARG A 1 371 ? 62.635 3.988 -33.744 1.00 87.44 371 ARG A O 1
ATOM 2950 N N . VAL A 1 372 ? 61.675 2.447 -32.407 1.00 88.31 372 VAL A N 1
ATOM 2951 C CA . VAL A 1 372 ? 62.937 1.815 -31.986 1.00 88.31 372 VAL A CA 1
ATOM 2952 C C . VAL A 1 372 ? 63.651 1.191 -33.184 1.00 88.31 372 VAL A C 1
ATOM 2954 O O . VAL A 1 372 ? 64.852 1.405 -33.355 1.00 88.31 372 VAL A O 1
ATOM 2957 N N . VAL A 1 373 ? 62.917 0.487 -34.051 1.00 88.56 373 VAL A N 1
ATOM 2958 C CA . VAL A 1 373 ? 63.464 -0.099 -35.284 1.00 88.56 373 VAL A CA 1
ATOM 2959 C C . VAL A 1 373 ? 64.007 0.995 -36.204 1.00 88.56 373 VAL A C 1
ATOM 2961 O O . VAL A 1 373 ? 65.174 0.941 -36.584 1.00 88.56 373 VAL A O 1
ATOM 2964 N N . LYS A 1 374 ? 63.221 2.043 -36.486 1.00 86.19 374 LYS A N 1
ATOM 2965 C CA . LYS A 1 374 ? 63.644 3.154 -37.353 1.00 86.19 374 LYS A CA 1
ATOM 2966 C C . LYS A 1 374 ? 64.887 3.879 -36.824 1.00 86.19 374 LYS A C 1
ATOM 2968 O O . LYS A 1 374 ? 65.769 4.220 -37.608 1.00 86.19 374 LYS A O 1
ATOM 2973 N N . HIS A 1 375 ? 64.975 4.107 -35.511 1.00 86.62 375 HIS A N 1
ATOM 2974 C CA . HIS A 1 375 ? 66.143 4.752 -34.908 1.00 86.62 375 HIS A CA 1
ATOM 2975 C C . HIS A 1 375 ? 67.397 3.876 -35.019 1.00 86.62 375 HIS A C 1
ATOM 2977 O O . HIS A 1 375 ? 68.474 4.394 -35.305 1.00 86.62 375 HIS A O 1
ATOM 2983 N N . ARG A 1 376 ? 67.277 2.555 -34.828 1.00 82.88 376 ARG A N 1
ATOM 2984 C CA . ARG A 1 376 ? 68.412 1.632 -34.988 1.00 82.88 376 ARG A CA 1
ATOM 2985 C C . ARG A 1 376 ? 68.883 1.538 -36.438 1.00 82.88 376 ARG A C 1
ATOM 2987 O O . ARG A 1 376 ? 70.087 1.528 -36.675 1.00 82.88 376 ARG A O 1
ATOM 2994 N N . SER A 1 377 ? 67.963 1.530 -37.403 1.00 81.38 377 SER A N 1
ATOM 2995 C CA . SER A 1 377 ? 68.310 1.542 -38.830 1.00 81.38 377 SER A CA 1
ATOM 2996 C C . SER A 1 377 ? 69.044 2.821 -39.246 1.00 81.38 377 SER A C 1
ATOM 2998 O O . SER A 1 377 ? 69.957 2.751 -40.056 1.00 81.38 377 SER A O 1
ATOM 3000 N N . ALA A 1 378 ? 68.692 3.973 -38.665 1.00 77.88 378 ALA A N 1
ATOM 3001 C CA . ALA A 1 378 ? 69.355 5.249 -38.946 1.00 77.88 378 ALA A CA 1
ATOM 3002 C C . ALA A 1 378 ? 70.726 5.414 -38.262 1.00 77.88 378 ALA A C 1
ATOM 3004 O O . ALA A 1 378 ? 71.491 6.271 -38.672 1.00 77.88 378 ALA A O 1
ATOM 3005 N N . SER A 1 379 ? 71.032 4.635 -37.218 1.00 76.94 379 SER A N 1
ATOM 3006 C CA . SER A 1 379 ? 72.362 4.619 -36.581 1.00 76.94 379 SER A CA 1
ATOM 3007 C C . SER A 1 379 ? 73.337 3.617 -37.208 1.00 76.94 379 SER A C 1
ATOM 3009 O O . SER A 1 379 ? 74.510 3.605 -36.850 1.00 76.94 379 SER A O 1
ATOM 3011 N N . LEU A 1 380 ? 72.835 2.730 -38.071 1.00 71.44 380 LEU A N 1
ATOM 3012 C CA . LEU A 1 380 ? 73.615 1.703 -38.771 1.00 71.44 380 LEU A CA 1
ATOM 3013 C C . LEU A 1 380 ? 73.905 2.067 -40.238 1.00 71.44 380 LEU A C 1
ATOM 3015 O O . LEU A 1 380 ? 74.626 1.328 -40.904 1.00 71.44 380 LEU A O 1
ATOM 3019 N N . ALA A 1 381 ? 73.342 3.175 -40.721 1.00 61.28 381 ALA A N 1
ATOM 3020 C CA . ALA A 1 381 ? 73.665 3.818 -41.992 1.00 61.28 381 ALA A CA 1
ATOM 3021 C C . ALA A 1 381 ? 74.471 5.086 -41.703 1.00 61.28 381 ALA A C 1
ATOM 3023 O O . ALA A 1 381 ? 75.384 5.385 -42.502 1.00 61.28 381 ALA A O 1
#

pLDDT: mean 87.65, std 15.37, range [43.28, 98.81]

Foldseek 3Di:
DVVVVVVVVVVVVVVLVVVPPPPQPPVLFPVNLCVVPPCLLCLLLVQADDADLLQLVLLLVVLVVVCVVVVLPLVSLLSNLVSCVSNVNLVVSLVSLVSSVVSQVVDPDRDLVSLLSSLQSNLLSLVSNCVVVPVDPVDCPSLVSSLVSLVVSCVSPVPPPNNLSVVVNLVSVLLNCQVVDDPPLNLASVSVQPPDDPDDDAQCVCVVSVNLCLLVSLSCCSRPVVCVLALRSLLNNLQSCQSNQSNLSSLSSLLSSVVSVVVVHDHSNPPNDCVVSPDRNHPDDDPPVVSVQSNVLSVQQSVQSVVQNVVVNVLQVVCVVVVDHVVPDVCSCVPPDRPGDRDDGDDPPSVPCVPVVVVVVVVVVVVVVVVVVVVVVVVVD

Sequence (381 aa):
MMIRAASAFCILSVLVVQSANACLWDRDTLAMEAEHFPGITEIITGRFDRFPPLYYEMRLERVARELESAPSDLSLYDDAGVACDRLGRHDEAIEWMAKKRAVLDALAEADAEHEYRYLANLGTFHIHRWLSAGADREDMADAALARDLIAQAIELNPDAHFGRERYQLLAIEWILAVDQLEYGLGQSLMHQIPGYDYPGGTRGKLTELGYGDAPQGLMGLIALGNAWESVDVYYALAFALGDQGDNVLSELCMLRVRELVEAGGVSLYPDFDYLELEMAPGRGGVEHEYKQDVRAWFVQARAESTDWTLARNAYVLDRLHDGLHPDTDPAFWDDWHETTSPPKFPEKFAGIIVYPTAFVILILFAFLVFRVVKHRSASLA

Secondary structure (DSSP, 8-state):
-THHHHHHHHHHHHHHHTTSSSS------HHHHHHHSTTHHHHHHT-S----HHHHHHHHHHHHHHHHH-TT-HHHHHHHHHHHHHTT-HHHHHHHHHHHHHHHHHSSS--HHHHHHHHHHHHHHHHHHHHHTT--TT--HHHHHHHHHHHHHHHH-TTGGGGHHHHHHHHHHHHHHGGGSPTTTSSSGGGGSTT--TTT--TTHHHHTT-TTHHHHHHHHHHTSS-TT-HHHHHHHHHHHHHHT-HHHHHHHHHHHHHHHHTT---SSTT--GGGTTS-S-SSPPPHHHHHHHHHHHHHHHHHHHHHHHHHHHHHHHHHHTT--TTT-TTTTTT------PPPP--------HHHHHHHHHHHHHHHHHHHHHHHHHH--